Protein AF-A0A7C3T347-F1 (afdb_monomer)

Solvent-accessible surface area (backbone atoms only — not comparable to full-atom values): 32032 Å² total; per-residue (Å²): 112,73,70,62,54,56,53,51,52,52,40,51,76,70,71,49,65,60,73,62,49,52,57,50,56,61,68,55,72,81,60,64,72,76,67,63,62,77,73,60,93,80,66,53,80,63,53,51,62,62,66,70,62,90,82,81,78,86,79,60,66,77,82,56,80,87,72,83,77,76,76,64,56,59,62,55,72,75,58,58,77,76,44,95,64,80,51,68,69,51,60,55,73,70,52,43,50,50,43,51,52,60,69,54,58,77,63,60,91,38,68,93,73,26,51,61,61,52,49,31,59,75,72,66,58,76,71,66,85,82,64,48,63,63,88,81,48,101,57,74,51,84,70,67,84,64,81,63,44,68,78,24,93,59,42,32,37,33,63,45,45,51,82,66,79,52,50,39,30,48,44,26,39,78,69,71,56,54,44,45,39,43,84,37,75,61,78,90,60,48,36,77,35,32,77,94,69,49,52,58,67,79,39,67,52,81,77,78,56,59,40,34,77,51,35,54,58,49,19,31,36,68,54,92,66,85,80,86,76,87,81,84,56,76,80,72,58,83,77,79,53,55,74,38,76,65,35,94,75,58,85,44,70,93,54,78,62,56,59,50,56,50,48,50,52,47,57,29,56,68,70,40,32,53,54,52,80,89,47,67,63,60,79,40,43,26,54,68,52,43,51,27,39,38,37,18,21,50,90,54,58,46,44,35,30,33,13,57,41,56,67,38,67,27,30,54,50,85,97,45,67,21,62,75,45,55,73,50,77,88,45,40,41,35,31,41,44,55,49,44,51,51,49,52,51,48,54,54,35,39,76,70,68,76,45,87,79,72,69,45,40,39,30,36,21,43,26,36,26,43,65,49,69,9,29,65,30,39,52,53,32,47,67,72,49,38,61,32,29,40,34,32,40,33,50,37,28,30,59,65,87,61,26,31,66,31,52,44,19,45,56,43,31,46,28,74,72,20,51,71,57,100,92,34,66,19,30,87,52,65,49,57,66,59,68,60,57,51,53,72,61,68,38,50,30,34,34,34,39,38,65,56,43,57,62,61,33,20,49,52,30,27,49,33,65,70,42,84,30,21,17,41,38,42,27,58,17,42,36,23,80,64,41,44,33,64,30,90,46,26,50,59,52,41,41,42,36,35,33,35,40,73,48,56,32,32,39,29,51,73,81,46,46,43,73,74,57,78,61,94,65,73,43,65,52,67,66,58,44,74,63,21,55,32,34,56,71,50,77,41,93,90,32,56,65,58,56,52,49,54,42,52,51,34,51,53,54,43,49,55,49,29,56,61,41,74,42,82,126

pLDDT: mean 79.43, std 19.05, range [37.03, 98.88]

Foldseek 3Di:
DVLVVVLLVVCVVVVHDNVVVVVVVVVVVPDDLVVVLVPDPDDDPVNNVSSPDDAPDPPLDLPDPDDDQDDFDADDPVVVVVDPPDGGPDDDPVSVVVNVVNVCSSDDPCVPVFPVVVVCVVVVVRDDPLQDDCPPDPDHRLQDDDDWAPPDQWKIAQQSQDPPPCQLQCCVCPPVNQSQWDWDDDDSPTTIAGVVNDRSVVGPDPVLCVSCVRGNRNSMHTDDDDCPDDDDPLLQDPPPCSVQVVPPPSPDDDDPVVVVSVCVLCLLPVVWQQFAPPFQADQLWQVVLLSSLLSSLDPFAEAEEEAPARCCCRAVDPPHHRGNGHYDYDHRQAQLVVQLVVLVVVVVCVVVVNDDGDYAYEYEYEQQSPVDRNVVNVLVSLLVFRRHEYEYAYQQARVGVFGHGDLQHAFQFDGPPQHDDPPGRGDHDGRDPVQVVSVVSLGQKTWEEESLRSSLSSNSSNVSRPDGTYYYYYYYIHDCVNQVADSVCRSVLRVLCCLQLVRFTWMAGSNQIAGPDDRPHHDQVVVSSVRGPRNVVCPDPPNVVRSVVSSVVSVVVVCVSCVSNVHDD

Nearest PDB structures (foldseek):
  9bt4-assembly2_C  TM=9.730E-01  e=4.117E-34  Methanosarcina acetivorans C2A
  5exd-assembly2_L  TM=9.357E-01  e=8.828E-30  Moorella thermoacetica ATCC 39073
  6cin-assembly3_E  TM=6.575E-01  e=5.975E-20  Moorella thermoacetica ATCC 39073
  6cip-assembly3_E  TM=5.626E-01  e=2.180E-20  Moorella thermoacetica ATCC 39073
  8oh5-assembly1_C  TM=3.477E-01  e=1.387E-09  Sporomusa ovata DSM 2662

Sequence (569 aa):
GGKRAALAIDAWLGGVDLPALENELALYAALPYLDQVRDRKKLSPLAQRLAEHSPVWLKMGIAAEPKPRAKQTRLSVAKQLETFTEVERGLSAKAAQAEAARCLQCTCESNGSCELQRLGIEYGITENELVVSPKTTSVPSAVRSLEPDMRHPFIERDMNKCIACGRCVRVCAEVAGPACYDFSGRGFMIKVDTPYGEALQLADCITCGRCVTACPTGALSFNERALESFKVDESRCIMCHECVDVCPTDALTETNVFEEARKQWHALVGQGSGLAGGHRLCAGCGAPIVVRQVLMGAQVPVVTAAATGCLEVSTTIYPYTSWKNSYIHTAFENVAATLSGVETAYRALKKQGKLDEDVKFIAFGGDGGTYDIGLQSLSGAMERGHDLVYVCYDNEAYMNTGFQRSSATPLGAWTTTSPVGPEETGKLQERKNLTEIMVAHGIPYVAQASPHDPRDLVRKAAKAIATPGPAFLNIISPCPRGWRSDGANSIDLARQAVNTCYWPLFEVENGEYHLTYKPRVKEPIRNWLKRQGRFAHLFKPGNEHIIDQLQAWIDEEWEKLLKKCGETP

Radius of gyration: 33.87 Å; Cα contacts (8 Å, |Δi|>4): 889; chains: 1; bounding box: 82×58×105 Å

Secondary structure (DSSP, 8-state):
-HHHHHHHHHHHHTT--HHHHHHHHHHGGGS-HHHHHHT-S---HHHHHHHH-------S------PPPPPP-BPPHHHHTT--S-SB----HHHHHHHHHHHHTT--TTTTT-HHHHHHHHTT--S-TTS--TTS-SS---------B--SSSEEE-GGG-----HHHHIIIIIIS----EEESSGGG-EEE-GGG--TTTTT-----HHHHT-SSSSEEE-----------TTT----SHHHHT-TT-SS---THHHHHHHHHHHHHHT--SB-S---PPTT-HHHHHHHHHHTT--S-EEEEE-TTHHHHHH--TT---BSSEEE---SS-HHHHHHHHHHHHHHHHHTTS-----EEEEEEEHIIIIITTHHHHHHHHHTT-SEEEEEEE-SSBTTTTSB--SSSPTT--BTTB-B-SS-BS--SPPP-HHHHHHHTT-SEEEEE-TT-HHHHHHHHHHHHHSSS-EEEEEE---HHHHT--GGGHHHHHHHHHHTTSS--EEEETTEEEES---SSPPPHHHHHHT-GGGGGGGSTT-HHHHHHHHHHHHHHHHHHHHHTT---

Structure (mmCIF, N/CA/C/O backbone):
data_AF-A0A7C3T347-F1
#
_entry.id   AF-A0A7C3T347-F1
#
loop_
_atom_site.group_PDB
_atom_site.id
_atom_site.type_symbol
_atom_site.label_atom_id
_atom_site.label_alt_id
_atom_site.label_comp_id
_atom_site.label_asym_id
_atom_site.label_entity_id
_atom_site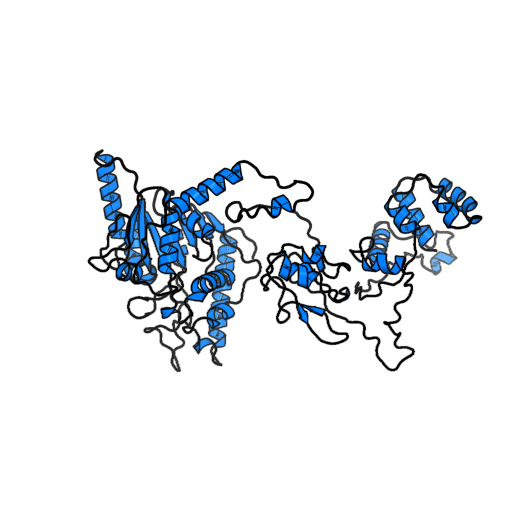.label_seq_id
_atom_site.pdbx_PDB_ins_code
_atom_site.Cartn_x
_atom_site.Cartn_y
_atom_site.Cartn_z
_atom_site.occupancy
_atom_site.B_iso_or_equiv
_atom_site.auth_seq_id
_atom_site.auth_comp_id
_atom_site.auth_asym_id
_atom_site.auth_atom_id
_atom_site.pdbx_PDB_model_num
ATOM 1 N N . GLY A 1 1 ? -31.872 -6.336 -59.561 1.00 37.03 1 GLY A N 1
ATOM 2 C CA . GLY A 1 1 ? -30.736 -5.580 -58.988 1.00 37.03 1 GLY A CA 1
ATOM 3 C C . GLY A 1 1 ? -30.837 -5.554 -57.472 1.00 37.03 1 GLY A C 1
ATOM 4 O O . GLY A 1 1 ? -31.954 -5.540 -56.970 1.00 37.03 1 GLY A O 1
ATOM 5 N N . GLY A 1 2 ? -29.707 -5.561 -56.753 1.00 42.59 2 GLY A N 1
ATOM 6 C CA . GLY A 1 2 ? -29.630 -5.803 -55.297 1.00 42.59 2 GLY A CA 1
ATOM 7 C C . GLY A 1 2 ? -30.501 -4.910 -54.397 1.00 42.59 2 GLY A C 1
ATOM 8 O O . GLY A 1 2 ? -30.953 -5.369 -53.356 1.00 42.59 2 GLY A O 1
ATOM 9 N N . LYS A 1 3 ? -30.837 -3.687 -54.829 1.00 41.91 3 LYS A N 1
ATOM 10 C CA . LYS A 1 3 ? -31.739 -2.778 -54.094 1.00 41.91 3 LYS A CA 1
ATOM 11 C C . LYS A 1 3 ? -33.178 -3.301 -53.981 1.00 41.91 3 LYS A C 1
ATOM 13 O O . LYS A 1 3 ? -33.800 -3.152 -52.938 1.00 41.91 3 LYS A O 1
ATOM 18 N N . ARG A 1 4 ? -33.680 -3.979 -55.023 1.00 44.41 4 ARG A N 1
ATOM 19 C CA . ARG A 1 4 ? -35.025 -4.591 -55.043 1.00 44.41 4 ARG A CA 1
ATOM 20 C C . ARG A 1 4 ? -35.133 -5.747 -54.039 1.00 44.41 4 ARG A C 1
ATOM 22 O O . ARG A 1 4 ? -36.176 -5.926 -53.430 1.00 44.41 4 ARG A O 1
ATOM 29 N N . ALA A 1 5 ? -34.037 -6.486 -53.847 1.00 49.44 5 ALA A N 1
ATOM 30 C CA . ALA A 1 5 ? -33.966 -7.593 -52.897 1.00 49.44 5 ALA A CA 1
ATOM 31 C C . ALA A 1 5 ? -33.904 -7.096 -51.444 1.00 49.44 5 ALA A C 1
ATOM 33 O O . ALA A 1 5 ? -34.616 -7.618 -50.598 1.00 49.44 5 ALA A O 1
ATOM 34 N N . ALA A 1 6 ? -33.116 -6.052 -51.165 1.00 48.22 6 ALA A N 1
ATOM 35 C CA . ALA A 1 6 ? -33.027 -5.459 -49.828 1.00 48.22 6 ALA A CA 1
ATOM 36 C C . ALA A 1 6 ? -34.374 -4.886 -49.345 1.00 48.22 6 ALA A C 1
ATOM 38 O O . ALA A 1 6 ? -34.754 -5.099 -48.199 1.00 48.22 6 ALA A O 1
ATOM 39 N N . LEU A 1 7 ? -35.123 -4.226 -50.238 1.00 48.25 7 LEU A N 1
ATOM 40 C CA . LEU A 1 7 ? -36.440 -3.661 -49.922 1.00 48.25 7 LEU A CA 1
ATOM 41 C C . LEU A 1 7 ? -37.509 -4.745 -49.693 1.00 48.25 7 LEU A C 1
ATOM 43 O O . LEU A 1 7 ? -38.344 -4.612 -48.804 1.00 48.25 7 LEU A O 1
ATOM 47 N N . ALA A 1 8 ? -37.467 -5.829 -50.476 1.00 52.16 8 ALA A N 1
ATOM 48 C CA . ALA A 1 8 ? -38.373 -6.966 -50.319 1.00 52.16 8 ALA A CA 1
ATOM 49 C C . ALA A 1 8 ? -38.114 -7.745 -49.015 1.00 52.16 8 ALA A C 1
ATOM 51 O O . ALA A 1 8 ? -39.058 -8.205 -48.380 1.00 52.16 8 ALA A O 1
ATOM 52 N N . ILE A 1 9 ? -36.848 -7.852 -48.592 1.00 54.25 9 ILE A N 1
ATOM 53 C CA . ILE A 1 9 ? -36.460 -8.496 -47.329 1.00 54.25 9 ILE A CA 1
ATOM 54 C C . ILE A 1 9 ? -36.956 -7.684 -46.122 1.00 54.25 9 ILE A C 1
ATOM 56 O O . ILE A 1 9 ? -37.506 -8.272 -45.196 1.00 54.25 9 ILE A O 1
ATOM 60 N N . ASP A 1 10 ? -36.826 -6.354 -46.139 1.00 50.69 10 ASP A N 1
ATOM 61 C CA . ASP A 1 10 ? -37.323 -5.483 -45.057 1.00 50.69 10 ASP A CA 1
ATOM 62 C C . ASP A 1 10 ? -38.861 -5.498 -44.962 1.00 50.69 10 ASP A C 1
ATOM 64 O O . ASP A 1 10 ? -39.419 -5.653 -43.877 1.00 50.69 10 ASP A O 1
ATOM 68 N N . ALA A 1 11 ? -39.559 -5.439 -46.103 1.00 52.22 11 ALA A N 1
ATOM 69 C CA . ALA A 1 11 ? -41.022 -5.523 -46.150 1.00 52.22 11 ALA A CA 1
ATOM 70 C C . ALA A 1 11 ? -41.556 -6.882 -45.656 1.00 52.22 11 ALA A C 1
ATOM 72 O O . ALA A 1 11 ? -42.572 -6.932 -44.961 1.00 52.22 11 ALA A O 1
ATOM 73 N N . TRP A 1 12 ? -40.847 -7.973 -45.966 1.00 51.00 12 TRP A N 1
ATOM 74 C CA . TRP A 1 12 ? -41.163 -9.307 -45.454 1.00 51.00 12 TRP A CA 1
ATOM 75 C C . TRP A 1 12 ? -40.953 -9.409 -43.937 1.00 51.00 12 TRP A C 1
ATOM 77 O O . TRP A 1 12 ? -41.823 -9.916 -43.232 1.00 51.00 12 TRP A O 1
ATOM 87 N N . LEU A 1 13 ? -39.846 -8.867 -43.416 1.00 49.66 13 LEU A N 1
ATOM 88 C CA . LEU A 1 13 ? -39.575 -8.811 -41.973 1.00 49.66 13 LEU A CA 1
ATOM 89 C C . LEU A 1 13 ? -40.583 -7.927 -41.216 1.00 49.66 13 LEU A C 1
ATOM 91 O O . LEU A 1 13 ? -40.860 -8.183 -40.046 1.00 49.66 13 LEU A O 1
ATOM 95 N N . GLY A 1 14 ? -41.163 -6.925 -41.883 1.00 51.72 14 GLY A N 1
ATOM 96 C CA . GLY A 1 14 ? -42.224 -6.060 -41.358 1.00 51.72 14 GLY A CA 1
ATOM 97 C C . GLY A 1 14 ? -43.652 -6.617 -41.472 1.00 51.72 14 GLY A C 1
ATOM 98 O O . GLY A 1 14 ? -44.589 -5.925 -41.077 1.00 51.72 14 GLY A O 1
ATOM 99 N N . GLY A 1 15 ? -43.839 -7.831 -42.007 1.00 51.12 15 GLY A N 1
ATOM 100 C CA . GLY A 1 15 ? -45.146 -8.499 -42.097 1.00 51.12 15 GLY A CA 1
ATOM 101 C C . GLY A 1 15 ? -46.069 -7.996 -43.216 1.00 51.12 15 GLY A C 1
ATOM 102 O O . GLY A 1 15 ? -47.284 -8.164 -43.122 1.00 51.12 15 GLY A O 1
ATOM 103 N N . VAL A 1 16 ? -45.523 -7.360 -44.257 1.00 57.38 16 VAL A N 1
ATOM 104 C CA . VAL A 1 16 ? -46.301 -6.825 -45.388 1.00 57.38 16 VAL A CA 1
ATOM 105 C C . VAL A 1 16 ? -46.590 -7.920 -46.429 1.00 57.38 16 VAL A C 1
ATOM 107 O O . VAL A 1 16 ? -45.739 -8.765 -46.704 1.00 57.38 16 VAL A O 1
ATOM 110 N N . ASP A 1 17 ? -47.786 -7.892 -47.027 1.00 63.53 17 ASP A N 1
ATOM 111 C CA . ASP A 1 17 ? -48.223 -8.813 -48.090 1.00 63.53 17 ASP A CA 1
ATOM 112 C C . ASP A 1 17 ? -47.391 -8.627 -49.379 1.00 63.53 17 ASP A C 1
ATOM 114 O O . ASP A 1 17 ? -47.461 -7.599 -50.059 1.00 63.53 17 ASP A O 1
ATOM 118 N N . LEU A 1 18 ? -46.566 -9.632 -49.694 1.00 55.31 18 LEU A N 1
ATOM 119 C CA . LEU A 1 18 ? -45.578 -9.602 -50.776 1.00 55.31 18 LEU A CA 1
ATOM 120 C C . LEU A 1 18 ? -46.204 -9.594 -52.190 1.00 55.31 18 LEU A C 1
ATOM 122 O O . LEU A 1 18 ? -45.782 -8.765 -52.996 1.00 55.31 18 LEU A O 1
ATOM 126 N N . PRO A 1 19 ? -47.210 -10.431 -52.517 1.00 59.78 19 PRO A N 1
ATOM 127 C CA . PRO A 1 19 ? -47.955 -10.334 -53.777 1.00 59.78 19 PRO A CA 1
ATOM 128 C C . PRO A 1 19 ? -48.593 -8.961 -54.043 1.00 59.78 19 PRO A C 1
ATOM 130 O O . PRO A 1 19 ? -48.578 -8.472 -55.176 1.00 59.78 19 PRO A O 1
ATOM 133 N N . ALA A 1 20 ? -49.138 -8.313 -53.009 1.00 57.59 20 ALA A N 1
ATOM 134 C CA . ALA A 1 20 ? -49.705 -6.969 -53.131 1.00 57.59 20 ALA A CA 1
ATOM 135 C C . ALA A 1 20 ? -48.616 -5.916 -53.412 1.00 57.59 20 ALA A C 1
ATOM 137 O O . ALA A 1 20 ? -48.792 -5.047 -54.270 1.00 57.59 20 ALA A O 1
ATOM 138 N N . LEU A 1 21 ? -47.459 -6.045 -52.753 1.00 56.19 21 LEU A N 1
ATOM 139 C CA . LEU A 1 21 ? -46.280 -5.206 -52.977 1.00 56.19 21 LEU A CA 1
ATOM 140 C C . LEU A 1 21 ? -45.715 -5.364 -54.398 1.00 56.19 21 LEU A C 1
ATOM 142 O O . LEU A 1 21 ? -45.264 -4.389 -54.995 1.00 56.19 21 LEU A O 1
ATOM 146 N N . GLU A 1 22 ? -45.745 -6.571 -54.959 1.00 55.00 22 GLU A N 1
ATOM 147 C CA . GLU A 1 22 ? -45.224 -6.852 -56.300 1.00 55.00 22 GLU A CA 1
ATOM 148 C C . GLU A 1 22 ? -46.096 -6.227 -57.404 1.00 55.00 22 GLU A C 1
ATOM 150 O O . GLU A 1 22 ? -45.566 -5.635 -58.349 1.00 55.00 22 GLU A O 1
ATOM 155 N N . ASN A 1 23 ? -47.424 -6.254 -57.233 1.00 57.31 23 ASN A N 1
ATOM 156 C CA . ASN A 1 23 ? -48.374 -5.567 -58.117 1.00 57.31 23 ASN A CA 1
ATOM 157 C C . ASN A 1 23 ? -48.267 -4.036 -58.021 1.00 57.31 23 ASN A C 1
ATOM 159 O O . ASN A 1 23 ? -48.317 -3.348 -59.042 1.00 57.31 23 ASN A O 1
ATOM 163 N N . GLU A 1 24 ? -48.050 -3.491 -56.820 1.00 53.31 24 GLU A N 1
ATOM 164 C CA . GLU A 1 24 ? -47.715 -2.074 -56.647 1.00 53.31 24 GLU A CA 1
ATOM 165 C C . GLU A 1 24 ? -46.422 -1.726 -57.395 1.00 53.31 24 GLU A C 1
ATOM 167 O O . GLU A 1 24 ? -46.393 -0.792 -58.195 1.00 53.31 24 GLU A O 1
ATOM 172 N N . LEU A 1 25 ? -45.346 -2.492 -57.185 1.00 49.69 25 LEU A N 1
ATOM 173 C CA . LEU A 1 25 ? -44.033 -2.265 -57.804 1.00 49.69 25 LEU A CA 1
ATOM 174 C C . LEU A 1 25 ? -44.056 -2.348 -59.340 1.00 49.69 25 LEU A C 1
ATOM 176 O O . LEU A 1 25 ? -43.171 -1.772 -59.982 1.00 49.69 25 LEU A O 1
ATOM 180 N N . ALA A 1 26 ? -45.037 -3.039 -59.927 1.00 53.19 26 ALA A N 1
ATOM 181 C CA . ALA A 1 26 ? -45.272 -3.074 -61.370 1.00 53.19 26 ALA A CA 1
ATOM 182 C C . ALA A 1 26 ? -45.889 -1.764 -61.899 1.00 53.19 26 ALA A C 1
ATOM 184 O O . ALA A 1 26 ? -45.451 -1.269 -62.937 1.00 53.19 26 ALA A O 1
ATOM 185 N N . LEU A 1 27 ? -46.825 -1.153 -61.159 1.00 49.56 27 LEU A N 1
ATOM 186 C CA . LEU A 1 27 ? -47.365 0.187 -61.449 1.00 49.56 27 LEU A CA 1
ATOM 187 C C . LEU A 1 27 ? -46.301 1.292 -61.268 1.00 49.56 27 LEU A C 1
ATOM 189 O O . LEU A 1 27 ? -46.280 2.263 -62.024 1.00 49.56 27 LEU A O 1
ATOM 193 N N . TYR A 1 28 ? -45.362 1.117 -60.330 1.00 46.44 28 TYR A N 1
ATOM 194 C CA . TYR A 1 28 ? -44.263 2.060 -60.052 1.00 46.44 28 TYR A CA 1
ATOM 195 C C . TYR A 1 28 ? -43.152 2.102 -61.117 1.00 46.44 28 TYR A C 1
ATOM 197 O O . TYR A 1 28 ? -42.348 3.035 -61.122 1.00 46.44 28 TYR A O 1
ATOM 205 N N . ALA A 1 29 ? -43.089 1.140 -62.044 1.00 46.12 29 ALA A N 1
ATOM 206 C CA . ALA A 1 29 ? -42.043 1.092 -63.072 1.00 46.12 29 ALA A CA 1
ATOM 207 C C . ALA A 1 29 ? -42.140 2.223 -64.123 1.00 46.12 29 ALA A C 1
ATOM 209 O O . ALA A 1 29 ? -41.202 2.406 -64.897 1.00 46.12 29 ALA A O 1
ATOM 210 N N . ALA A 1 30 ? -43.244 2.982 -64.146 1.00 47.91 30 ALA A N 1
ATOM 211 C CA . ALA A 1 30 ? -43.531 4.015 -65.143 1.00 47.91 30 ALA A CA 1
ATOM 212 C C . ALA A 1 30 ? -43.256 5.471 -64.690 1.00 47.91 30 ALA A C 1
ATOM 214 O O . ALA A 1 30 ? -43.456 6.387 -65.486 1.00 47.91 30 ALA A O 1
ATOM 215 N N . LEU A 1 31 ? -42.796 5.714 -63.452 1.00 44.41 31 LEU A N 1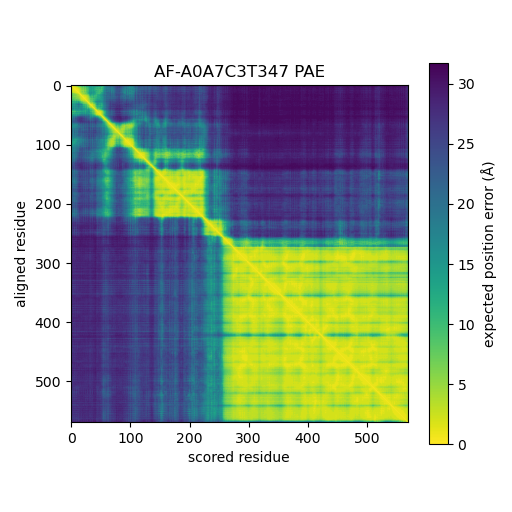
ATOM 216 C CA . LEU A 1 31 ? -42.577 7.068 -62.899 1.00 44.41 31 LEU A CA 1
ATOM 217 C C . LEU A 1 31 ? -41.093 7.372 -62.584 1.00 44.41 31 LEU A C 1
ATOM 219 O O . LEU A 1 31 ? -40.352 6.447 -62.247 1.00 44.41 31 LEU A O 1
ATOM 223 N N . PRO A 1 32 ? -40.641 8.645 -62.618 1.00 48.81 32 PRO A N 1
ATOM 224 C CA . PRO A 1 32 ? -39.316 9.056 -62.137 1.00 48.81 32 PRO A CA 1
ATOM 225 C C . PRO A 1 32 ? -39.114 8.804 -60.631 1.00 48.81 32 PRO A C 1
ATOM 227 O O . PRO A 1 32 ? -40.021 8.985 -59.825 1.00 48.81 32 PRO A O 1
ATOM 230 N N . TYR A 1 33 ? -37.894 8.421 -60.237 1.00 42.84 33 TYR A N 1
ATOM 231 C CA . TYR A 1 33 ? -37.548 7.912 -58.897 1.00 42.84 33 TYR A CA 1
ATOM 232 C C . TYR A 1 33 ? -37.945 8.816 -57.714 1.00 42.84 33 TYR A C 1
ATOM 234 O O . TYR A 1 33 ? -38.399 8.321 -56.687 1.00 42.84 33 TYR A O 1
ATOM 242 N N . LEU A 1 34 ? -37.798 10.136 -57.851 1.00 38.84 34 LEU A N 1
ATOM 243 C CA . LEU A 1 34 ? -38.061 11.094 -56.766 1.00 38.84 34 LEU A CA 1
ATOM 244 C C . LEU A 1 34 ? -39.558 11.257 -56.458 1.00 38.84 34 LEU A C 1
ATOM 246 O O . LEU A 1 34 ? -39.922 11.536 -55.315 1.00 38.84 34 LEU A O 1
ATOM 250 N N . ASP A 1 35 ? -40.425 11.005 -57.438 1.00 46.56 35 ASP A N 1
ATOM 251 C CA . ASP A 1 35 ? -41.878 11.063 -57.256 1.00 46.56 35 ASP A CA 1
ATOM 252 C C . ASP A 1 35 ? -42.423 9.784 -56.595 1.00 46.56 35 ASP A C 1
ATOM 254 O O . ASP A 1 35 ? -43.465 9.813 -55.945 1.00 46.56 35 ASP A O 1
ATOM 258 N N . GLN A 1 36 ? -41.678 8.672 -56.662 1.00 46.25 36 GLN A N 1
ATOM 259 C CA . GLN A 1 36 ? -42.030 7.393 -56.023 1.00 46.25 36 GLN A CA 1
ATOM 260 C C . GLN A 1 36 ? -41.869 7.418 -54.491 1.00 46.25 36 GLN A C 1
ATOM 262 O O . GLN A 1 36 ? -42.540 6.669 -53.781 1.00 46.25 36 GLN A O 1
ATOM 267 N N . VAL A 1 37 ? -40.973 8.267 -53.973 1.00 44.81 37 VAL A N 1
ATOM 268 C CA . VAL A 1 37 ? -40.624 8.348 -52.541 1.00 44.81 37 VAL A CA 1
ATOM 269 C C . VAL A 1 37 ? -41.584 9.259 -51.771 1.00 44.81 37 VAL A C 1
ATOM 271 O O . VAL A 1 37 ? -41.864 9.016 -50.598 1.00 44.81 37 VAL A O 1
ATOM 274 N N . ARG A 1 38 ? -42.143 10.279 -52.433 1.00 46.28 38 ARG A N 1
ATOM 275 C CA . ARG A 1 38 ? -43.023 11.280 -51.808 1.00 46.28 38 ARG A CA 1
ATOM 276 C C . ARG A 1 38 ? -44.380 10.738 -51.351 1.00 46.28 38 ARG A C 1
ATOM 278 O O . ARG A 1 38 ? -44.954 11.312 -50.430 1.00 46.28 38 ARG A O 1
ATOM 285 N N . ASP A 1 39 ? -44.873 9.653 -51.950 1.00 43.84 39 ASP A N 1
ATOM 286 C CA . ASP A 1 39 ? -46.254 9.187 -51.741 1.00 43.84 39 ASP A CA 1
ATOM 287 C C . ASP A 1 39 ? -46.385 7.937 -50.838 1.00 43.84 39 ASP A C 1
ATOM 289 O O . ASP A 1 39 ? -47.488 7.521 -50.477 1.00 43.84 39 ASP A O 1
ATOM 293 N N . ARG A 1 40 ? -45.274 7.330 -50.385 1.00 48.31 40 ARG A N 1
ATOM 294 C CA . ARG A 1 40 ? -45.325 6.157 -49.486 1.00 48.31 40 ARG A CA 1
ATOM 295 C C . ARG A 1 40 ? -45.405 6.566 -48.014 1.00 48.31 40 ARG A C 1
ATOM 297 O O . ARG A 1 40 ? -44.397 6.776 -47.348 1.00 48.31 40 ARG A O 1
ATOM 304 N N . LYS A 1 41 ? -46.620 6.571 -47.457 1.00 48.84 41 LYS A N 1
ATOM 305 C CA . LYS A 1 41 ? -46.891 6.914 -46.043 1.00 48.84 41 LYS A CA 1
ATOM 306 C C . LYS A 1 41 ? -46.452 5.883 -44.983 1.00 48.84 41 LYS A C 1
ATOM 308 O O . LYS A 1 41 ? -46.726 6.104 -43.807 1.00 48.84 41 LYS A O 1
ATOM 313 N N . LYS A 1 42 ? -45.787 4.774 -45.334 1.00 52.84 42 LYS A N 1
ATOM 314 C CA . LYS A 1 42 ? -45.351 3.748 -44.358 1.00 52.84 42 LYS A CA 1
ATOM 315 C C . LYS A 1 42 ? -44.051 3.049 -44.774 1.00 52.84 42 LYS A C 1
ATOM 317 O O . LYS A 1 42 ? -44.077 1.917 -45.243 1.00 52.84 42 LYS A O 1
ATOM 322 N N . LEU A 1 43 ? -42.914 3.716 -44.596 1.00 51.56 43 LEU A N 1
ATOM 323 C CA . LEU A 1 43 ? -41.592 3.076 -44.613 1.00 51.56 43 LEU A CA 1
ATOM 324 C C . LEU A 1 43 ? -40.993 3.121 -43.203 1.00 51.56 43 LEU A C 1
ATOM 326 O O . LEU A 1 43 ? -41.238 4.070 -42.459 1.00 51.56 43 LEU A O 1
ATOM 330 N N . SER A 1 44 ? -40.212 2.102 -42.839 1.00 48.94 44 SER A N 1
ATOM 331 C CA . SER A 1 44 ? -39.428 2.121 -41.602 1.00 48.94 44 SER A CA 1
ATOM 332 C C . SER A 1 44 ? -38.317 3.188 -41.691 1.00 48.94 44 SER A C 1
ATOM 334 O O . SER A 1 44 ? -37.856 3.504 -42.795 1.00 48.94 44 SER A O 1
ATOM 336 N N . PRO A 1 45 ? -37.817 3.729 -40.563 1.00 49.31 45 PRO A N 1
ATOM 337 C CA . PRO A 1 45 ? -36.727 4.710 -40.581 1.00 49.31 45 PRO A CA 1
ATOM 338 C C . PRO A 1 45 ? -35.434 4.186 -41.228 1.00 49.31 45 PRO A C 1
ATOM 340 O O . PRO A 1 45 ? -34.621 4.961 -41.722 1.00 49.31 45 PRO A O 1
ATOM 343 N N . LEU A 1 46 ? -35.197 2.869 -41.210 1.00 45.34 46 LEU A N 1
ATOM 344 C CA . LEU A 1 46 ? -34.062 2.236 -41.891 1.00 45.34 46 LEU A CA 1
ATOM 345 C C . LEU A 1 46 ? -34.295 2.152 -43.408 1.00 45.34 46 LEU A C 1
ATOM 347 O O . LEU A 1 46 ? -33.384 2.440 -44.181 1.00 45.34 46 LEU A O 1
ATOM 351 N N . ALA A 1 47 ? -35.518 1.827 -43.833 1.00 46.53 47 ALA A N 1
ATOM 352 C CA . ALA A 1 47 ? -35.887 1.753 -45.243 1.00 46.53 47 ALA A CA 1
ATOM 353 C C . ALA A 1 47 ? -35.890 3.126 -45.928 1.00 46.53 47 ALA A C 1
ATOM 355 O O . ALA A 1 47 ? -35.438 3.219 -47.065 1.00 46.53 47 ALA A O 1
ATOM 356 N N . GLN A 1 48 ? -36.315 4.194 -45.240 1.00 49.94 48 GLN A N 1
ATOM 357 C CA . GLN A 1 48 ? -36.165 5.569 -45.742 1.00 49.94 48 GLN A CA 1
ATOM 358 C C . GLN A 1 48 ? -34.684 5.908 -45.991 1.00 49.94 48 GLN A C 1
ATOM 360 O O . GLN A 1 48 ? -34.331 6.363 -47.075 1.00 49.94 48 GLN A O 1
ATOM 365 N N . ARG A 1 49 ? -33.797 5.553 -45.049 1.00 46.31 49 ARG A N 1
ATOM 366 C CA . ARG A 1 49 ? -32.343 5.783 -45.152 1.00 46.31 49 ARG A CA 1
ATOM 367 C C . ARG A 1 49 ? -31.655 4.957 -46.248 1.00 46.31 49 ARG A C 1
ATOM 369 O O . ARG A 1 49 ? -30.732 5.445 -46.891 1.00 46.31 49 ARG A O 1
ATOM 376 N N . LEU A 1 50 ? -32.088 3.714 -46.476 1.00 41.97 50 LEU A N 1
ATOM 377 C CA . LEU A 1 50 ? -31.556 2.845 -47.539 1.00 41.97 50 LEU A CA 1
ATOM 378 C C . LEU A 1 50 ? -32.108 3.194 -48.931 1.00 41.97 50 LEU A C 1
ATOM 380 O O . LEU A 1 50 ? -31.424 2.975 -49.934 1.00 41.97 50 LEU A O 1
ATOM 384 N N . ALA A 1 51 ? -33.337 3.714 -49.000 1.00 42.88 51 ALA A N 1
ATOM 385 C CA . ALA A 1 51 ? -33.967 4.157 -50.238 1.00 42.88 51 ALA A CA 1
ATOM 386 C C . ALA A 1 51 ? -33.393 5.491 -50.735 1.00 42.88 51 ALA A C 1
ATOM 388 O O . ALA A 1 51 ? -33.396 5.733 -51.935 1.00 42.88 51 ALA A O 1
ATOM 389 N N . GLU A 1 52 ? -32.859 6.358 -49.878 1.00 40.28 52 GLU A N 1
ATOM 390 C CA . GLU A 1 52 ? -32.447 7.686 -50.338 1.00 40.28 52 GLU A CA 1
ATOM 391 C C . GLU A 1 52 ? -31.197 7.695 -51.235 1.00 40.28 52 GLU A C 1
ATOM 393 O O . GLU A 1 52 ? -31.208 8.435 -52.214 1.00 40.28 52 GLU A O 1
ATOM 398 N N . HIS A 1 53 ? -30.157 6.864 -51.056 1.00 45.66 53 HIS A N 1
ATOM 399 C CA . HIS A 1 53 ? -28.931 7.041 -51.861 1.00 45.66 53 HIS A CA 1
ATOM 400 C C . HIS A 1 53 ? -28.104 5.774 -52.137 1.00 45.66 53 HIS A C 1
ATOM 402 O O . HIS A 1 53 ? -27.975 4.870 -51.319 1.00 45.66 53 HIS A O 1
ATOM 408 N N . SER A 1 54 ? -27.455 5.747 -53.310 1.00 44.81 54 SER A N 1
ATOM 409 C CA . SER A 1 54 ? -26.183 5.032 -53.492 1.00 44.81 54 SER A CA 1
ATOM 410 C C . SER A 1 54 ? -25.039 6.011 -53.242 1.00 44.81 54 SER A C 1
ATOM 412 O O . SER A 1 54 ? -24.917 6.962 -54.008 1.00 44.81 54 SER A O 1
ATOM 414 N N . PRO A 1 55 ? -24.155 5.733 -52.276 1.00 38.31 55 PRO A N 1
ATOM 415 C CA . PRO A 1 55 ? -22.780 6.196 -52.388 1.00 38.31 55 PRO A CA 1
ATOM 416 C C . PRO A 1 55 ? -21.788 5.044 -52.181 1.00 38.31 55 PRO A C 1
ATOM 418 O O . PRO A 1 55 ? -21.752 4.388 -51.143 1.00 38.31 55 PRO A O 1
ATOM 421 N N . VAL A 1 56 ? -20.948 4.824 -53.190 1.00 43.59 56 VAL A N 1
ATOM 422 C CA . VAL A 1 56 ? -19.659 4.140 -53.048 1.00 43.59 56 VAL A CA 1
ATOM 423 C C . VAL A 1 56 ? -18.609 5.235 -52.924 1.00 43.59 56 VAL A C 1
ATOM 425 O O . VAL A 1 56 ? -18.438 5.965 -53.890 1.00 43.59 56 VAL A O 1
ATOM 428 N N . TRP A 1 57 ? -17.908 5.327 -51.787 1.00 43.12 57 TRP A N 1
ATOM 429 C CA . TRP A 1 57 ? -16.523 5.846 -51.720 1.00 43.12 57 TRP A CA 1
ATOM 430 C C . TRP A 1 57 ? -15.780 5.613 -50.386 1.00 43.12 57 TRP A C 1
ATOM 432 O O . TRP A 1 57 ? -14.637 6.038 -50.244 1.00 43.12 57 TRP A O 1
ATOM 442 N N . LEU A 1 58 ? -16.298 4.818 -49.441 1.00 41.47 58 LEU A N 1
ATOM 443 C CA . LEU A 1 58 ? -15.481 4.302 -48.329 1.00 41.47 58 LEU A CA 1
ATOM 444 C C . LEU A 1 58 ? -14.712 3.038 -48.755 1.00 41.47 58 LEU A C 1
ATOM 446 O O . LEU A 1 58 ? -14.984 1.931 -48.306 1.00 41.47 58 LEU A O 1
ATOM 450 N N . LYS A 1 59 ? -13.715 3.207 -49.630 1.00 42.56 59 LYS A N 1
ATOM 451 C CA . LYS A 1 59 ? -12.559 2.289 -49.700 1.00 42.56 59 LYS A CA 1
ATOM 452 C C . LYS A 1 59 ? -11.397 2.810 -48.845 1.00 42.56 59 LYS A C 1
ATOM 454 O O . LYS A 1 59 ? -10.235 2.593 -49.170 1.00 42.56 59 LYS A O 1
ATOM 459 N N . MET A 1 60 ? -11.692 3.503 -47.746 1.00 43.50 60 MET A N 1
ATOM 460 C CA . MET A 1 60 ? -10.695 3.717 -46.701 1.00 43.50 60 MET A CA 1
ATOM 461 C C . MET A 1 60 ? -10.602 2.436 -45.876 1.00 43.50 60 MET A C 1
ATOM 463 O O . MET A 1 60 ? -11.378 2.243 -44.950 1.00 43.50 60 MET A O 1
ATOM 467 N N . GLY A 1 61 ? -9.707 1.536 -46.286 1.00 48.88 61 GLY A N 1
ATOM 468 C CA . GLY A 1 61 ? -9.121 0.520 -45.409 1.00 48.88 61 GLY A CA 1
ATOM 469 C C . GLY A 1 61 ? -10.074 -0.377 -44.613 1.00 48.88 61 GLY A C 1
ATOM 470 O O . GLY A 1 61 ? -9.693 -0.796 -43.529 1.00 48.88 61 GLY A O 1
ATOM 471 N N . ILE A 1 62 ? -11.279 -0.702 -45.104 1.00 44.25 62 ILE A N 1
ATOM 472 C CA . ILE A 1 62 ? -12.103 -1.738 -44.460 1.00 44.25 62 ILE A CA 1
ATOM 473 C C . ILE A 1 62 ? -11.470 -3.095 -44.780 1.00 44.25 62 ILE A C 1
ATOM 475 O O . ILE A 1 62 ? -11.781 -3.725 -45.794 1.00 44.25 62 ILE A O 1
ATOM 479 N N . ALA A 1 63 ? -10.548 -3.529 -43.928 1.00 45.62 63 ALA A N 1
ATOM 480 C CA . ALA A 1 63 ? -10.005 -4.877 -43.930 1.00 45.62 63 ALA A CA 1
ATOM 481 C C . ALA A 1 63 ? -11.002 -5.826 -43.247 1.00 45.62 63 ALA A C 1
ATOM 483 O O . ALA A 1 63 ? -10.760 -6.336 -42.161 1.00 45.62 63 ALA A O 1
ATOM 484 N N . ALA A 1 64 ? -12.158 -6.060 -43.871 1.00 47.03 64 ALA A N 1
ATOM 485 C CA . ALA A 1 64 ? -12.932 -7.247 -43.530 1.00 47.03 64 ALA A CA 1
ATOM 486 C C . ALA A 1 64 ? -12.235 -8.446 -44.185 1.00 47.03 64 ALA A C 1
ATOM 488 O O . ALA A 1 64 ? -12.040 -8.448 -45.405 1.00 47.03 64 ALA A O 1
ATOM 489 N N . GLU A 1 65 ? -11.846 -9.454 -43.399 1.00 49.94 65 GLU A N 1
ATOM 490 C CA . GLU A 1 65 ? -11.264 -10.676 -43.958 1.00 49.94 65 GLU A CA 1
ATOM 491 C C . GLU A 1 65 ? -12.217 -11.278 -45.008 1.00 49.94 65 GLU A C 1
ATOM 493 O O . GLU A 1 65 ? -13.400 -11.501 -44.717 1.00 49.94 65 GLU A O 1
ATOM 498 N N . PRO A 1 66 ? -11.748 -11.546 -46.240 1.00 52.88 66 PRO A N 1
ATOM 499 C CA . PRO A 1 66 ? -12.598 -12.074 -47.294 1.00 52.88 66 PRO A CA 1
ATOM 500 C C . PRO A 1 66 ? -13.062 -13.493 -46.945 1.00 52.88 66 PRO A C 1
ATOM 502 O O . PRO A 1 66 ? -12.354 -14.474 -47.162 1.00 52.88 66 PRO A O 1
ATOM 505 N N . LYS A 1 67 ? -14.290 -13.618 -46.433 1.00 58.28 67 LYS A N 1
ATOM 506 C CA . LYS A 1 67 ? -14.922 -14.922 -46.200 1.00 58.28 67 LYS A CA 1
ATOM 507 C C . LYS A 1 67 ? -15.526 -15.483 -47.499 1.00 58.28 67 LYS A C 1
ATOM 509 O O . LYS A 1 67 ? -16.135 -14.730 -48.268 1.00 58.28 67 LYS A O 1
ATOM 514 N N . PRO A 1 68 ? -15.397 -16.797 -47.767 1.00 61.12 68 PRO A N 1
ATOM 515 C CA . PRO A 1 68 ? -15.983 -17.425 -48.948 1.00 61.12 68 PRO A CA 1
ATOM 516 C C . PRO A 1 68 ? -17.517 -17.379 -48.900 1.00 61.12 68 PRO A C 1
ATOM 518 O O . PRO A 1 68 ? -18.125 -17.586 -47.852 1.00 61.12 68 PRO A O 1
ATOM 521 N N . ARG A 1 69 ? -18.144 -17.109 -50.053 1.00 64.19 69 ARG A N 1
ATOM 522 C CA . ARG A 1 69 ? -19.611 -17.062 -50.188 1.00 64.19 69 ARG A CA 1
ATOM 523 C C . ARG A 1 69 ? -20.231 -18.432 -49.936 1.00 64.19 69 ARG A C 1
ATOM 525 O O . ARG A 1 69 ? -19.706 -19.442 -50.417 1.00 64.19 69 ARG A O 1
ATOM 532 N N . ALA A 1 70 ? -21.381 -18.460 -49.268 1.00 67.69 70 ALA A N 1
ATOM 533 C CA . ALA A 1 70 ? -22.164 -19.682 -49.139 1.00 67.69 70 ALA A CA 1
ATOM 534 C C . ALA A 1 70 ? -22.612 -20.172 -50.529 1.00 67.69 70 ALA A C 1
ATOM 536 O O . ALA A 1 70 ? -23.198 -19.422 -51.313 1.00 67.69 70 ALA A O 1
ATOM 537 N N . LYS A 1 71 ? -22.326 -21.438 -50.854 1.00 64.94 71 LYS A N 1
ATOM 538 C CA . LYS A 1 71 ? -22.760 -22.053 -52.115 1.00 64.94 71 LYS A CA 1
ATOM 539 C C . LYS A 1 71 ? -24.149 -22.653 -51.939 1.00 64.94 71 LYS A C 1
ATOM 541 O O . LYS A 1 71 ? -24.370 -23.451 -51.032 1.00 64.94 71 LYS A O 1
ATOM 546 N N . GLN A 1 72 ? -25.065 -22.292 -52.832 1.00 72.56 72 GLN A N 1
ATOM 547 C CA . GLN A 1 72 ? -26.384 -22.914 -52.895 1.00 72.56 72 GLN A CA 1
ATOM 548 C C . GLN A 1 72 ? -26.259 -24.402 -53.221 1.00 72.56 72 GLN A C 1
ATOM 550 O O . GLN A 1 72 ? -25.435 -24.810 -54.046 1.00 72.56 72 GLN A O 1
ATOM 555 N N . THR A 1 73 ? -27.092 -25.216 -52.579 1.00 67.88 73 THR A N 1
ATOM 556 C CA . THR A 1 73 ? -27.159 -26.644 -52.877 1.00 67.88 73 THR A CA 1
ATOM 557 C C . THR A 1 73 ? -27.892 -26.832 -54.202 1.00 67.88 73 THR A C 1
ATOM 559 O O . THR A 1 73 ? -29.094 -26.584 -54.297 1.00 67.88 73 THR A O 1
ATOM 562 N N . ARG A 1 74 ? -27.159 -27.264 -55.234 1.00 68.62 74 ARG A N 1
ATOM 563 C CA . ARG A 1 74 ? -27.722 -27.622 -56.541 1.00 68.62 74 ARG A CA 1
ATOM 564 C C . ARG A 1 74 ? -27.827 -29.135 -56.687 1.00 68.62 74 ARG A C 1
ATOM 566 O O . ARG A 1 74 ? -26.945 -29.866 -56.231 1.00 68.62 74 ARG A O 1
ATOM 573 N N . LEU A 1 75 ? -28.886 -29.602 -57.347 1.00 71.44 75 LEU A N 1
ATOM 574 C CA . LEU A 1 75 ? -28.974 -30.994 -57.802 1.00 71.44 75 LEU A CA 1
ATOM 575 C C . LEU A 1 75 ? -27.802 -31.305 -58.744 1.00 71.44 75 LEU A C 1
ATOM 577 O O . LEU A 1 75 ? -27.327 -30.424 -59.456 1.00 71.44 75 LEU A O 1
ATOM 581 N N . SER A 1 76 ? -27.310 -32.543 -58.757 1.00 70.12 76 SER A N 1
ATOM 582 C CA . SER A 1 76 ? -26.247 -32.933 -59.689 1.00 70.12 76 SER A CA 1
ATOM 583 C C . SER A 1 76 ? -26.765 -32.933 -61.128 1.00 70.12 76 SER A C 1
ATOM 585 O O . SER A 1 76 ? -27.919 -33.279 -61.370 1.00 70.12 76 SER A O 1
ATOM 587 N N . VAL A 1 77 ? -25.901 -32.589 -62.088 1.00 71.62 77 VAL A N 1
ATOM 588 C CA . VAL A 1 77 ? -26.258 -32.460 -63.516 1.00 71.62 77 VAL A CA 1
ATOM 589 C C . VAL A 1 77 ? -26.960 -33.716 -64.054 1.00 71.62 77 VAL A C 1
ATOM 591 O O . VAL A 1 77 ? -27.936 -33.601 -64.782 1.00 71.62 77 VAL A O 1
ATOM 594 N N . ALA A 1 78 ? -26.544 -34.911 -63.620 1.00 73.06 78 ALA A N 1
ATOM 595 C CA . ALA A 1 78 ? -27.188 -36.171 -64.002 1.00 73.06 78 ALA A CA 1
ATOM 596 C C . ALA A 1 78 ? -28.671 -36.248 -63.581 1.00 73.06 78 ALA A C 1
ATOM 598 O O . ALA A 1 78 ? -29.517 -36.637 -64.375 1.00 73.06 78 ALA A O 1
ATOM 599 N N . LYS A 1 79 ? -29.014 -35.800 -62.364 1.00 66.50 79 LYS A N 1
ATOM 600 C CA . LYS A 1 79 ? -30.403 -35.795 -61.865 1.00 66.50 79 LYS A CA 1
ATOM 601 C C . LYS A 1 79 ? -31.251 -34.646 -62.416 1.00 66.50 79 LYS A C 1
ATOM 603 O O . LYS A 1 79 ? -32.477 -34.728 -62.374 1.00 66.50 79 LYS A O 1
ATOM 608 N N . GLN A 1 80 ? -30.615 -33.584 -62.914 1.00 67.12 80 GLN A N 1
ATOM 609 C CA . GLN A 1 80 ? -31.305 -32.463 -63.562 1.00 67.12 80 GLN A CA 1
ATOM 610 C C . GLN A 1 80 ? -31.896 -32.861 -64.923 1.00 67.12 80 GLN A C 1
ATOM 612 O O . GLN A 1 80 ? -32.885 -32.275 -65.343 1.00 67.12 80 GLN A O 1
ATOM 617 N N . LEU A 1 81 ? -31.311 -33.857 -65.599 1.00 70.00 81 LEU A N 1
ATOM 618 C CA . LEU A 1 81 ? -31.775 -34.339 -66.906 1.00 70.00 81 LEU A CA 1
ATOM 619 C C . LEU A 1 81 ? -32.925 -35.354 -66.806 1.00 70.00 81 LEU A C 1
ATOM 621 O O . LEU A 1 81 ? -33.644 -35.559 -67.777 1.00 70.00 81 LEU A O 1
ATOM 625 N N . GLU A 1 82 ? -33.102 -35.980 -65.641 1.00 74.25 82 GLU A N 1
ATOM 626 C CA . GLU A 1 82 ? -34.056 -37.079 -65.432 1.00 74.25 82 GLU A CA 1
ATOM 627 C C . GLU A 1 82 ? -35.289 -36.675 -64.609 1.00 74.25 82 GLU A C 1
ATOM 629 O O . GLU A 1 82 ? -36.224 -37.461 -64.467 1.00 74.25 82 GLU A O 1
ATOM 634 N N . THR A 1 83 ? -35.312 -35.467 -64.034 1.00 69.56 83 THR A N 1
ATOM 635 C CA . THR A 1 83 ? -36.406 -35.030 -63.157 1.00 69.56 83 THR A CA 1
ATOM 636 C C . THR A 1 83 ? -36.773 -33.568 -63.385 1.00 69.56 83 THR A C 1
ATOM 638 O O . THR A 1 83 ? -35.911 -32.738 -63.643 1.00 69.56 83 THR A O 1
ATOM 641 N N . PHE A 1 84 ? -38.050 -33.228 -63.194 1.00 71.12 84 PHE A N 1
ATOM 642 C CA . PHE A 1 84 ? -38.534 -31.839 -63.158 1.00 71.12 84 PHE A CA 1
ATOM 643 C C . PHE A 1 84 ? -38.465 -31.229 -61.745 1.00 71.12 84 PHE A C 1
ATOM 645 O O . PHE A 1 84 ? -39.194 -30.294 -61.421 1.00 71.12 84 PHE A O 1
ATOM 652 N N . THR A 1 85 ? -37.623 -31.787 -60.871 1.00 68.38 85 THR A N 1
ATOM 653 C CA . THR A 1 85 ? -37.472 -31.301 -59.493 1.00 68.38 85 THR A CA 1
ATOM 654 C C . THR A 1 85 ? -36.664 -30.008 -59.484 1.00 68.38 85 THR A C 1
ATOM 656 O O . THR A 1 85 ? -35.702 -29.873 -60.239 1.00 68.38 85 THR A O 1
ATOM 659 N N . GLU A 1 86 ? -37.009 -29.079 -58.592 1.00 66.69 86 GLU A N 1
ATOM 660 C CA . GLU A 1 86 ? -36.323 -27.795 -58.449 1.00 66.69 86 GLU A CA 1
ATOM 661 C C . GLU A 1 86 ? -34.798 -27.960 -58.293 1.00 66.69 86 GLU A C 1
ATOM 663 O O . GLU A 1 86 ? -34.299 -28.624 -57.374 1.00 66.69 86 GLU A O 1
ATOM 668 N N . VAL A 1 87 ? -34.064 -27.367 -59.240 1.00 65.88 87 VAL A N 1
ATOM 669 C CA . VAL A 1 87 ? -32.612 -27.533 -59.417 1.00 65.88 87 VAL A CA 1
ATOM 670 C C . VAL A 1 87 ? -31.811 -26.750 -58.380 1.00 65.88 87 VAL A C 1
ATOM 672 O O . VAL A 1 87 ? -30.760 -27.216 -57.928 1.00 65.88 87 VAL A O 1
ATOM 675 N N . GLU A 1 88 ? -32.315 -25.584 -57.981 1.00 66.88 88 GLU A N 1
ATOM 676 C CA . GLU A 1 88 ? -31.709 -24.698 -56.991 1.00 66.88 88 GLU A CA 1
ATOM 677 C C . GLU A 1 88 ? -32.576 -24.678 -55.735 1.00 66.88 88 GLU A C 1
ATOM 679 O O . GLU A 1 88 ? -33.583 -23.989 -55.681 1.00 66.88 88 GLU A O 1
ATOM 684 N N . ARG A 1 89 ? -32.186 -25.410 -54.689 1.00 66.75 89 ARG A N 1
ATOM 685 C CA . ARG A 1 89 ? -33.003 -25.535 -53.464 1.00 66.75 89 ARG A CA 1
ATOM 686 C C . ARG A 1 89 ? -32.884 -24.339 -52.505 1.00 66.75 89 ARG A C 1
ATOM 688 O O . ARG A 1 89 ? -33.148 -24.474 -51.313 1.00 66.75 89 ARG A O 1
ATOM 695 N N . GLY A 1 90 ? -32.434 -23.186 -53.002 1.00 65.81 90 GLY A N 1
ATOM 696 C CA . GLY A 1 90 ? -32.115 -22.014 -52.186 1.00 65.81 90 GLY A CA 1
ATOM 697 C C . GLY A 1 90 ? -31.002 -22.256 -51.153 1.00 65.81 90 GLY A C 1
ATOM 698 O O . GLY A 1 90 ? -30.318 -23.282 -51.147 1.00 65.81 90 GLY A O 1
ATOM 699 N N . LEU A 1 91 ? -30.779 -21.270 -50.282 1.00 70.19 91 LEU A N 1
ATOM 700 C CA . LEU A 1 91 ? -29.977 -21.443 -49.067 1.00 70.19 91 LEU A CA 1
ATOM 701 C C . LEU A 1 91 ? -30.907 -21.877 -47.928 1.00 70.19 91 LEU A C 1
ATOM 703 O O . LEU A 1 91 ? -32.025 -21.380 -47.823 1.00 70.19 91 LEU A O 1
ATOM 707 N N . SER A 1 92 ? -30.436 -22.750 -47.033 1.00 74.19 92 SER A N 1
ATOM 708 C CA . SER A 1 92 ? -31.135 -22.966 -45.759 1.00 74.19 92 SER A CA 1
ATOM 709 C C . SER A 1 92 ? -31.207 -21.654 -44.971 1.00 74.19 92 SER A C 1
ATOM 711 O O . SER A 1 92 ? -30.327 -20.807 -45.122 1.00 74.19 92 SER A O 1
ATOM 713 N N . ALA A 1 93 ? -32.195 -21.489 -44.087 1.00 61.91 93 ALA A N 1
ATOM 714 C CA . ALA A 1 93 ? -32.343 -20.264 -43.291 1.00 61.91 93 ALA A CA 1
ATOM 715 C C . ALA A 1 93 ? -31.041 -19.869 -42.562 1.00 61.91 93 ALA A C 1
ATOM 717 O O . ALA A 1 93 ? -30.620 -18.716 -42.616 1.00 61.91 93 ALA A O 1
ATOM 718 N N . LYS A 1 94 ? -30.332 -20.850 -41.985 1.00 66.19 94 LYS A N 1
ATOM 719 C CA . LYS A 1 94 ? -29.033 -20.643 -41.324 1.00 66.19 94 LYS A CA 1
ATOM 720 C C . LYS A 1 94 ? -27.934 -20.196 -42.300 1.00 66.19 94 LYS A C 1
ATOM 722 O O . LYS A 1 94 ? -27.136 -19.325 -41.970 1.00 66.19 94 LYS A O 1
ATOM 727 N N . ALA A 1 95 ? -27.887 -20.768 -43.504 1.00 66.88 95 ALA A N 1
ATOM 728 C CA . ALA A 1 95 ? -26.912 -20.386 -44.529 1.00 66.88 95 ALA A CA 1
ATOM 729 C C . ALA A 1 95 ? -27.232 -19.021 -45.166 1.00 66.88 95 ALA A C 1
ATOM 731 O O . ALA A 1 95 ? -26.316 -18.265 -45.480 1.00 66.88 95 ALA A O 1
ATOM 732 N N . ALA A 1 96 ? -28.515 -18.683 -45.309 1.00 62.94 96 ALA A N 1
ATOM 733 C CA . ALA A 1 96 ? -28.974 -17.377 -45.766 1.00 62.94 96 ALA A CA 1
ATOM 734 C C . ALA A 1 96 ? -28.626 -16.279 -44.751 1.00 62.94 96 ALA A C 1
ATOM 736 O O . ALA A 1 96 ? -28.092 -15.244 -45.138 1.00 62.94 96 ALA A O 1
ATOM 737 N N . GLN A 1 97 ? -28.839 -16.531 -43.455 1.00 57.75 97 GLN A N 1
ATOM 738 C CA . GLN A 1 97 ? -28.423 -15.629 -42.375 1.00 57.75 97 GLN A CA 1
ATOM 739 C C . GLN A 1 97 ? -26.902 -15.447 -42.331 1.00 57.75 97 GLN A C 1
ATOM 741 O O . GLN A 1 97 ? -26.426 -14.324 -42.198 1.00 57.75 97 GLN A O 1
ATOM 746 N N . ALA A 1 98 ? -26.128 -16.524 -42.503 1.00 60.00 98 ALA A N 1
ATOM 747 C CA . ALA A 1 98 ? -24.669 -16.443 -42.551 1.00 60.00 98 ALA A CA 1
ATOM 748 C C . ALA A 1 98 ? -24.158 -15.640 -43.764 1.00 60.00 98 ALA A C 1
ATOM 750 O O . ALA A 1 98 ? -23.236 -14.837 -43.624 1.00 60.00 98 ALA A O 1
ATOM 751 N N . GLU A 1 99 ? -24.764 -15.808 -44.943 1.00 63.94 99 GLU A N 1
ATOM 752 C CA . GLU A 1 99 ? -24.415 -15.037 -46.145 1.00 63.94 99 GLU A CA 1
ATOM 753 C C . GLU A 1 99 ? -24.855 -13.567 -46.037 1.00 63.94 99 GLU A C 1
ATOM 755 O O . GLU A 1 99 ? -24.133 -12.673 -46.485 1.00 63.94 99 GLU A O 1
ATOM 760 N N . ALA A 1 100 ? -25.996 -13.298 -45.396 1.00 55.12 100 ALA A N 1
ATOM 761 C CA . ALA A 1 100 ? -26.443 -11.944 -45.080 1.00 55.12 100 ALA A CA 1
ATOM 762 C C . ALA A 1 100 ? -25.475 -11.257 -44.104 1.00 55.12 100 ALA A C 1
ATOM 764 O O . ALA A 1 100 ? -25.017 -10.151 -44.382 1.00 55.12 100 ALA A O 1
ATOM 765 N N . ALA A 1 101 ? -25.074 -11.942 -43.028 1.00 54.38 101 ALA A N 1
ATOM 766 C CA . ALA A 1 101 ? -24.079 -11.447 -42.078 1.00 54.38 101 ALA A CA 1
ATOM 767 C C . ALA A 1 101 ? -22.723 -11.183 -42.755 1.00 54.38 101 ALA A C 1
ATOM 769 O O . ALA A 1 101 ? -22.134 -10.129 -42.539 1.00 54.38 101 ALA A O 1
ATOM 770 N N . ARG A 1 102 ? -22.260 -12.077 -43.645 1.00 61.53 102 ARG A N 1
ATOM 771 C CA . ARG A 1 102 ? -21.049 -11.886 -44.468 1.00 61.53 102 ARG A CA 1
ATOM 772 C C . ARG A 1 102 ? -21.127 -10.621 -45.330 1.00 61.53 102 ARG A C 1
ATOM 774 O O . ARG A 1 102 ? -20.159 -9.873 -45.420 1.00 61.53 102 ARG A O 1
ATOM 781 N N . CYS A 1 103 ? -22.269 -10.376 -45.975 1.00 55.53 103 CYS A N 1
ATOM 782 C CA . CYS A 1 103 ? -22.496 -9.174 -46.784 1.00 55.53 103 CYS A CA 1
ATOM 783 C C . CYS A 1 103 ? -22.523 -7.882 -45.950 1.00 55.53 103 CYS A C 1
ATOM 785 O O . CYS A 1 103 ? -22.201 -6.823 -46.484 1.00 55.53 103 CYS A O 1
ATOM 787 N N . LEU A 1 104 ? -22.866 -7.971 -44.663 1.00 52.66 104 LEU A N 1
ATOM 788 C CA . LEU A 1 104 ? -22.889 -6.844 -43.729 1.00 52.66 104 LEU A CA 1
ATOM 789 C C . LEU A 1 104 ? -21.526 -6.562 -43.071 1.00 52.66 104 LEU A C 1
ATOM 791 O O . LEU A 1 104 ? -21.372 -5.521 -42.453 1.00 52.66 104 LEU A O 1
ATOM 795 N N . GLN A 1 105 ? -20.500 -7.404 -43.253 1.00 52.47 105 GLN A N 1
ATOM 796 C CA . GLN A 1 105 ? -19.172 -7.197 -42.639 1.00 52.47 105 GLN A CA 1
ATOM 797 C C . GLN A 1 105 ? -18.431 -5.937 -43.126 1.00 52.47 105 GLN A C 1
ATOM 799 O O . GLN A 1 105 ? -17.438 -5.542 -42.527 1.00 52.47 105 GLN A O 1
ATOM 804 N N . CYS A 1 106 ? -18.878 -5.306 -44.216 1.00 51.38 106 CYS A N 1
ATOM 805 C CA . CYS A 1 106 ? -18.279 -4.078 -44.745 1.00 51.38 106 CYS A CA 1
ATOM 806 C C . CYS A 1 106 ? -18.944 -2.790 -44.226 1.00 51.38 106 CYS A C 1
ATOM 808 O O . CYS A 1 106 ? -18.729 -1.724 -44.809 1.00 51.38 106 CYS A O 1
ATOM 810 N N . THR A 1 107 ? -19.780 -2.847 -43.187 1.00 51.97 107 THR A N 1
ATOM 811 C CA . THR A 1 107 ? -20.399 -1.635 -42.640 1.00 51.97 107 THR A CA 1
ATOM 812 C C . THR A 1 107 ? -19.422 -0.874 -41.749 1.00 51.97 107 THR A C 1
ATOM 814 O O . THR A 1 107 ? -18.991 -1.372 -40.718 1.00 51.97 107 THR A O 1
ATOM 817 N N . CYS A 1 108 ? -19.095 0.359 -42.140 1.00 54.41 108 CYS A N 1
ATOM 818 C CA . CYS A 1 108 ? -18.461 1.329 -41.250 1.00 54.41 108 CYS A CA 1
ATOM 819 C C . CYS A 1 108 ? -19.400 1.617 -40.064 1.00 54.41 108 CYS A C 1
ATOM 821 O O . CYS A 1 108 ? -20.568 1.927 -40.284 1.00 54.41 108 CYS A O 1
ATOM 823 N N . GLU A 1 109 ? -18.904 1.544 -38.828 1.00 56.19 109 GLU A N 1
ATOM 824 C CA . GLU A 1 109 ? -19.695 1.805 -37.610 1.00 56.19 109 GLU A CA 1
ATOM 825 C C . GLU A 1 109 ? -20.255 3.232 -37.560 1.00 56.19 109 GLU A C 1
ATOM 827 O O . GLU A 1 109 ? -21.336 3.472 -37.034 1.00 56.19 109 GLU A O 1
ATOM 832 N N . SER A 1 110 ? -19.555 4.190 -38.173 1.00 52.47 110 SER A N 1
ATOM 833 C CA . SER A 1 110 ? -20.016 5.578 -38.307 1.00 52.47 110 SER A CA 1
ATOM 834 C C . SER A 1 110 ? -20.881 5.817 -39.551 1.00 52.47 110 SER A C 1
ATOM 836 O O . SER A 1 110 ? -21.154 6.966 -39.902 1.00 52.47 110 SER A O 1
ATOM 838 N N . ASN A 1 111 ? -21.290 4.769 -40.273 1.00 54.06 111 ASN A N 1
ATOM 839 C CA . ASN A 1 111 ? -22.124 4.918 -41.464 1.00 54.06 111 ASN A CA 1
ATOM 840 C C . ASN A 1 111 ? -23.484 5.530 -41.087 1.00 54.06 111 ASN A C 1
ATOM 842 O O . ASN A 1 111 ? -24.242 4.953 -40.310 1.00 54.06 111 ASN A O 1
ATOM 846 N N . GLY A 1 112 ? -23.791 6.703 -41.645 1.00 52.72 112 GLY A N 1
ATOM 847 C CA . GLY A 1 112 ? -24.997 7.475 -41.325 1.00 52.72 112 GLY A CA 1
ATOM 848 C C . GLY A 1 112 ? -24.826 8.546 -40.238 1.00 52.72 112 GLY A C 1
ATOM 849 O O . GLY A 1 112 ? -25.680 9.423 -40.148 1.00 52.72 112 GLY A O 1
ATOM 850 N N . SER A 1 113 ? -23.736 8.534 -39.460 1.00 56.59 113 SER A N 1
ATOM 851 C CA . SER A 1 113 ? -23.386 9.585 -38.479 1.00 56.59 113 SER A CA 1
ATOM 852 C C . SER A 1 113 ? -22.061 10.303 -38.783 1.00 56.59 113 SER A C 1
ATOM 854 O O . SER A 1 113 ? -21.721 11.285 -38.127 1.00 56.59 113 SER A O 1
ATOM 856 N N . CYS A 1 114 ? -21.316 9.848 -39.795 1.00 59.84 114 CYS A N 1
ATOM 857 C CA . CYS A 1 114 ? -20.028 10.400 -40.205 1.00 59.84 114 CYS A CA 1
ATOM 858 C C . CYS A 1 114 ? -20.168 11.811 -40.804 1.00 59.84 114 CYS A C 1
ATOM 860 O O . CYS A 1 114 ? -20.778 12.015 -41.857 1.00 59.84 114 CYS A O 1
ATOM 862 N N . GLU A 1 115 ? -19.534 12.797 -40.168 1.00 65.62 115 GLU A N 1
ATOM 863 C CA . GLU A 1 115 ? -19.569 14.195 -40.613 1.00 65.62 115 GLU A CA 1
ATOM 864 C C . GLU A 1 115 ? -18.869 14.375 -41.967 1.00 65.62 115 GLU A C 1
ATOM 866 O O . GLU A 1 115 ? -19.348 15.121 -42.816 1.00 65.62 115 GLU A O 1
ATOM 871 N N . LEU A 1 116 ? -17.778 13.639 -42.212 1.00 66.94 116 LEU A N 1
ATOM 872 C CA . LEU A 1 116 ? -17.080 13.661 -43.501 1.00 66.94 116 LEU A CA 1
ATOM 873 C C . LEU A 1 116 ? -17.960 13.111 -44.632 1.00 66.94 116 LEU A C 1
ATOM 875 O O . LEU A 1 116 ? -17.951 13.647 -45.737 1.00 66.94 116 LEU A O 1
ATOM 879 N N . GLN A 1 117 ? -18.741 12.066 -44.349 1.00 60.84 117 GLN A N 1
ATOM 880 C CA . GLN A 1 117 ? -19.711 11.509 -45.292 1.00 60.84 117 GLN A CA 1
ATOM 881 C C . GLN A 1 117 ? -20.807 12.536 -45.601 1.00 60.84 117 GLN A C 1
ATOM 883 O O . GLN A 1 117 ? -21.118 12.755 -46.770 1.00 60.84 117 GLN A O 1
ATOM 888 N N . ARG A 1 118 ? -21.341 13.210 -44.570 1.00 63.44 118 ARG A N 1
ATOM 889 C CA . ARG A 1 118 ? -22.334 14.286 -44.714 1.00 63.44 118 ARG A CA 1
ATOM 890 C C . ARG A 1 118 ? -21.810 15.423 -45.593 1.00 63.44 118 ARG A C 1
ATOM 892 O O . ARG A 1 118 ? -22.477 15.804 -46.548 1.00 63.44 118 ARG A O 1
ATOM 899 N N . LEU A 1 119 ? -20.614 15.926 -45.292 1.00 64.31 119 LEU A N 1
ATOM 900 C CA . LEU A 1 119 ? -19.991 17.031 -46.024 1.00 64.31 119 LEU A CA 1
ATOM 901 C C . LEU A 1 119 ? -19.641 16.634 -47.464 1.00 64.31 119 LEU A C 1
ATOM 903 O O . LEU A 1 119 ? -19.869 17.411 -48.383 1.00 64.31 119 LEU A O 1
ATOM 907 N N . GLY A 1 120 ? -19.140 15.417 -47.694 1.00 63.16 120 GLY A N 1
ATOM 908 C CA . GLY A 1 120 ? -18.854 14.941 -49.049 1.00 63.16 120 GLY A CA 1
ATOM 909 C C . GLY A 1 120 ? -20.104 14.879 -49.931 1.00 63.16 120 GLY A C 1
ATOM 910 O O . GLY A 1 120 ? -20.042 15.239 -51.103 1.00 63.16 120 GLY A O 1
ATOM 911 N N . ILE A 1 121 ? -21.252 14.499 -49.359 1.00 59.44 121 ILE A N 1
ATOM 912 C CA . ILE A 1 121 ? -22.548 14.533 -50.054 1.00 59.44 121 ILE A CA 1
ATOM 913 C C . ILE A 1 121 ? -22.996 15.979 -50.303 1.00 59.44 121 ILE A C 1
ATOM 915 O O . ILE A 1 121 ? -23.358 16.312 -51.428 1.00 59.44 121 ILE A O 1
ATOM 919 N N . GLU A 1 122 ? -22.947 16.833 -49.275 1.00 62.78 122 GLU A N 1
ATOM 920 C CA . GLU A 1 122 ? -23.356 18.244 -49.347 1.00 62.78 122 GLU A CA 1
ATOM 921 C C . GLU A 1 122 ? -22.601 19.013 -50.441 1.00 62.78 122 GLU A C 1
ATOM 923 O O . GLU A 1 122 ? -23.205 19.770 -51.197 1.00 62.78 122 GLU A O 1
ATOM 928 N N . TYR A 1 123 ? -21.296 18.769 -50.571 1.00 65.44 123 TYR A N 1
ATOM 929 C CA . TYR A 1 123 ? -20.438 19.437 -51.551 1.00 65.44 123 TYR A CA 1
ATOM 930 C C . TYR A 1 123 ? -20.297 18.686 -52.883 1.00 65.44 123 TYR A C 1
ATOM 932 O O . TYR A 1 123 ? -19.492 19.087 -53.721 1.00 65.44 123 TYR A O 1
ATOM 940 N N . GLY A 1 124 ? -21.061 17.609 -53.105 1.00 54.91 124 GLY A N 1
ATOM 941 C CA . GLY A 1 124 ? -21.044 16.866 -54.371 1.00 54.91 124 GLY A CA 1
ATOM 942 C C . GLY A 1 124 ? -19.706 16.186 -54.684 1.00 54.91 124 GLY A C 1
ATOM 943 O O . GLY A 1 124 ? -19.381 15.976 -55.850 1.00 54.91 124 GLY A O 1
ATOM 944 N N . ILE A 1 125 ? -18.922 15.841 -53.659 1.00 57.03 125 ILE A N 1
ATOM 945 C CA . ILE A 1 125 ? -17.638 15.150 -53.803 1.00 57.03 125 ILE A CA 1
ATOM 946 C C . ILE A 1 125 ? -17.925 13.666 -54.054 1.00 57.03 125 ILE A C 1
ATOM 948 O O . ILE A 1 125 ? -18.196 12.895 -53.131 1.00 57.03 125 ILE A O 1
ATOM 952 N N . THR A 1 126 ? -17.910 13.268 -55.326 1.00 47.72 126 THR A N 1
ATOM 953 C CA . THR A 1 126 ? -18.270 11.911 -55.771 1.00 47.72 126 THR A CA 1
ATOM 954 C C . THR A 1 126 ? -17.071 11.001 -56.029 1.00 47.72 126 THR A C 1
ATOM 956 O O . THR A 1 126 ? -17.252 9.791 -56.162 1.00 47.72 126 THR A O 1
ATOM 959 N N . GLU A 1 127 ? -15.855 11.552 -56.088 1.00 50.09 127 GLU A N 1
ATOM 960 C CA . GLU A 1 127 ? -14.620 10.819 -56.376 1.00 50.09 127 GLU A CA 1
ATOM 961 C C . GLU A 1 127 ? -13.487 11.241 -55.428 1.00 50.09 127 GLU A C 1
ATOM 963 O O . GLU A 1 127 ? -13.398 12.393 -55.008 1.00 50.09 127 GLU A O 1
ATOM 968 N N . ASN A 1 128 ? -12.611 10.295 -55.070 1.00 55.25 128 ASN A N 1
ATOM 969 C CA . ASN A 1 128 ? -11.396 10.585 -54.311 1.00 55.25 128 ASN A CA 1
ATOM 970 C C . ASN A 1 128 ? -10.226 10.746 -55.288 1.00 55.25 128 ASN A C 1
ATOM 972 O O . ASN A 1 128 ? -9.503 9.786 -55.559 1.00 55.25 128 ASN A O 1
ATOM 976 N N . GLU A 1 129 ? -10.049 11.960 -55.808 1.00 51.44 129 GLU A N 1
ATOM 977 C CA . GLU A 1 129 ? -8.994 12.307 -56.776 1.00 51.44 129 GLU A CA 1
ATOM 978 C C . GLU A 1 129 ? -7.567 12.071 -56.238 1.00 51.44 129 GLU A C 1
ATOM 980 O O . GLU A 1 129 ? -6.613 11.980 -57.010 1.00 51.44 129 GLU A O 1
ATOM 985 N N . LEU A 1 130 ? -7.409 11.920 -54.916 1.00 51.56 130 LEU A N 1
ATOM 986 C CA . LEU A 1 130 ? -6.128 11.643 -54.260 1.00 51.56 130 LEU A CA 1
ATOM 987 C C . LEU A 1 130 ? -5.766 10.148 -54.258 1.00 51.56 130 LEU A C 1
ATOM 989 O O . LEU A 1 130 ? -4.600 9.796 -54.065 1.00 51.56 130 LEU A O 1
ATOM 993 N N . VAL A 1 131 ? -6.731 9.251 -54.489 1.00 51.91 131 VAL A N 1
ATOM 994 C CA . VAL A 1 131 ? -6.491 7.805 -54.622 1.00 51.91 131 VAL A CA 1
ATOM 995 C C . VAL A 1 131 ? -6.305 7.483 -56.100 1.00 51.91 131 VAL A C 1
ATOM 997 O O . VAL A 1 131 ? -7.200 6.990 -56.786 1.00 51.91 131 VAL A O 1
ATOM 1000 N N . VAL A 1 132 ? -5.109 7.773 -56.608 1.00 48.91 132 VAL A N 1
ATOM 1001 C CA . VAL A 1 132 ? -4.744 7.452 -57.991 1.00 48.91 132 VAL A CA 1
ATOM 1002 C C . VAL A 1 132 ? -4.665 5.933 -58.138 1.00 48.91 132 VAL A C 1
ATOM 1004 O O . VAL A 1 132 ? -3.911 5.273 -57.426 1.00 48.91 132 VAL A O 1
ATOM 1007 N N . SER A 1 133 ? -5.458 5.351 -59.041 1.00 45.00 133 SER A N 1
ATOM 1008 C CA . SER A 1 133 ? -5.365 3.920 -59.344 1.00 45.00 133 SER A CA 1
ATOM 1009 C C . SER A 1 133 ? -3.955 3.602 -59.866 1.00 45.00 133 SER A C 1
ATOM 1011 O O . SER A 1 133 ? -3.497 4.288 -60.780 1.00 45.00 133 SER A O 1
ATOM 1013 N N . PRO A 1 134 ? -3.277 2.539 -59.392 1.00 48.81 134 PRO A N 1
ATOM 1014 C CA . PRO A 1 134 ? -1.910 2.203 -59.814 1.00 48.81 134 PRO A CA 1
ATOM 1015 C C . PRO A 1 134 ? -1.780 1.834 -61.306 1.00 48.81 134 PRO A C 1
ATOM 1017 O O . PRO A 1 134 ? -0.705 1.468 -61.765 1.00 48.81 134 PRO A O 1
ATOM 1020 N N . LYS A 1 135 ? -2.872 1.890 -62.080 1.00 44.84 135 LYS A N 1
ATOM 1021 C CA . LYS A 1 135 ? -2.896 1.563 -63.508 1.00 44.84 135 LYS A CA 1
ATOM 1022 C C . LYS A 1 135 ? -2.434 2.704 -64.424 1.00 44.84 135 LYS A C 1
ATOM 1024 O O . LYS A 1 135 ? -2.166 2.424 -65.587 1.00 44.84 135 LYS A O 1
ATOM 1029 N N . THR A 1 136 ? -2.357 3.951 -63.952 1.00 44.03 136 THR A N 1
ATOM 1030 C CA . THR A 1 136 ? -2.089 5.123 -64.816 1.00 44.03 136 THR A CA 1
ATOM 1031 C C . THR A 1 136 ? -0.855 5.945 -64.440 1.00 44.03 136 THR A C 1
ATOM 1033 O O . THR A 1 136 ? -0.447 6.794 -65.228 1.00 44.03 136 THR A O 1
ATOM 1036 N N . THR A 1 137 ? -0.206 5.684 -63.304 1.00 46.06 137 THR A N 1
ATOM 1037 C CA . THR A 1 137 ? 1.031 6.370 -62.895 1.00 46.06 137 THR A CA 1
ATOM 1038 C C . THR A 1 137 ? 2.016 5.400 -62.241 1.00 46.06 137 THR A C 1
ATOM 1040 O O . THR A 1 137 ? 1.629 4.434 -61.591 1.00 46.06 137 THR A O 1
ATOM 1043 N N . SER A 1 138 ? 3.316 5.666 -62.392 1.00 47.53 138 SER A N 1
ATOM 1044 C CA . SER A 1 138 ? 4.429 4.913 -61.784 1.00 47.53 138 SER A CA 1
ATOM 1045 C C . SER A 1 138 ? 4.592 5.148 -60.272 1.00 47.53 138 SER A C 1
ATOM 1047 O O . SER A 1 138 ? 5.595 4.745 -59.685 1.00 47.53 138 SER A O 1
ATOM 1049 N N . VAL A 1 139 ? 3.615 5.799 -59.633 1.00 47.19 139 VAL A N 1
ATOM 1050 C CA . VAL A 1 139 ? 3.605 6.099 -58.200 1.00 47.19 139 VAL A CA 1
ATOM 1051 C C . VAL A 1 139 ? 2.564 5.188 -57.540 1.00 47.19 139 VAL A C 1
ATOM 1053 O O . VAL A 1 139 ? 1.396 5.248 -57.927 1.00 47.19 139 VAL A O 1
ATOM 1056 N N . PRO A 1 140 ? 2.941 4.333 -56.570 1.00 49.25 140 PRO A N 1
ATOM 1057 C CA . PRO A 1 140 ? 1.985 3.502 -55.844 1.00 49.25 140 PRO A CA 1
ATOM 1058 C C . PRO A 1 140 ? 0.903 4.383 -55.217 1.00 49.25 140 PRO A C 1
ATOM 1060 O O . PRO A 1 140 ? 1.224 5.411 -54.622 1.00 49.25 140 PRO A O 1
ATOM 1063 N N . SER A 1 141 ? -0.367 3.984 -55.322 1.00 51.38 141 SER A N 1
ATOM 1064 C CA . SER A 1 141 ? -1.462 4.654 -54.617 1.00 51.38 141 SER A CA 1
ATOM 1065 C C . SER A 1 141 ? -1.119 4.716 -53.123 1.00 51.38 141 SER A C 1
ATOM 1067 O O . SER A 1 141 ? -1.105 3.678 -52.458 1.00 51.38 141 SER A O 1
ATOM 1069 N N . ALA A 1 142 ? -0.792 5.895 -52.595 1.00 54.72 142 ALA A N 1
ATOM 1070 C CA . ALA A 1 142 ? -0.315 6.057 -51.223 1.00 54.72 142 ALA A CA 1
ATOM 1071 C C . ALA A 1 142 ? -1.489 6.037 -50.230 1.00 54.72 142 ALA A C 1
ATOM 1073 O O . ALA A 1 142 ? -1.780 7.021 -49.555 1.00 54.72 142 ALA A O 1
ATOM 1074 N N . VAL A 1 143 ? -2.205 4.914 -50.170 1.00 58.56 143 VAL A N 1
ATOM 1075 C CA . VAL A 1 143 ? -3.210 4.663 -49.135 1.00 58.56 143 VAL A CA 1
ATOM 1076 C C . VAL A 1 143 ? -2.480 4.132 -47.908 1.00 58.56 143 VAL A C 1
ATOM 1078 O O . VAL A 1 143 ? -1.762 3.135 -47.982 1.00 58.56 143 VAL A O 1
ATOM 1081 N N . ARG A 1 144 ? -2.651 4.810 -46.771 1.00 64.75 144 ARG A N 1
ATOM 1082 C CA . ARG A 1 144 ? -2.108 4.360 -45.489 1.00 64.75 144 ARG A CA 1
ATOM 1083 C C . ARG A 1 144 ? -2.762 3.033 -45.090 1.00 64.75 144 ARG A C 1
ATOM 1085 O O . ARG A 1 144 ? -3.985 2.946 -45.074 1.00 64.75 144 ARG A O 1
ATOM 1092 N N . SER A 1 145 ? -1.936 2.042 -44.757 1.00 69.62 145 SER A N 1
ATOM 1093 C CA . SER A 1 145 ? -2.354 0.744 -44.222 1.00 69.62 145 SER A CA 1
ATOM 1094 C C . SER A 1 145 ? -1.646 0.513 -42.891 1.00 69.62 145 SER A C 1
ATOM 1096 O O . SER A 1 145 ? -0.430 0.331 -42.855 1.00 69.62 145 SER A O 1
ATOM 1098 N N . LEU A 1 146 ? -2.397 0.580 -41.801 1.00 73.94 146 LEU A N 1
ATOM 1099 C CA . LEU A 1 146 ? -1.949 0.376 -40.427 1.00 73.94 146 LEU A CA 1
ATOM 1100 C C . LEU A 1 146 ? -2.782 -0.728 -39.780 1.00 73.94 146 LEU A C 1
ATOM 1102 O O . LEU A 1 146 ? -3.961 -0.863 -40.086 1.00 73.94 146 LEU A O 1
ATOM 1106 N N . GLU A 1 147 ? -2.195 -1.470 -38.851 1.00 77.25 147 GLU A N 1
ATOM 1107 C CA . GLU A 1 147 ? -2.973 -2.362 -37.991 1.00 77.25 147 GLU A CA 1
ATOM 1108 C C . GLU A 1 147 ? -3.814 -1.528 -37.006 1.00 77.25 147 GLU A C 1
ATOM 1110 O O . GLU A 1 147 ? -3.271 -0.595 -36.395 1.00 77.25 147 GLU A O 1
ATOM 1115 N N . PRO A 1 148 ? -5.119 -1.818 -36.846 1.00 79.81 148 PRO A N 1
ATOM 1116 C CA . PRO A 1 148 ? -5.929 -1.233 -35.783 1.00 79.81 148 PRO A CA 1
ATOM 1117 C C . PRO A 1 148 ? -5.345 -1.552 -34.399 1.00 79.81 148 PRO A C 1
ATOM 1119 O O . PRO A 1 148 ? -4.927 -2.676 -34.122 1.00 79.81 148 PRO A O 1
ATOM 1122 N N . ASP A 1 149 ? -5.314 -0.560 -33.509 1.00 82.69 149 ASP A N 1
ATOM 1123 C CA . ASP A 1 149 ? -4.835 -0.729 -32.136 1.00 82.69 149 ASP A CA 1
ATOM 1124 C C . ASP A 1 149 ? -6.013 -0.940 -31.176 1.00 82.69 149 ASP A C 1
ATOM 1126 O O . ASP A 1 149 ? -6.761 -0.013 -30.858 1.00 82.69 149 ASP A O 1
ATOM 1130 N N . MET A 1 150 ? -6.127 -2.181 -30.698 1.00 81.06 150 MET A N 1
ATOM 1131 C CA . MET A 1 150 ? -7.180 -2.665 -29.795 1.00 81.06 150 MET A CA 1
ATOM 1132 C C . MET A 1 150 ? -6.714 -2.798 -28.338 1.00 81.06 150 MET A C 1
ATOM 1134 O O . MET A 1 150 ? -7.423 -3.351 -27.499 1.00 81.06 150 MET A O 1
ATOM 1138 N N . ARG A 1 151 ? -5.498 -2.339 -28.006 1.00 80.50 151 ARG A N 1
ATOM 1139 C CA . ARG A 1 151 ? -4.879 -2.595 -26.691 1.00 80.50 151 ARG A CA 1
ATOM 1140 C C . ARG A 1 151 ? -5.552 -1.836 -25.545 1.00 80.50 151 ARG A C 1
ATOM 1142 O O . ARG A 1 151 ? -5.344 -2.190 -24.389 1.00 80.50 151 ARG A O 1
ATOM 1149 N N . HIS A 1 152 ? -6.320 -0.782 -25.830 1.00 80.19 152 HIS A N 1
ATOM 1150 C CA . HIS A 1 152 ? -7.027 -0.023 -24.801 1.00 80.19 152 HIS A CA 1
ATOM 1151 C C . HIS A 1 152 ? -8.386 -0.667 -24.479 1.00 80.19 152 HIS A C 1
ATOM 1153 O O . HIS A 1 152 ? -9.169 -0.912 -25.395 1.00 80.19 152 HIS A O 1
ATOM 1159 N N . PRO A 1 153 ? -8.742 -0.878 -23.195 1.00 67.75 153 PRO A N 1
ATOM 1160 C CA . PRO A 1 153 ? -9.935 -1.648 -22.835 1.00 67.75 153 PRO A CA 1
ATOM 1161 C C . PRO A 1 153 ? -11.261 -1.060 -23.345 1.00 67.75 153 PRO A C 1
ATOM 1163 O O . PRO A 1 153 ? -12.206 -1.813 -23.571 1.00 67.75 153 PRO A O 1
ATOM 1166 N N . PHE A 1 154 ? -11.327 0.260 -23.549 1.00 73.75 154 PHE A N 1
ATOM 1167 C CA . PHE A 1 154 ? -12.560 0.985 -23.890 1.00 73.75 154 PHE A CA 1
ATOM 1168 C C . PHE A 1 154 ? -12.551 1.675 -25.258 1.00 73.75 154 PHE A C 1
ATOM 1170 O O . PHE A 1 154 ? -13.601 2.128 -25.690 1.00 73.75 154 PHE A O 1
ATOM 1177 N N . ILE A 1 155 ? -11.394 1.819 -25.909 1.00 83.06 155 ILE A N 1
ATOM 1178 C CA . ILE A 1 155 ? -11.250 2.684 -27.090 1.00 83.06 155 ILE A CA 1
ATOM 1179 C C . ILE A 1 155 ? -10.476 1.908 -28.146 1.00 83.06 155 ILE A C 1
ATOM 1181 O O . ILE A 1 155 ? -9.307 1.593 -27.935 1.00 83.06 155 ILE A O 1
ATOM 1185 N N . GLU A 1 156 ? -11.122 1.634 -29.268 1.00 84.94 156 GLU A N 1
ATOM 1186 C CA . GLU A 1 156 ? -10.492 1.119 -30.476 1.00 84.94 156 GLU A CA 1
ATOM 1187 C C . GLU A 1 156 ? -9.905 2.276 -31.285 1.00 84.94 156 GLU A C 1
ATOM 1189 O O . GLU A 1 156 ? -10.499 3.354 -31.402 1.00 84.94 156 GLU A O 1
ATOM 1194 N N . ARG A 1 157 ? -8.709 2.058 -31.836 1.00 87.50 157 ARG A N 1
ATOM 1195 C CA . ARG A 1 157 ? -7.986 3.042 -32.641 1.00 87.50 157 ARG A CA 1
ATOM 1196 C C . ARG A 1 157 ? -7.673 2.470 -34.017 1.00 87.50 157 ARG A C 1
ATOM 1198 O O . ARG A 1 157 ? -6.601 1.909 -34.239 1.00 87.50 157 ARG A O 1
ATOM 1205 N N . ASP A 1 158 ? -8.557 2.704 -34.975 1.00 86.06 158 ASP A N 1
ATOM 1206 C CA . ASP A 1 158 ? -8.300 2.407 -36.382 1.00 86.06 158 ASP A CA 1
ATOM 1207 C C . ASP A 1 158 ? -7.821 3.667 -37.104 1.00 86.06 158 ASP A C 1
ATOM 1209 O O . ASP A 1 158 ? -8.586 4.477 -37.643 1.00 86.06 158 ASP A O 1
ATOM 1213 N N . MET A 1 159 ? -6.500 3.838 -37.124 1.00 85.62 159 MET A N 1
ATOM 1214 C CA . MET A 1 159 ? -5.907 4.993 -37.777 1.00 85.62 159 MET A CA 1
ATOM 1215 C C . MET A 1 159 ? -6.046 4.943 -39.299 1.00 85.62 159 MET A C 1
ATOM 1217 O O . MET A 1 159 ? -5.827 5.975 -39.916 1.00 85.62 159 MET A O 1
ATOM 1221 N N . ASN A 1 160 ? -6.493 3.866 -39.950 1.00 77.12 160 ASN A N 1
ATOM 1222 C CA . ASN A 1 160 ? -6.798 3.934 -41.388 1.00 77.12 160 ASN A CA 1
ATOM 1223 C C . ASN A 1 160 ? -7.972 4.870 -41.689 1.00 77.12 160 ASN A C 1
ATOM 1225 O O . ASN A 1 160 ? -7.991 5.498 -42.745 1.00 77.12 160 ASN A O 1
ATOM 1229 N N . LYS A 1 161 ? -8.895 5.042 -40.736 1.00 77.56 161 LYS A N 1
ATOM 1230 C CA . LYS A 1 161 ? -10.050 5.952 -40.829 1.00 77.56 161 LYS A CA 1
ATOM 1231 C C . LYS A 1 161 ? -9.711 7.404 -40.453 1.00 77.56 161 LYS A C 1
ATOM 1233 O O . LYS A 1 161 ? -10.537 8.301 -40.614 1.00 77.56 161 LYS A O 1
ATOM 1238 N N . CYS A 1 162 ? -8.520 7.667 -39.908 1.00 82.38 162 CYS A N 1
ATOM 1239 C CA . CYS A 1 162 ? -8.155 8.978 -39.364 1.00 82.38 162 CYS A CA 1
ATOM 1240 C C . CYS A 1 162 ? -7.790 9.987 -40.464 1.00 82.38 162 CYS A C 1
ATOM 1242 O O . CYS A 1 162 ? -6.825 9.793 -41.197 1.00 82.38 162 CYS A O 1
ATOM 1244 N N . ILE A 1 163 ? -8.483 11.125 -40.507 1.00 82.44 163 ILE A N 1
ATOM 1245 C CA . ILE A 1 163 ? -8.182 12.238 -41.431 1.00 82.44 163 ILE A CA 1
ATOM 1246 C C . ILE A 1 163 ? -7.226 13.292 -40.851 1.00 82.44 163 ILE A C 1
ATOM 1248 O O . ILE A 1 163 ? -7.132 14.393 -41.379 1.00 82.44 163 ILE A O 1
ATOM 1252 N N . ALA A 1 164 ? -6.556 12.992 -39.733 1.00 84.62 164 ALA A N 1
ATOM 1253 C CA . ALA A 1 164 ? -5.600 13.890 -39.075 1.00 84.62 164 ALA A CA 1
ATOM 1254 C C . ALA A 1 164 ? -6.161 15.296 -38.740 1.00 84.62 164 ALA A C 1
ATOM 1256 O O . ALA A 1 164 ? -5.433 16.281 -38.733 1.00 84.62 164 ALA A O 1
ATOM 1257 N N . CYS A 1 165 ? -7.454 15.399 -38.407 1.00 87.38 165 CYS A N 1
ATOM 1258 C CA . CYS A 1 165 ? -8.099 16.684 -38.094 1.00 87.38 165 CYS A CA 1
ATOM 1259 C C . CYS A 1 165 ? -7.685 17.306 -36.744 1.00 87.38 165 CYS A C 1
ATOM 1261 O O . CYS A 1 165 ? -8.043 18.446 -36.464 1.00 87.38 165 CYS A O 1
ATOM 1263 N N . GLY A 1 166 ? -7.007 16.554 -35.868 1.00 89.56 166 GLY A N 1
ATOM 1264 C CA . GLY A 1 166 ? -6.523 17.042 -34.569 1.00 89.56 166 GLY A CA 1
ATOM 1265 C C . GLY A 1 166 ? -7.587 17.266 -33.487 1.00 89.56 166 GLY A C 1
ATOM 1266 O O . GLY A 1 166 ? -7.233 17.632 -32.369 1.00 89.56 166 GLY A O 1
ATOM 1267 N N . ARG A 1 167 ? -8.878 17.016 -33.753 1.00 90.06 167 ARG A N 1
ATOM 1268 C CA . ARG A 1 167 ? -9.954 17.199 -32.754 1.00 90.06 167 ARG A CA 1
ATOM 1269 C C . ARG A 1 167 ? -9.727 16.360 -31.491 1.00 90.06 167 ARG A C 1
ATOM 1271 O O . ARG A 1 167 ? -9.887 16.859 -30.383 1.00 90.06 167 ARG A O 1
ATOM 1278 N N . CYS A 1 168 ? -9.299 15.108 -31.661 1.00 91.81 168 CYS A N 1
ATOM 1279 C CA . CYS A 1 168 ? -8.974 14.192 -30.567 1.00 91.81 168 CYS A CA 1
ATOM 1280 C C . CYS A 1 168 ? -7.734 14.620 -29.760 1.00 91.81 168 CYS A C 1
ATOM 1282 O O . CYS A 1 168 ? -7.733 14.462 -28.543 1.00 91.81 168 CYS A O 1
ATOM 1284 N N . VAL A 1 169 ? -6.727 15.212 -30.414 1.00 93.69 169 VAL A N 1
ATOM 1285 C CA . VAL A 1 169 ? -5.537 15.795 -29.765 1.00 93.69 169 VAL A CA 1
ATOM 1286 C C . VAL A 1 169 ? -5.951 16.970 -28.879 1.00 93.69 169 VAL A C 1
ATOM 1288 O O . VAL A 1 169 ? -5.697 16.966 -27.676 1.00 93.69 169 VAL A O 1
ATOM 1291 N N . ARG A 1 170 ? -6.695 17.928 -29.445 1.00 92.06 170 ARG A N 1
ATOM 1292 C CA . ARG A 1 170 ? -7.142 19.126 -28.722 1.00 92.06 170 ARG A CA 1
ATOM 1293 C C . ARG A 1 170 ? -8.087 18.810 -27.573 1.00 92.06 170 ARG A C 1
ATOM 1295 O O . ARG A 1 170 ? -7.864 19.291 -26.473 1.00 92.06 170 ARG A O 1
ATOM 1302 N N . VAL A 1 171 ? -9.105 17.971 -27.777 1.00 88.25 171 VAL A N 1
ATOM 1303 C CA . VAL A 1 171 ? -10.035 17.627 -26.686 1.00 88.25 171 VAL A CA 1
ATOM 1304 C C . VAL A 1 171 ? -9.328 16.866 -25.558 1.00 88.25 171 VAL A C 1
ATOM 1306 O O . VAL A 1 171 ? -9.697 17.007 -24.396 1.00 88.25 171 VAL A O 1
ATOM 1309 N N . CYS A 1 172 ? -8.289 16.087 -25.868 1.00 85.88 172 CYS A N 1
ATOM 1310 C CA . CYS A 1 172 ? -7.526 15.365 -24.856 1.00 85.88 172 CYS A CA 1
ATOM 1311 C C . CYS A 1 172 ? -6.600 16.289 -24.048 1.00 85.88 172 CYS A C 1
ATOM 1313 O O . CYS A 1 172 ? -6.487 16.112 -22.838 1.00 85.88 172 CYS A O 1
ATOM 1315 N N . ALA A 1 173 ? -5.983 17.286 -24.686 1.00 89.12 173 ALA A N 1
ATOM 1316 C CA . ALA A 1 173 ? -5.085 18.232 -24.024 1.00 89.12 173 ALA A CA 1
ATOM 1317 C C . ALA A 1 173 ? -5.821 19.398 -23.338 1.00 89.12 173 ALA A C 1
ATOM 1319 O O . ALA A 1 173 ? -5.550 19.702 -22.183 1.00 89.12 173 ALA A O 1
ATOM 1320 N N . GLU A 1 174 ? -6.764 20.040 -24.033 1.00 88.31 174 GLU A N 1
ATOM 1321 C CA . GLU A 1 174 ? -7.403 21.291 -23.596 1.00 88.31 174 GLU A CA 1
ATOM 1322 C C . GLU A 1 174 ? -8.638 21.060 -22.711 1.00 88.31 174 GLU A C 1
ATOM 1324 O O . GLU A 1 174 ? -8.948 21.899 -21.871 1.00 88.31 174 GLU A O 1
ATOM 1329 N N . VAL A 1 175 ? -9.363 19.949 -22.903 1.00 76.81 175 VAL A N 1
ATOM 1330 C CA . VAL A 1 175 ? -10.632 19.689 -22.193 1.00 76.81 175 VAL A CA 1
ATOM 1331 C C . VAL A 1 175 ? -10.475 18.596 -21.148 1.00 76.81 175 VAL A C 1
ATOM 1333 O O . VAL A 1 175 ? -10.859 18.787 -20.000 1.00 76.81 175 VAL A O 1
ATOM 1336 N N . ALA A 1 176 ? -9.939 17.437 -21.535 1.00 72.50 176 ALA A N 1
ATOM 1337 C CA . ALA A 1 176 ? -9.761 16.331 -20.601 1.00 72.50 176 ALA A CA 1
ATOM 1338 C C . ALA A 1 176 ? -8.560 16.556 -19.668 1.00 72.50 176 ALA A C 1
ATOM 1340 O O . ALA A 1 176 ? -8.651 16.209 -18.496 1.00 72.50 176 ALA A O 1
ATOM 1341 N N . GLY A 1 177 ? -7.450 17.108 -20.181 1.00 76.19 177 GLY A N 1
ATOM 1342 C CA . GLY A 1 177 ? -6.217 17.389 -19.429 1.00 76.19 177 GLY A CA 1
ATOM 1343 C C . GLY A 1 177 ? -5.027 16.435 -19.668 1.00 76.19 177 GLY A C 1
ATOM 1344 O O . GLY A 1 177 ? -3.901 16.922 -19.689 1.00 76.19 177 GLY A O 1
ATOM 1345 N N . PRO A 1 178 ? -5.208 15.115 -19.891 1.00 77.56 178 PRO A N 1
ATOM 1346 C CA . PRO A 1 178 ? -4.097 14.168 -20.030 1.00 77.56 178 PRO A CA 1
ATOM 1347 C C . PRO A 1 178 ? -3.172 14.310 -21.238 1.00 77.56 178 PRO A C 1
ATOM 1349 O O . PRO A 1 178 ? -2.094 13.730 -21.226 1.00 77.56 178 PRO A O 1
ATOM 1352 N N . ALA A 1 179 ? -3.605 14.982 -22.310 1.00 89.00 179 ALA A N 1
ATOM 1353 C CA . ALA A 1 179 ? -2.807 15.155 -23.530 1.00 89.00 179 ALA A CA 1
ATOM 1354 C C . ALA A 1 179 ? -2.194 13.846 -24.100 1.00 89.00 179 ALA A C 1
ATOM 1356 O O . ALA A 1 179 ? -1.051 13.813 -24.544 1.00 89.00 179 ALA A O 1
ATOM 1357 N N . CYS A 1 180 ? -2.961 12.750 -24.123 1.00 88.12 180 CYS A N 1
ATOM 1358 C CA . CYS A 1 180 ? -2.471 11.420 -24.517 1.00 88.12 180 CYS A CA 1
ATOM 1359 C C . CYS A 1 180 ? -2.196 11.234 -26.014 1.00 88.12 180 CYS A C 1
ATOM 1361 O O . CYS A 1 180 ? -1.670 10.193 -26.404 1.00 88.12 180 CYS A O 1
ATOM 1363 N N . TYR A 1 181 ? -2.608 12.179 -26.857 1.00 90.56 181 TYR A N 1
ATOM 1364 C CA . TYR A 1 181 ? -2.481 12.088 -28.307 1.00 90.56 181 TYR A CA 1
ATOM 1365 C C . TYR A 1 181 ? -1.658 13.244 -28.843 1.00 90.56 181 TYR A C 1
ATOM 1367 O O . TYR A 1 181 ? -1.863 14.382 -28.430 1.00 90.56 181 TYR A O 1
ATOM 1375 N N . ASP A 1 182 ? -0.841 12.962 -29.848 1.00 91.25 182 ASP A N 1
ATOM 1376 C CA . ASP A 1 182 ? -0.205 13.975 -30.681 1.00 91.25 182 ASP A CA 1
ATOM 1377 C C . ASP A 1 182 ? -0.066 13.469 -32.127 1.00 91.25 182 ASP A C 1
ATOM 1379 O O . ASP A 1 182 ? -0.376 12.317 -32.454 1.00 91.25 182 ASP A O 1
ATOM 1383 N N . PHE A 1 183 ? 0.367 14.336 -33.031 1.00 90.88 183 PHE A N 1
ATOM 1384 C CA . PHE A 1 183 ? 0.687 13.967 -34.398 1.00 90.88 183 PHE A CA 1
ATOM 1385 C C . PHE A 1 183 ? 2.037 13.251 -34.466 1.00 90.88 183 PHE A C 1
ATOM 1387 O O . PHE A 1 183 ? 3.063 13.744 -34.006 1.00 90.88 183 PHE A O 1
ATOM 1394 N N . SER A 1 184 ? 2.044 12.093 -35.117 1.00 87.12 184 SER A N 1
ATOM 1395 C CA . SER A 1 184 ? 3.229 11.279 -35.364 1.00 87.12 184 SER A CA 1
ATOM 1396 C C . SER A 1 184 ? 3.396 11.017 -36.860 1.00 87.12 184 SER A C 1
ATOM 1398 O O . SER A 1 184 ? 2.421 10.785 -37.579 1.00 87.12 184 SER A O 1
ATOM 1400 N N . GLY A 1 185 ? 4.639 11.041 -37.343 1.00 80.06 185 GLY A N 1
ATOM 1401 C CA . GLY A 1 185 ? 4.981 10.868 -38.760 1.00 80.06 185 GLY A CA 1
ATOM 1402 C C . GLY A 1 185 ? 5.099 12.180 -39.548 1.00 80.06 185 GLY A C 1
ATOM 1403 O O . GLY A 1 185 ? 5.041 13.275 -38.995 1.00 80.06 185 GLY A O 1
ATOM 1404 N N . ARG A 1 186 ? 5.326 12.072 -40.865 1.00 73.94 186 ARG A N 1
ATOM 1405 C CA . ARG A 1 186 ? 5.452 13.204 -41.806 1.00 73.94 186 ARG A CA 1
ATOM 1406 C C . ARG A 1 186 ? 4.778 12.879 -43.144 1.00 73.94 186 ARG A C 1
ATOM 1408 O O . ARG A 1 186 ? 4.696 11.713 -43.529 1.00 73.94 186 ARG A O 1
ATOM 1415 N N . GLY A 1 187 ? 4.328 13.909 -43.865 1.00 73.44 187 GLY A N 1
ATOM 1416 C CA . GLY A 1 187 ? 3.687 13.764 -45.179 1.00 73.44 187 GLY A CA 1
ATOM 1417 C C . GLY A 1 187 ? 2.425 12.893 -45.130 1.00 73.44 187 GLY A C 1
ATOM 1418 O O . GLY A 1 187 ?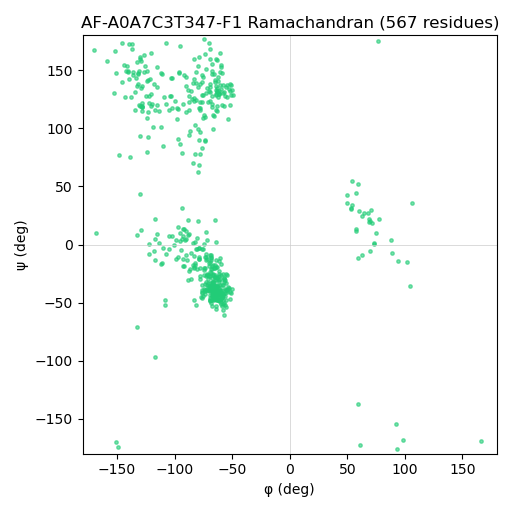 1.650 12.981 -44.181 1.00 73.44 187 GLY A O 1
ATOM 1419 N N . PHE A 1 188 ? 2.250 12.006 -46.115 1.00 67.19 188 PHE A N 1
ATOM 1420 C CA . PHE A 1 188 ? 1.110 11.075 -46.196 1.00 67.19 188 PHE A CA 1
ATOM 1421 C C . PHE A 1 188 ? 1.012 10.081 -45.021 1.00 67.19 188 PHE A C 1
ATOM 1423 O O . PHE A 1 188 ? -0.031 9.460 -44.829 1.00 67.19 188 PHE A O 1
ATOM 1430 N N . MET A 1 189 ? 2.070 9.941 -44.213 1.00 69.94 189 MET A N 1
ATOM 1431 C CA . MET A 1 189 ? 2.106 9.033 -43.060 1.00 69.94 189 MET A CA 1
ATOM 1432 C C . MET A 1 189 ? 1.750 9.709 -41.728 1.00 69.94 189 MET A C 1
ATOM 1434 O O . MET A 1 189 ? 1.800 9.039 -40.697 1.00 69.94 189 MET A O 1
ATOM 1438 N N . ILE A 1 190 ? 1.379 10.999 -41.720 1.00 81.38 190 ILE A N 1
ATOM 1439 C CA . ILE A 1 190 ? 0.920 11.684 -40.499 1.00 81.38 190 ILE A CA 1
ATOM 1440 C C . ILE A 1 190 ? -0.300 10.965 -39.932 1.00 81.38 190 ILE A C 1
ATOM 1442 O O . ILE A 1 190 ? -1.339 10.884 -40.586 1.00 81.38 190 ILE A O 1
ATOM 1446 N N . LYS A 1 191 ? -0.196 10.483 -38.696 1.00 84.69 191 LYS A N 1
ATOM 1447 C CA . LYS A 1 191 ? -1.282 9.868 -37.929 1.00 84.69 191 LYS A CA 1
ATOM 1448 C C . LYS A 1 191 ? -1.361 10.489 -36.542 1.00 84.69 191 LYS A C 1
ATOM 1450 O O . LYS A 1 191 ? -0.393 11.063 -36.059 1.00 84.69 191 LYS A O 1
ATOM 1455 N N . VAL A 1 192 ? -2.512 10.341 -35.899 1.00 90.62 192 VAL A N 1
ATOM 1456 C CA . VAL A 1 192 ? -2.623 10.622 -34.467 1.00 90.62 192 VAL A CA 1
ATOM 1457 C C . VAL A 1 192 ? -2.101 9.403 -33.718 1.00 90.62 192 VAL A C 1
ATOM 1459 O O . VAL A 1 192 ? -2.565 8.284 -33.956 1.00 90.62 192 VAL A O 1
ATOM 1462 N N . ASP A 1 193 ? -1.125 9.605 -32.843 1.00 90.44 193 ASP A N 1
ATOM 1463 C CA . ASP A 1 193 ? -0.551 8.541 -32.030 1.00 90.44 193 ASP A CA 1
ATOM 1464 C C . ASP A 1 193 ? -0.332 8.962 -30.576 1.00 90.44 193 ASP A C 1
ATOM 1466 O O . ASP A 1 193 ? -0.459 10.133 -30.227 1.00 90.44 193 ASP A O 1
ATOM 1470 N N . THR A 1 194 ? -0.043 7.989 -29.724 1.00 89.50 194 THR A N 1
ATOM 1471 C CA . THR A 1 194 ? 0.414 8.194 -28.346 1.00 89.50 194 THR A CA 1
ATOM 1472 C C . THR A 1 194 ? 1.927 8.445 -28.323 1.00 89.50 194 THR A C 1
ATOM 1474 O O . THR A 1 194 ? 2.630 8.060 -29.271 1.00 89.50 194 THR A O 1
ATOM 1477 N N . PRO A 1 195 ? 2.475 9.055 -27.254 1.00 83.31 195 PRO A N 1
ATOM 1478 C CA . PRO A 1 195 ? 3.919 9.156 -27.067 1.00 83.31 195 PRO A CA 1
ATOM 1479 C C . PRO A 1 195 ? 4.596 7.790 -27.250 1.00 83.31 195 PRO A C 1
ATOM 1481 O O . PRO A 1 195 ? 4.161 6.788 -26.689 1.00 83.31 195 PRO A O 1
ATOM 1484 N N . TYR A 1 196 ? 5.628 7.743 -28.095 1.00 82.12 196 TYR A N 1
ATOM 1485 C CA . TYR A 1 196 ? 6.388 6.526 -28.426 1.00 82.12 196 TYR A CA 1
ATOM 1486 C C . TYR A 1 196 ? 5.571 5.344 -29.001 1.00 82.12 196 TYR A C 1
ATOM 1488 O O . TYR A 1 196 ? 6.100 4.240 -29.111 1.00 82.12 196 TYR A O 1
ATOM 1496 N N . GLY A 1 197 ? 4.313 5.550 -29.417 1.00 80.19 197 GLY A N 1
ATOM 1497 C CA . GLY A 1 197 ? 3.446 4.484 -29.947 1.00 80.19 197 GLY A CA 1
ATOM 1498 C C . GLY A 1 197 ? 2.961 3.485 -28.886 1.00 80.19 197 GLY A C 1
ATOM 1499 O O . GLY A 1 197 ? 2.541 2.364 -29.214 1.00 80.19 197 GLY A O 1
ATOM 1500 N N . GLU A 1 198 ? 3.033 3.866 -27.608 1.00 82.88 198 GLU A N 1
ATOM 1501 C CA . GLU A 1 198 ? 2.582 3.038 -26.493 1.00 82.88 198 GLU A CA 1
ATOM 1502 C C . GLU A 1 198 ? 1.075 2.759 -26.556 1.00 82.88 198 GLU A C 1
ATOM 1504 O O . GLU A 1 198 ? 0.300 3.465 -27.203 1.00 82.88 198 GLU A O 1
ATOM 1509 N N . ALA A 1 199 ? 0.625 1.703 -25.880 1.00 82.88 199 ALA A N 1
ATOM 1510 C CA . ALA A 1 199 ? -0.807 1.476 -25.746 1.00 82.88 199 ALA A CA 1
ATOM 1511 C C . ALA A 1 199 ? -1.447 2.673 -25.024 1.00 82.88 199 ALA A C 1
ATOM 1513 O O . ALA A 1 199 ? -0.925 3.139 -24.017 1.00 82.88 199 ALA A O 1
ATOM 1514 N N . LEU A 1 200 ? -2.611 3.134 -25.489 1.00 82.25 200 LEU A N 1
ATOM 1515 C CA . LEU A 1 200 ? -3.292 4.305 -24.915 1.00 82.25 200 LEU A CA 1
ATOM 1516 C C . LEU A 1 200 ? -3.559 4.179 -23.403 1.00 82.25 200 LEU A C 1
ATOM 1518 O O . LEU A 1 200 ? -3.654 5.185 -22.718 1.00 82.25 200 LEU A O 1
ATOM 1522 N N . GLN A 1 201 ? -3.655 2.957 -22.874 1.00 75.50 201 GLN A N 1
ATOM 1523 C CA . GLN A 1 201 ? -3.860 2.699 -21.442 1.00 75.50 201 GLN A CA 1
ATOM 1524 C C . GLN A 1 201 ? -2.615 2.944 -20.577 1.00 75.50 201 GLN A C 1
ATOM 1526 O O . GLN A 1 201 ? -2.740 3.037 -19.363 1.00 75.50 201 GLN A O 1
ATOM 1531 N N . LEU A 1 202 ? -1.430 2.947 -21.197 1.00 73.69 202 LEU A N 1
ATOM 1532 C CA . LEU A 1 202 ? -0.146 3.222 -20.548 1.00 73.69 202 LEU A CA 1
ATOM 1533 C C . LEU A 1 202 ? 0.213 4.710 -20.626 1.00 73.69 202 LEU A C 1
ATOM 1535 O O . LEU A 1 202 ? 1.020 5.182 -19.835 1.00 73.69 202 LEU A O 1
ATOM 1539 N N . ALA A 1 203 ? -0.422 5.449 -21.542 1.00 77.56 203 ALA A N 1
ATOM 1540 C CA . ALA A 1 203 ? -0.464 6.902 -21.470 1.00 77.56 203 ALA A CA 1
ATOM 1541 C C . ALA A 1 203 ? -1.331 7.347 -20.277 1.00 77.56 203 ALA A C 1
ATOM 1543 O O . ALA A 1 203 ? -2.112 6.557 -19.744 1.00 77.56 203 ALA A O 1
ATOM 1544 N N . ASP A 1 204 ? -1.281 8.633 -19.921 1.00 78.38 204 ASP A N 1
ATOM 1545 C CA . ASP A 1 204 ? -2.067 9.247 -18.831 1.00 78.38 204 ASP A CA 1
ATOM 1546 C C . ASP A 1 204 ? -3.604 9.255 -19.071 1.00 78.38 204 ASP A C 1
ATOM 1548 O O . ASP A 1 204 ? -4.351 10.050 -18.499 1.00 78.38 204 ASP A O 1
ATOM 1552 N N . CYS A 1 205 ? -4.115 8.382 -19.945 1.00 78.94 205 CYS A N 1
ATOM 1553 C CA . CYS A 1 205 ? -5.502 8.323 -20.377 1.00 78.94 205 CYS A CA 1
ATOM 1554 C C . CYS A 1 205 ? -6.436 7.991 -19.213 1.00 78.94 205 CYS A C 1
ATOM 1556 O O . CYS A 1 205 ? -6.495 6.867 -18.717 1.00 78.94 205 CYS A O 1
ATOM 1558 N N . ILE A 1 206 ? -7.291 8.950 -18.869 1.00 77.19 206 ILE A N 1
ATOM 1559 C CA . ILE A 1 206 ? -8.337 8.786 -17.851 1.00 77.19 206 ILE A CA 1
ATOM 1560 C C . ILE A 1 206 ? -9.592 8.065 -18.369 1.00 77.19 206 ILE A C 1
ATOM 1562 O O . ILE A 1 206 ? -10.584 7.963 -17.659 1.00 77.19 206 ILE A O 1
ATOM 1566 N N . THR A 1 207 ? -9.583 7.562 -19.611 1.00 78.06 207 THR A N 1
ATOM 1567 C CA . THR A 1 207 ? -10.702 6.798 -20.204 1.00 78.06 207 THR A CA 1
ATOM 1568 C C . THR A 1 207 ? -12.028 7.583 -20.296 1.00 78.06 207 THR A C 1
ATOM 1570 O O . THR A 1 207 ? -13.108 7.007 -20.322 1.00 78.06 207 THR A O 1
ATOM 1573 N N . CYS A 1 208 ? -11.983 8.912 -20.421 1.00 76.38 208 CYS A N 1
ATOM 1574 C CA . CYS A 1 208 ? -13.196 9.744 -20.473 1.00 76.38 208 CYS A CA 1
ATOM 1575 C C . CYS A 1 208 ? -13.993 9.652 -21.791 1.00 76.38 208 CYS A C 1
ATOM 1577 O O . CYS A 1 208 ? -15.054 10.255 -21.910 1.00 76.38 208 CYS A O 1
ATOM 1579 N N . GLY A 1 209 ? -13.468 8.986 -22.829 1.00 80.50 209 GLY A N 1
ATOM 1580 C CA . GLY A 1 209 ? -14.168 8.783 -24.107 1.00 80.50 209 GLY A CA 1
ATOM 1581 C C . GLY A 1 209 ? -14.365 10.034 -24.979 1.00 80.50 209 GLY A C 1
ATOM 1582 O O . GLY A 1 209 ? -14.774 9.912 -26.128 1.00 80.50 209 GLY A O 1
ATOM 1583 N N . ARG A 1 210 ? -14.003 11.237 -24.512 1.00 80.38 210 ARG A N 1
ATOM 1584 C CA . ARG A 1 210 ? -14.220 12.503 -25.248 1.00 80.38 210 ARG A CA 1
ATOM 1585 C C . ARG A 1 210 ? -13.574 12.530 -26.637 1.00 80.38 210 ARG A C 1
ATOM 1587 O O . ARG A 1 210 ? -14.101 13.144 -27.558 1.00 80.38 210 ARG A O 1
ATOM 1594 N N . CYS A 1 211 ? -12.441 11.848 -26.799 1.00 85.81 211 CYS A N 1
ATOM 1595 C CA . CYS A 1 211 ? -11.767 11.713 -28.090 1.00 85.81 211 CYS A CA 1
ATOM 1596 C C . CYS A 1 211 ? -12.562 10.873 -29.106 1.00 85.81 211 CYS A C 1
ATOM 1598 O O . CYS A 1 211 ? -12.499 11.181 -30.294 1.00 85.81 211 CYS A O 1
ATOM 1600 N N . VAL A 1 212 ? -13.329 9.876 -28.644 1.00 86.00 212 VAL A N 1
ATOM 1601 C CA . VAL A 1 212 ? -14.243 9.068 -29.467 1.00 86.00 212 VAL A CA 1
ATOM 1602 C C . VAL A 1 212 ? -15.402 9.940 -29.939 1.00 86.00 212 VAL A C 1
ATOM 1604 O O . VAL A 1 212 ? -15.629 10.052 -31.139 1.00 86.00 212 VAL A O 1
ATOM 1607 N N . THR A 1 213 ? -16.053 10.666 -29.025 1.00 80.44 213 THR A N 1
ATOM 1608 C CA . THR A 1 213 ? -17.158 11.584 -29.358 1.00 80.44 213 THR A CA 1
ATOM 1609 C C . THR A 1 213 ? -16.732 12.701 -30.312 1.00 80.44 213 THR A C 1
ATOM 1611 O O . THR A 1 213 ? -17.502 13.123 -31.169 1.00 80.44 213 THR A O 1
ATOM 1614 N N . ALA A 1 214 ? -15.495 13.188 -30.189 1.00 85.94 214 ALA A N 1
ATOM 1615 C CA . ALA A 1 214 ? -14.960 14.229 -31.062 1.00 85.94 214 ALA A CA 1
ATOM 1616 C C . ALA A 1 214 ? -14.507 13.714 -32.443 1.00 85.94 214 ALA A C 1
ATOM 1618 O O . ALA A 1 214 ? -14.182 14.530 -33.313 1.00 85.94 214 ALA A O 1
ATOM 1619 N N . CYS A 1 215 ? -14.424 12.394 -32.650 1.00 85.06 215 CYS A N 1
ATOM 1620 C CA . CYS A 1 215 ? -13.908 11.803 -33.879 1.00 85.06 215 CYS A CA 1
ATOM 1621 C C . CYS A 1 215 ? -14.955 11.865 -35.009 1.00 85.06 215 CYS A C 1
ATOM 1623 O O . CYS A 1 215 ? -15.979 11.192 -34.927 1.00 85.06 215 CYS A O 1
ATOM 1625 N N . PRO A 1 216 ? -14.704 12.600 -36.110 1.00 77.56 216 PRO A N 1
ATOM 1626 C CA . PRO A 1 216 ? -15.700 12.765 -37.171 1.00 77.56 216 PRO A CA 1
ATOM 1627 C C . PRO A 1 216 ? -15.811 11.560 -38.120 1.00 77.56 216 PRO A C 1
ATOM 1629 O O . PRO A 1 216 ? -16.732 11.515 -38.933 1.00 77.56 216 PRO A O 1
ATOM 1632 N N . THR A 1 217 ? -14.857 10.622 -38.065 1.00 73.25 217 THR A N 1
ATOM 1633 C CA . THR A 1 217 ? -14.723 9.512 -39.027 1.00 73.25 217 THR A CA 1
ATOM 1634 C C . THR A 1 217 ? -14.765 8.119 -38.402 1.00 73.25 217 THR A C 1
ATOM 1636 O O . THR A 1 217 ? -14.614 7.139 -39.128 1.00 73.25 217 THR A O 1
ATOM 1639 N N . GLY A 1 218 ? -14.924 8.008 -37.079 1.00 75.94 218 GLY A N 1
ATOM 1640 C CA . GLY A 1 218 ? -14.887 6.712 -36.390 1.00 75.94 218 GLY A CA 1
ATOM 1641 C C . GLY A 1 218 ? -13.507 6.053 -36.367 1.00 75.94 218 GLY A C 1
ATOM 1642 O O . GLY A 1 218 ? -13.402 4.841 -36.231 1.00 75.94 218 GLY A O 1
ATOM 1643 N N . ALA A 1 219 ? -12.432 6.832 -36.530 1.00 85.12 219 ALA A N 1
ATOM 1644 C CA . ALA A 1 219 ? -11.062 6.352 -36.314 1.00 85.12 219 ALA A CA 1
ATOM 1645 C C . ALA A 1 219 ? -10.762 6.041 -34.845 1.00 85.12 219 ALA A C 1
ATOM 1647 O O . ALA A 1 219 ? -9.809 5.331 -34.536 1.00 85.12 219 ALA A O 1
ATOM 1648 N N . LEU A 1 220 ? -11.560 6.624 -33.955 1.00 87.62 220 LEU A N 1
ATOM 1649 C CA . LEU A 1 220 ? -11.645 6.280 -32.551 1.00 87.62 220 LEU A CA 1
ATOM 1650 C C . LEU A 1 220 ? -13.089 5.842 -32.312 1.00 87.62 220 LEU A C 1
ATOM 1652 O O . LEU A 1 220 ? -13.997 6.636 -32.563 1.00 87.62 220 LEU A O 1
ATOM 1656 N N . SER A 1 221 ? -13.293 4.612 -31.856 1.00 81.12 221 SER A N 1
ATOM 1657 C CA . SER A 1 221 ? -14.605 4.047 -31.517 1.00 81.12 221 SER A CA 1
ATOM 1658 C C . SER A 1 221 ? -14.560 3.419 -30.123 1.00 81.12 221 SER A C 1
ATOM 1660 O O . SER A 1 221 ? -13.487 3.184 -29.563 1.00 81.12 221 SER A O 1
ATOM 1662 N N . PHE A 1 222 ? -15.725 3.211 -29.508 1.00 79.19 222 PHE A N 1
ATOM 1663 C CA . PHE A 1 222 ? -15.801 2.414 -28.286 1.00 79.19 222 PHE A CA 1
ATOM 1664 C C . PHE A 1 222 ? -15.733 0.933 -28.657 1.00 79.19 222 PHE A C 1
ATOM 1666 O O . PHE A 1 222 ? -16.400 0.519 -29.598 1.00 79.19 222 PHE A O 1
ATOM 1673 N N . ASN A 1 223 ? -14.984 0.132 -27.896 1.00 69.69 223 ASN A N 1
ATOM 1674 C CA . ASN A 1 223 ? -15.058 -1.324 -28.043 1.00 69.69 223 ASN A CA 1
ATOM 1675 C C . ASN A 1 223 ? -16.484 -1.800 -27.724 1.00 69.69 223 ASN A C 1
ATOM 1677 O O . ASN A 1 223 ? -16.996 -1.495 -26.640 1.00 69.69 223 ASN A O 1
ATOM 1681 N N . GLU A 1 224 ? -17.094 -2.598 -28.603 1.00 54.81 224 GLU A N 1
ATOM 1682 C CA . GLU A 1 224 ? -18.332 -3.303 -28.270 1.00 54.81 224 GLU A CA 1
ATOM 1683 C C . GLU A 1 224 ? -18.059 -4.304 -27.140 1.00 54.81 224 GLU A C 1
ATOM 1685 O O . GLU A 1 224 ? -17.296 -5.262 -27.276 1.00 54.81 224 GLU A O 1
ATOM 1690 N N . ARG A 1 225 ? -18.690 -4.074 -25.989 1.00 50.12 225 ARG A N 1
ATOM 1691 C CA . ARG A 1 225 ? -18.783 -5.053 -24.909 1.00 50.12 225 ARG A CA 1
ATOM 1692 C C . ARG A 1 225 ? -20.251 -5.323 -24.648 1.00 50.12 225 ARG A C 1
ATOM 1694 O O . ARG A 1 225 ? -21.019 -4.391 -24.420 1.00 50.12 225 ARG A O 1
ATOM 1701 N N . ALA A 1 226 ? -20.623 -6.597 -24.614 1.00 47.47 226 ALA A N 1
ATOM 1702 C CA . ALA A 1 226 ? -21.835 -6.993 -23.922 1.00 47.47 226 ALA A CA 1
ATOM 1703 C C . ALA A 1 226 ? -21.596 -6.743 -22.427 1.00 47.47 226 ALA A C 1
ATOM 1705 O O . ALA A 1 226 ? -20.731 -7.365 -21.810 1.00 47.47 226 ALA A O 1
ATOM 1706 N N . LEU A 1 227 ? -22.295 -5.763 -21.862 1.00 46.72 227 LEU A N 1
ATOM 1707 C CA . LEU A 1 227 ? -22.234 -5.481 -20.435 1.00 46.72 227 LEU A CA 1
ATOM 1708 C C . LEU A 1 227 ? -23.005 -6.595 -19.705 1.00 46.72 227 LEU A C 1
ATOM 1710 O O . LEU A 1 227 ? -24.217 -6.504 -19.548 1.00 46.72 227 LEU A O 1
ATOM 1714 N N . GLU A 1 228 ? -22.325 -7.679 -19.323 1.00 50.56 228 GLU A N 1
ATOM 1715 C CA . GLU A 1 228 ? -22.961 -8.799 -18.604 1.00 50.56 228 GLU A CA 1
ATOM 1716 C C . GLU A 1 228 ? -23.316 -8.421 -17.154 1.00 50.56 228 GLU A C 1
ATOM 1718 O O . GLU A 1 228 ? -24.341 -8.849 -16.629 1.00 50.56 228 GLU A O 1
ATOM 1723 N N . SER A 1 229 ? -22.490 -7.587 -16.509 1.00 46.38 229 SER A N 1
ATOM 1724 C CA . SER A 1 229 ? -22.749 -6.992 -15.191 1.00 46.38 229 SER A CA 1
ATOM 1725 C C . SER A 1 229 ? -21.905 -5.725 -14.979 1.00 46.38 229 SER A C 1
ATOM 1727 O O . SER A 1 229 ? -20.869 -5.543 -15.624 1.00 46.38 229 SER A O 1
ATOM 1729 N N . PHE A 1 230 ? -22.332 -4.834 -14.078 1.00 62.03 230 PHE A N 1
ATOM 1730 C CA . PHE A 1 230 ? -21.535 -3.695 -13.609 1.00 62.03 230 PHE A CA 1
ATOM 1731 C C . PHE A 1 230 ? -21.567 -3.624 -12.082 1.00 62.03 230 PHE A C 1
ATOM 1733 O O . PHE A 1 230 ? -22.571 -3.957 -11.455 1.00 62.03 230 PHE A O 1
ATOM 1740 N N . LYS A 1 231 ? -20.463 -3.178 -11.480 1.00 58.94 231 LYS A N 1
ATOM 1741 C CA . LYS A 1 231 ? -20.362 -2.915 -10.042 1.00 58.94 231 LYS A CA 1
ATOM 1742 C C . LYS A 1 231 ? -19.607 -1.611 -9.839 1.00 58.94 231 LYS A C 1
ATOM 1744 O O . LYS A 1 231 ? -18.500 -1.450 -10.351 1.00 58.94 231 LYS A O 1
ATOM 1749 N N . VAL A 1 232 ? -20.199 -0.692 -9.087 1.00 64.56 232 VAL A N 1
ATOM 1750 C CA . VAL A 1 232 ? -19.490 0.474 -8.560 1.00 64.56 232 VAL A CA 1
ATOM 1751 C C . VAL A 1 232 ? -18.884 0.051 -7.231 1.00 64.56 232 VAL A C 1
ATOM 1753 O O . VAL A 1 232 ? -19.599 -0.310 -6.303 1.00 64.56 232 VAL A O 1
ATOM 1756 N N . ASP A 1 233 ? -17.557 0.042 -7.151 1.00 55.22 233 ASP A N 1
ATOM 1757 C CA . ASP A 1 233 ? -16.876 -0.129 -5.873 1.00 55.22 233 ASP A CA 1
ATOM 1758 C C . ASP A 1 233 ? -16.891 1.216 -5.137 1.00 55.22 233 ASP A C 1
ATOM 1760 O O . ASP A 1 233 ? -16.100 2.121 -5.425 1.00 55.22 233 ASP A O 1
ATOM 1764 N N . GLU A 1 234 ? -17.828 1.352 -4.201 1.00 57.28 234 GLU A N 1
ATOM 1765 C CA . GLU A 1 234 ? -18.010 2.550 -3.374 1.00 57.28 234 GLU A CA 1
ATOM 1766 C C . GLU A 1 234 ? -16.750 2.901 -2.573 1.00 57.28 234 GLU A C 1
ATOM 1768 O O . GLU A 1 234 ? -16.495 4.073 -2.276 1.00 57.28 234 GLU A O 1
ATOM 1773 N N . SER A 1 235 ? -15.892 1.916 -2.290 1.00 44.62 235 SER A N 1
ATOM 1774 C CA . SER A 1 235 ? -14.609 2.183 -1.655 1.00 44.62 235 SER A CA 1
ATOM 1775 C C . SER A 1 235 ? -13.657 2.927 -2.614 1.00 44.62 235 SER A C 1
ATOM 1777 O O . SER A 1 235 ? -12.960 3.868 -2.231 1.00 44.62 235 SER A O 1
ATOM 1779 N N . ARG A 1 236 ? -13.663 2.639 -3.910 1.00 48.22 236 ARG A N 1
ATOM 1780 C CA . ARG A 1 236 ? -12.691 3.245 -4.844 1.00 48.22 236 ARG A CA 1
ATOM 1781 C C . ARG A 1 236 ? -13.189 4.518 -5.518 1.00 48.22 236 ARG A C 1
ATOM 1783 O O . ARG A 1 236 ? -12.381 5.299 -6.015 1.00 48.22 236 ARG A O 1
ATOM 1790 N N . CYS A 1 237 ? -14.498 4.752 -5.527 1.00 60.28 237 CYS A N 1
ATOM 1791 C CA . CYS A 1 237 ? -15.108 5.910 -6.175 1.00 60.28 237 CYS A CA 1
ATOM 1792 C C . CYS A 1 237 ? -14.537 7.233 -5.640 1.00 60.28 237 CYS A C 1
ATOM 1794 O O . CYS A 1 237 ? -14.695 7.560 -4.460 1.00 60.28 237 CYS A O 1
ATOM 1796 N N . ILE A 1 238 ? -13.910 8.038 -6.513 1.00 52.41 238 ILE A N 1
ATOM 1797 C CA . ILE A 1 238 ? -13.392 9.358 -6.122 1.00 52.41 238 ILE A CA 1
ATOM 1798 C C . ILE A 1 238 ? -14.443 10.446 -5.980 1.00 52.41 238 ILE A C 1
ATOM 1800 O O . ILE A 1 238 ? -14.108 11.532 -5.511 1.00 52.41 238 ILE A O 1
ATOM 1804 N N . MET A 1 239 ? -15.693 10.114 -6.299 1.00 59.59 239 MET A N 1
ATOM 1805 C CA . MET A 1 239 ? -16.824 11.029 -6.258 1.00 59.59 239 MET A CA 1
ATOM 1806 C C . MET A 1 239 ? -16.588 12.250 -7.152 1.00 59.59 239 MET A C 1
ATOM 1808 O O . MET A 1 239 ? -16.823 13.383 -6.754 1.00 59.59 239 MET A O 1
ATOM 1812 N N . CYS A 1 240 ? -16.078 12.016 -8.363 1.00 64.25 240 CYS A N 1
ATOM 1813 C CA . CYS A 1 240 ? -15.890 13.063 -9.367 1.00 64.25 240 CYS A CA 1
ATOM 1814 C C . CYS A 1 240 ? -17.187 13.444 -10.097 1.00 64.25 240 CYS A C 1
ATOM 1816 O O . CYS A 1 240 ? -17.135 14.319 -10.948 1.00 64.25 240 CYS A O 1
ATOM 1818 N N . HIS A 1 241 ? -18.308 12.770 -9.803 1.00 62.06 241 HIS A N 1
ATOM 1819 C CA . HIS A 1 241 ? -19.629 12.913 -10.446 1.00 62.06 241 HIS A CA 1
ATOM 1820 C C . HIS A 1 241 ? -19.684 12.569 -11.936 1.00 62.06 241 HIS A C 1
ATOM 1822 O O . HIS A 1 241 ? -20.761 12.367 -12.482 1.00 62.06 241 HIS A O 1
ATOM 1828 N N . GLU A 1 242 ? -18.539 12.351 -12.575 1.00 60.94 242 GLU A N 1
ATOM 1829 C CA . GLU A 1 242 ? -18.477 12.186 -14.020 1.00 60.94 242 GLU A CA 1
ATOM 1830 C C . GLU A 1 242 ? -19.283 10.983 -14.525 1.00 60.94 242 GLU A C 1
ATOM 1832 O O . GLU A 1 242 ? -19.866 11.086 -15.589 1.00 60.94 242 GLU A O 1
ATOM 1837 N N . CYS A 1 243 ? -19.399 9.885 -13.763 1.00 71.75 243 CYS A N 1
ATOM 1838 C CA . CYS A 1 243 ? -20.230 8.728 -14.133 1.00 71.75 243 CYS A CA 1
ATOM 1839 C C . CYS A 1 243 ? -21.748 8.974 -14.044 1.00 71.75 243 CYS A C 1
ATOM 1841 O O . CYS A 1 243 ? -22.499 8.292 -14.741 1.00 71.75 243 CYS A O 1
ATOM 1843 N N . VAL A 1 244 ? -22.184 9.921 -13.210 1.00 70.00 244 VAL A N 1
ATOM 1844 C CA . VAL A 1 244 ? -23.580 10.373 -13.112 1.00 70.00 244 VAL A CA 1
ATOM 1845 C C . VAL A 1 244 ? -23.846 11.385 -14.225 1.00 70.00 244 VAL A C 1
ATOM 1847 O O . VAL A 1 244 ? -24.725 11.165 -15.050 1.00 70.00 244 VAL A O 1
ATOM 1850 N N . ASP A 1 245 ? -23.004 12.415 -14.334 1.00 58.00 245 ASP A N 1
ATOM 1851 C CA . ASP A 1 245 ? -23.163 13.520 -15.290 1.00 58.00 245 ASP A CA 1
ATOM 1852 C C . ASP A 1 245 ? -23.068 13.078 -16.760 1.00 58.00 245 ASP A C 1
ATOM 1854 O O . ASP A 1 245 ? -23.668 13.683 -17.648 1.00 58.00 245 ASP A O 1
ATOM 1858 N N . VAL A 1 246 ? -22.289 12.028 -17.042 1.00 53.69 246 VAL A N 1
ATOM 1859 C CA . VAL A 1 246 ? -22.133 11.471 -18.394 1.00 53.69 246 VAL A CA 1
ATOM 1860 C C . VAL A 1 246 ? -23.263 10.517 -18.776 1.00 53.69 246 VAL A C 1
ATOM 1862 O O . VAL A 1 246 ? -23.401 10.205 -19.958 1.00 53.69 246 VAL A O 1
ATO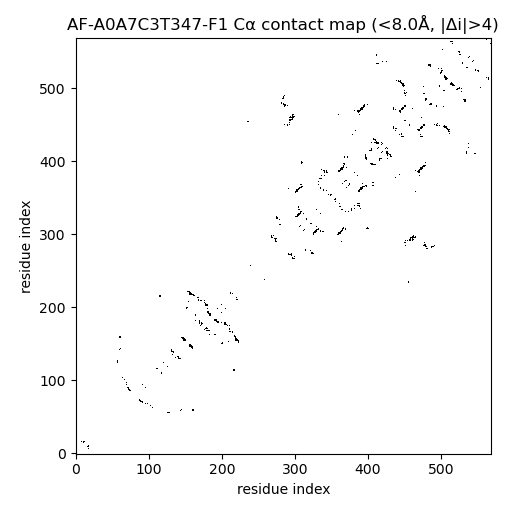M 1865 N N . CYS A 1 247 ? -24.044 10.007 -17.817 1.00 49.97 247 CYS A N 1
ATOM 1866 C CA . CYS A 1 247 ? -25.054 8.997 -18.103 1.00 49.97 247 CYS A CA 1
ATOM 1867 C C . CYS A 1 247 ? -26.247 9.645 -18.823 1.00 49.97 247 CYS A C 1
ATOM 1869 O O . CYS A 1 247 ? -27.031 10.347 -18.195 1.00 49.97 247 CYS A O 1
ATOM 1871 N N . PRO A 1 248 ? -26.469 9.379 -20.122 1.00 40.34 248 PRO A N 1
ATOM 1872 C CA . PRO A 1 248 ? -27.458 10.120 -20.911 1.00 40.34 248 PRO A CA 1
ATOM 1873 C C . PRO A 1 248 ? -28.912 9.733 -20.595 1.00 40.34 248 PRO A C 1
ATOM 1875 O O . PRO A 1 248 ? -29.835 10.206 -21.253 1.00 40.34 248 PRO A O 1
ATOM 1878 N N . THR A 1 249 ? -29.109 8.803 -19.661 1.00 44.09 249 THR A N 1
ATOM 1879 C CA . THR A 1 249 ? -30.405 8.184 -19.346 1.00 44.09 249 THR A CA 1
ATOM 1880 C C . THR A 1 249 ? -30.681 8.140 -17.849 1.00 44.09 249 THR A C 1
ATOM 1882 O O . THR A 1 249 ? -31.626 7.471 -17.441 1.00 44.09 249 THR A O 1
ATOM 1885 N N . ASP A 1 250 ? -29.841 8.788 -17.036 1.00 50.44 250 ASP A N 1
ATOM 1886 C CA . ASP A 1 250 ? -29.958 8.777 -15.575 1.00 50.44 250 ASP A CA 1
ATOM 1887 C C . ASP A 1 250 ? -30.017 7.353 -14.984 1.00 50.44 250 ASP A C 1
ATOM 1889 O O . ASP A 1 250 ? -30.630 7.102 -13.950 1.00 50.44 250 ASP A O 1
ATOM 1893 N N . ALA A 1 251 ? -29.373 6.378 -15.636 1.00 48.12 251 ALA A N 1
ATOM 1894 C CA . ALA A 1 251 ? -29.272 5.012 -15.113 1.00 48.12 251 ALA A CA 1
ATOM 1895 C C . ALA A 1 251 ? -28.396 4.941 -13.846 1.00 48.12 251 ALA A C 1
ATOM 1897 O O . ALA A 1 251 ? -28.468 3.978 -13.084 1.00 48.12 251 ALA A O 1
ATOM 1898 N N . LEU A 1 252 ? -27.571 5.968 -13.630 1.00 61.62 252 LEU A N 1
ATOM 1899 C CA . LEU A 1 252 ? -26.828 6.228 -12.407 1.00 61.62 252 LEU A CA 1
ATOM 1900 C C . LEU A 1 252 ? -27.267 7.596 -11.892 1.00 61.62 252 LEU A C 1
ATOM 1902 O O . LEU A 1 252 ? -27.089 8.593 -12.584 1.00 61.62 252 LEU A O 1
ATOM 1906 N N . THR A 1 253 ? -27.824 7.640 -10.688 1.00 60.00 253 THR A N 1
ATOM 1907 C CA . THR A 1 253 ? -28.274 8.873 -10.036 1.00 60.00 253 THR A CA 1
ATOM 1908 C C . THR A 1 253 ? -27.642 9.013 -8.662 1.00 60.00 253 THR A C 1
ATOM 1910 O O . THR A 1 253 ? -27.261 8.029 -8.020 1.00 60.00 253 THR A O 1
ATOM 1913 N N . GLU A 1 254 ? -27.510 10.256 -8.205 1.00 60.03 254 GLU A N 1
ATOM 1914 C CA . GLU A 1 254 ? -27.089 10.532 -6.837 1.00 60.03 254 GLU A CA 1
ATOM 1915 C C . GLU A 1 254 ? -28.117 9.977 -5.845 1.00 60.03 254 GLU A C 1
ATOM 1917 O O . GLU A 1 254 ? -29.320 10.206 -5.964 1.00 60.03 254 GLU A O 1
ATOM 1922 N N . THR A 1 255 ? -27.631 9.249 -4.842 1.00 57.50 255 THR A N 1
ATOM 1923 C CA . THR A 1 255 ? -28.430 8.805 -3.694 1.00 57.50 255 THR A CA 1
ATOM 1924 C C . THR A 1 255 ? -27.828 9.355 -2.403 1.00 57.50 255 THR A C 1
ATOM 1926 O O . THR A 1 255 ? -26.664 9.758 -2.365 1.00 57.50 255 THR A O 1
ATOM 1929 N N . ASN A 1 256 ? -28.589 9.320 -1.307 1.00 54.28 256 ASN A N 1
ATOM 1930 C CA . ASN A 1 256 ? -28.178 9.841 0.005 1.00 54.28 256 ASN A CA 1
ATOM 1931 C C . ASN A 1 256 ? -26.920 9.154 0.594 1.00 54.28 256 ASN A C 1
ATOM 1933 O O . ASN A 1 256 ? -26.333 9.656 1.550 1.00 54.28 256 ASN A O 1
ATOM 1937 N N . VAL A 1 257 ? -26.478 8.029 0.017 1.00 49.38 257 VAL A N 1
ATOM 1938 C CA . VAL A 1 257 ? -25.240 7.316 0.390 1.00 49.38 257 VAL A CA 1
ATOM 1939 C C . VAL A 1 257 ? -23.989 8.144 0.050 1.00 49.38 257 VAL A C 1
ATOM 1941 O O . VAL A 1 257 ? -22.970 8.035 0.730 1.00 49.38 257 VAL A O 1
ATOM 1944 N N . PHE A 1 258 ? -24.074 9.036 -0.946 1.00 50.19 258 PHE A N 1
ATOM 1945 C CA . PHE A 1 258 ? -23.009 9.969 -1.336 1.00 50.19 258 PHE A CA 1
ATOM 1946 C C . PHE A 1 258 ? -22.611 10.919 -0.204 1.00 50.19 258 PHE A C 1
ATOM 1948 O O . PHE A 1 258 ? -21.426 11.063 0.109 1.00 50.19 258 PHE A O 1
ATOM 1955 N N . GLU A 1 259 ? -23.599 11.554 0.432 1.00 52.53 259 GLU A N 1
ATOM 1956 C CA . GLU A 1 259 ? -23.329 12.420 1.571 1.00 52.53 259 GLU A CA 1
ATOM 1957 C C . GLU A 1 259 ? -22.711 11.622 2.710 1.00 52.53 259 GLU A C 1
ATOM 1959 O O . GLU A 1 259 ? -21.776 12.105 3.334 1.00 52.53 259 GLU A O 1
ATOM 1964 N N . GLU A 1 260 ? -23.184 10.401 2.951 1.00 52.62 260 GLU A N 1
ATOM 1965 C CA . GLU A 1 260 ? -22.725 9.575 4.062 1.00 52.62 260 GLU A CA 1
ATOM 1966 C C . GLU A 1 260 ? -21.282 9.089 3.866 1.00 52.62 260 GLU A C 1
ATOM 1968 O O . GLU A 1 260 ? -20.449 9.301 4.740 1.00 52.62 260 GLU A O 1
ATOM 1973 N N . ALA A 1 261 ? -20.921 8.550 2.698 1.00 52.06 261 ALA A N 1
ATOM 1974 C CA . ALA A 1 261 ? -19.551 8.112 2.408 1.00 52.06 261 ALA A CA 1
ATOM 1975 C C . ALA A 1 261 ? -18.556 9.287 2.376 1.00 52.06 261 ALA A C 1
ATOM 1977 O O . ALA A 1 261 ? -17.415 9.169 2.837 1.00 52.06 261 ALA A O 1
ATOM 1978 N N . ARG A 1 262 ? -18.978 10.449 1.858 1.00 56.75 262 ARG A N 1
ATOM 1979 C CA . ARG A 1 262 ? -18.177 11.681 1.880 1.00 56.75 262 ARG A CA 1
ATOM 1980 C C . ARG A 1 262 ? -18.038 12.224 3.300 1.00 56.75 262 ARG A C 1
ATOM 1982 O O . ARG A 1 262 ? -16.933 12.613 3.675 1.00 56.75 262 ARG A O 1
ATOM 1989 N N . LYS A 1 263 ? -19.116 12.239 4.089 1.00 63.16 263 LYS A N 1
ATOM 1990 C CA . LYS A 1 263 ? -19.094 12.598 5.516 1.00 63.16 263 LYS A CA 1
ATOM 1991 C C . LYS A 1 263 ? -18.175 11.656 6.279 1.00 63.16 263 LYS A C 1
ATOM 1993 O O . LYS A 1 263 ? -17.352 12.150 7.030 1.00 63.16 263 LYS A O 1
ATOM 1998 N N . GLN A 1 264 ? -18.224 10.350 6.026 1.00 64.19 264 GLN A N 1
ATOM 1999 C CA . GLN A 1 264 ? -17.338 9.355 6.637 1.00 64.19 264 GLN A CA 1
ATOM 2000 C C . GLN A 1 264 ? -15.871 9.589 6.262 1.00 64.19 264 GLN A C 1
ATOM 2002 O O . GLN A 1 264 ? -15.020 9.644 7.143 1.00 64.19 264 GLN A O 1
ATOM 2007 N N . TRP A 1 265 ? -15.553 9.802 4.980 1.00 66.25 265 TRP A N 1
ATOM 2008 C CA . TRP A 1 265 ? -14.183 10.122 4.562 1.00 66.25 265 TRP A CA 1
ATOM 2009 C C . TRP A 1 265 ? -13.672 11.424 5.191 1.00 66.25 265 TRP A C 1
ATOM 2011 O O . TRP A 1 265 ? -12.573 11.453 5.742 1.00 66.25 265 TRP A O 1
ATOM 2021 N N . HIS A 1 266 ? -14.466 12.497 5.153 1.00 69.81 266 HIS A N 1
ATOM 2022 C CA . HIS A 1 266 ? -14.095 13.764 5.793 1.00 69.81 266 HIS A CA 1
ATOM 2023 C C . HIS A 1 266 ? -14.034 13.648 7.315 1.00 69.81 266 HIS A C 1
ATOM 2025 O O . HIS A 1 266 ? -13.196 14.305 7.921 1.00 69.81 266 HIS A O 1
ATOM 2031 N N . ALA A 1 267 ? -14.859 12.805 7.934 1.00 71.81 267 ALA A N 1
ATOM 2032 C CA . ALA A 1 267 ? -14.804 12.525 9.363 1.00 71.81 267 ALA A CA 1
ATOM 2033 C C . ALA A 1 267 ? -13.517 11.784 9.743 1.00 71.81 267 ALA A C 1
ATOM 2035 O O . ALA A 1 267 ? -12.932 12.107 10.771 1.00 71.81 267 ALA A O 1
ATOM 2036 N N . LEU A 1 268 ? -13.042 10.850 8.913 1.00 67.31 268 LEU A N 1
ATOM 2037 C CA . LEU A 1 268 ? -11.759 10.167 9.114 1.00 67.31 268 LEU A CA 1
ATOM 2038 C C . LEU A 1 268 ? -10.581 11.140 8.937 1.00 67.31 268 LEU A C 1
ATOM 2040 O O . LEU A 1 268 ? -9.751 11.313 9.825 1.00 67.31 268 LEU A O 1
ATOM 2044 N N . VAL A 1 269 ? -10.527 11.857 7.811 1.00 67.75 269 VAL A N 1
ATOM 2045 C CA . VAL A 1 269 ? -9.403 12.763 7.506 1.00 67.75 269 VAL A CA 1
ATOM 2046 C C . VAL A 1 269 ? -9.400 14.010 8.403 1.00 67.75 269 VAL A C 1
ATOM 2048 O O . VAL A 1 269 ? -8.333 14.523 8.753 1.00 67.75 269 VAL A O 1
ATOM 2051 N N . GLY A 1 270 ? -10.578 14.498 8.799 1.00 65.19 270 GLY A N 1
ATOM 2052 C CA . GLY A 1 270 ? -10.767 15.708 9.603 1.00 65.19 270 GLY A CA 1
ATOM 2053 C C . GLY A 1 270 ? -10.244 15.600 11.036 1.00 65.19 270 GLY A C 1
ATOM 2054 O O . GLY A 1 270 ? -9.913 16.623 11.632 1.00 65.19 270 GLY A O 1
ATOM 2055 N N . GLN A 1 271 ? -10.083 14.384 11.565 1.00 66.06 271 GLN A N 1
ATOM 2056 C CA . GLN A 1 271 ? -9.469 14.147 12.880 1.00 66.06 271 GLN A CA 1
ATOM 2057 C C . GLN A 1 271 ? -7.959 14.431 12.889 1.00 66.06 271 GLN A C 1
ATOM 2059 O O . GLN A 1 271 ? -7.350 14.637 13.941 1.00 66.06 271 GLN A O 1
ATOM 2064 N N . GLY A 1 272 ? -7.346 14.519 11.705 1.00 68.88 272 GLY A N 1
ATOM 2065 C CA . GLY A 1 272 ? -5.915 14.712 11.553 1.00 68.88 272 GLY A CA 1
ATOM 2066 C C . GLY A 1 272 ? -5.122 13.431 11.807 1.00 68.88 272 GLY A C 1
ATOM 2067 O O . GLY A 1 272 ? -5.637 12.376 12.145 1.00 68.88 272 GLY A O 1
ATOM 2068 N N . SER A 1 273 ? -3.812 13.505 11.593 1.00 73.75 273 SER A N 1
ATOM 2069 C CA . SER A 1 273 ? -2.994 12.306 11.411 1.00 73.75 273 SER A CA 1
ATOM 2070 C C . SER A 1 273 ? -2.298 11.781 12.668 1.00 73.75 273 SER A C 1
ATOM 2072 O O . SER A 1 273 ? -1.343 11.031 12.513 1.00 73.75 273 SER A O 1
ATOM 2074 N N . GLY A 1 274 ? -2.607 12.277 13.874 1.00 83.94 274 GLY A N 1
ATOM 2075 C CA . GLY A 1 274 ? -1.933 11.915 15.147 1.00 83.94 274 GLY A CA 1
ATOM 2076 C C . GLY A 1 274 ? -0.412 12.184 15.250 1.00 83.94 274 GLY A C 1
ATOM 2077 O O . GLY A 1 274 ? 0.161 12.160 16.337 1.00 83.94 274 GLY A O 1
ATOM 2078 N N . LEU A 1 275 ? 0.244 12.503 14.132 1.00 90.88 275 LEU A N 1
ATOM 2079 C CA . LEU A 1 275 ? 1.665 12.796 13.979 1.00 90.88 275 LEU A CA 1
ATOM 2080 C C . LEU A 1 275 ? 1.837 14.259 13.538 1.00 90.88 275 LEU A C 1
ATOM 2082 O O . LEU A 1 275 ? 1.333 14.678 12.495 1.00 90.88 275 LEU A O 1
ATOM 2086 N N . ALA A 1 276 ? 2.527 15.073 14.324 1.00 89.25 276 ALA A N 1
ATOM 2087 C CA . ALA A 1 276 ? 2.875 16.451 14.005 1.00 89.25 276 ALA A CA 1
ATOM 2088 C C . ALA A 1 276 ? 3.904 16.540 12.864 1.00 89.25 276 ALA A C 1
ATOM 2090 O O . ALA A 1 276 ? 4.578 15.572 12.511 1.00 89.25 276 ALA A O 1
ATOM 2091 N N . GLY A 1 277 ? 3.981 17.708 12.223 1.00 87.75 277 GLY A N 1
ATOM 2092 C CA . GLY A 1 277 ? 5.122 18.047 11.368 1.00 87.75 277 GLY A CA 1
ATOM 2093 C C . GLY A 1 277 ? 6.387 18.287 12.203 1.00 87.75 277 GLY A C 1
ATOM 2094 O O . GLY A 1 277 ? 6.325 18.313 13.427 1.00 87.75 277 GLY A O 1
ATOM 2095 N N . GLY A 1 278 ? 7.534 18.476 11.545 1.00 85.38 278 GLY A N 1
ATOM 2096 C CA . GLY A 1 278 ? 8.806 18.771 12.226 1.00 85.38 278 GLY A CA 1
ATOM 2097 C C . GLY A 1 278 ? 9.627 17.548 12.663 1.00 85.38 278 GLY A C 1
ATOM 2098 O O . GLY A 1 278 ? 10.692 17.718 13.252 1.00 85.38 278 GLY A O 1
ATOM 2099 N N . HIS A 1 279 ? 9.186 16.328 12.338 1.00 92.69 279 HIS A N 1
ATOM 2100 C CA . HIS A 1 279 ? 10.007 15.119 12.476 1.00 92.69 279 HIS A CA 1
ATOM 2101 C C . HIS A 1 279 ? 11.241 15.161 11.556 1.00 92.69 279 HIS A C 1
ATOM 2103 O O . HIS A 1 279 ? 11.235 15.826 10.518 1.00 92.69 279 HIS A O 1
ATOM 2109 N N . ARG A 1 280 ? 12.274 14.369 11.861 1.00 92.94 280 ARG A N 1
ATOM 2110 C CA . ARG A 1 280 ? 13.550 14.356 11.113 1.00 92.94 280 ARG A CA 1
ATOM 2111 C C . ARG A 1 280 ? 13.682 13.253 10.055 1.00 92.94 280 ARG A C 1
ATOM 2113 O O . ARG A 1 280 ? 14.783 12.985 9.584 1.00 92.94 280 ARG A O 1
ATOM 2120 N N . LEU A 1 281 ? 12.574 12.616 9.670 1.00 94.56 281 LEU A N 1
ATOM 2121 C CA . LEU A 1 281 ? 12.562 11.643 8.570 1.00 94.56 281 LEU A CA 1
ATOM 2122 C C . LEU A 1 281 ? 13.000 12.311 7.257 1.00 94.56 281 LEU A C 1
ATOM 2124 O O . LEU A 1 281 ? 12.751 13.497 7.040 1.00 94.56 281 LEU A O 1
ATOM 2128 N N . CYS A 1 282 ? 13.654 11.545 6.382 1.00 95.12 282 CYS A N 1
ATOM 2129 C CA . CYS A 1 282 ? 14.204 12.061 5.129 1.00 95.12 282 CYS A CA 1
ATOM 2130 C C . CYS A 1 282 ? 13.125 12.676 4.219 1.00 95.12 282 CYS A C 1
ATOM 2132 O O . CYS A 1 282 ? 11.971 12.241 4.218 1.00 95.12 282 CYS A O 1
ATOM 2134 N N . ALA A 1 283 ? 13.521 13.630 3.372 1.00 93.38 283 ALA A N 1
ATOM 2135 C CA . ALA A 1 283 ? 12.658 14.133 2.308 1.00 93.38 283 ALA A CA 1
ATOM 2136 C C . ALA A 1 283 ? 12.220 12.982 1.383 1.00 93.38 283 ALA A C 1
ATOM 2138 O O . ALA A 1 283 ? 13.045 12.173 0.954 1.00 93.38 283 ALA A O 1
ATOM 2139 N N . GLY A 1 284 ? 10.914 12.889 1.119 1.00 90.81 284 GLY A N 1
ATOM 2140 C CA . GLY A 1 284 ? 10.318 11.791 0.353 1.00 90.81 284 GLY A CA 1
ATOM 2141 C C . GLY A 1 284 ? 10.197 10.461 1.108 1.00 90.81 284 GLY A C 1
ATOM 2142 O O . GLY A 1 284 ? 9.894 9.450 0.495 1.00 90.81 284 GLY A O 1
ATOM 2143 N N . CYS A 1 285 ? 10.438 10.402 2.420 1.00 94.94 285 CYS A N 1
ATOM 2144 C CA . CYS A 1 285 ? 10.269 9.154 3.169 1.00 94.94 285 CYS A CA 1
ATOM 2145 C C . CYS A 1 285 ? 8.809 8.659 3.124 1.00 94.94 285 CYS A C 1
ATOM 2147 O O . CYS A 1 285 ? 7.888 9.428 3.402 1.00 94.94 285 CYS A O 1
ATOM 2149 N N . GLY A 1 286 ? 8.602 7.369 2.830 1.00 95.56 286 GLY A N 1
ATOM 2150 C CA . GLY A 1 286 ? 7.280 6.734 2.860 1.00 95.56 286 GLY A CA 1
ATOM 2151 C C . GLY A 1 286 ? 6.734 6.492 4.273 1.00 95.56 286 GLY A C 1
ATOM 2152 O O . GLY A 1 286 ? 5.533 6.618 4.491 1.00 95.56 286 GLY A O 1
ATOM 2153 N N . ALA A 1 287 ? 7.602 6.232 5.257 1.00 96.88 287 ALA A N 1
ATOM 2154 C CA . ALA A 1 287 ? 7.199 5.893 6.625 1.00 96.88 287 ALA A CA 1
ATOM 2155 C C . ALA A 1 287 ? 6.278 6.935 7.302 1.00 96.88 287 ALA A C 1
ATOM 2157 O O . ALA A 1 287 ? 5.242 6.537 7.836 1.00 96.88 287 ALA A O 1
ATOM 2158 N N . PRO A 1 288 ? 6.559 8.258 7.271 1.00 95.06 288 PRO A N 1
ATOM 2159 C CA . PRO A 1 288 ? 5.647 9.232 7.866 1.00 95.06 288 PRO A CA 1
ATOM 2160 C C . PRO A 1 288 ? 4.318 9.325 7.113 1.00 95.06 288 PRO A C 1
ATOM 2162 O O . PRO A 1 288 ? 3.307 9.631 7.734 1.00 95.06 288 PRO A O 1
ATOM 2165 N N . ILE A 1 289 ? 4.290 9.060 5.802 1.00 94.94 289 ILE A N 1
ATOM 2166 C CA . ILE A 1 289 ? 3.049 9.056 5.012 1.00 94.94 289 ILE A CA 1
ATOM 2167 C C . ILE A 1 289 ? 2.164 7.892 5.463 1.00 94.94 289 ILE A C 1
ATOM 2169 O O . ILE A 1 289 ? 1.001 8.109 5.797 1.00 94.94 289 ILE A O 1
ATOM 2173 N N . VAL A 1 290 ? 2.753 6.698 5.579 1.00 97.31 290 VAL A N 1
ATOM 2174 C CA . VAL A 1 290 ? 2.086 5.491 6.081 1.00 97.31 290 VAL A CA 1
ATOM 2175 C C . VAL A 1 290 ? 1.511 5.718 7.479 1.00 97.31 290 VAL A C 1
ATOM 2177 O O . VAL A 1 290 ? 0.320 5.510 7.691 1.00 97.31 290 VAL A O 1
ATOM 2180 N N . VAL A 1 291 ? 2.322 6.202 8.424 1.00 95.94 291 VAL A N 1
ATOM 2181 C CA . VAL A 1 291 ? 1.874 6.450 9.807 1.00 95.94 291 VAL A CA 1
ATOM 2182 C C . VAL A 1 291 ? 0.730 7.458 9.843 1.00 95.94 291 VAL A C 1
ATOM 2184 O O . VAL A 1 291 ? -0.259 7.239 10.538 1.00 95.94 291 VAL A O 1
ATOM 2187 N N . ARG A 1 292 ? 0.818 8.541 9.060 1.00 93.75 292 ARG A N 1
ATOM 2188 C CA . ARG A 1 292 ? -0.255 9.538 8.980 1.00 93.75 292 ARG A CA 1
ATOM 2189 C C . ARG A 1 292 ? -1.555 8.943 8.453 1.00 93.75 292 ARG A C 1
ATOM 2191 O O . ARG A 1 292 ? -2.596 9.188 9.048 1.00 93.75 292 ARG A O 1
ATOM 2198 N N . GLN A 1 293 ? -1.489 8.187 7.359 1.00 92.44 293 GLN A N 1
ATOM 2199 C CA . GLN A 1 293 ? -2.657 7.560 6.738 1.00 92.44 293 GLN A CA 1
ATOM 2200 C C . GLN A 1 293 ? -3.289 6.511 7.662 1.00 92.44 293 GLN A C 1
ATOM 2202 O O . GLN A 1 293 ? -4.507 6.456 7.773 1.00 92.44 293 GLN A O 1
ATOM 2207 N N . VAL A 1 294 ? -2.489 5.738 8.399 1.00 95.00 294 VAL A N 1
ATOM 2208 C CA . VAL A 1 294 ? -3.019 4.803 9.404 1.00 95.00 294 VAL A CA 1
ATOM 2209 C C . VAL A 1 294 ? -3.747 5.543 10.523 1.00 95.00 294 VAL A C 1
ATOM 2211 O O . VAL A 1 294 ? -4.864 5.182 10.878 1.00 95.00 294 VAL A O 1
ATOM 2214 N N . LEU A 1 295 ? -3.134 6.592 11.074 1.00 92.62 295 LEU A N 1
ATOM 2215 C CA . LEU A 1 295 ? -3.707 7.336 12.197 1.00 92.62 295 LEU A CA 1
ATOM 2216 C C . LEU A 1 295 ? -4.949 8.151 11.812 1.00 92.62 295 LEU A C 1
ATOM 2218 O O . LEU A 1 295 ? -5.783 8.383 12.675 1.00 92.62 295 LEU A O 1
ATOM 2222 N N . MET A 1 296 ? -5.118 8.521 10.537 1.00 88.62 296 MET A N 1
ATOM 2223 C CA . MET A 1 296 ? -6.385 9.070 10.021 1.00 88.62 296 MET A CA 1
ATOM 2224 C C . MET A 1 296 ? -7.545 8.061 10.090 1.00 88.62 296 MET A C 1
ATOM 2226 O O . MET A 1 296 ? -8.703 8.454 10.015 1.00 88.62 296 MET A O 1
ATOM 2230 N N . GLY A 1 297 ? -7.258 6.761 10.204 1.00 87.00 297 GLY A N 1
ATOM 2231 C CA . GLY A 1 297 ? -8.278 5.730 10.401 1.00 87.00 297 GLY A CA 1
ATOM 2232 C C . GLY A 1 297 ? -8.782 5.627 11.845 1.00 87.00 297 GLY A C 1
ATOM 2233 O O . GLY A 1 297 ? -9.782 4.954 12.094 1.00 87.00 297 GLY A O 1
ATOM 2234 N N . ALA A 1 298 ? -8.101 6.257 12.806 1.00 88.50 298 ALA A N 1
ATOM 2235 C CA . ALA A 1 298 ? -8.492 6.204 14.207 1.00 88.50 298 ALA A CA 1
ATOM 2236 C C . ALA A 1 298 ? -9.702 7.103 14.461 1.00 88.50 298 ALA A C 1
ATOM 2238 O O . ALA A 1 298 ? -9.676 8.271 14.103 1.00 88.50 298 ALA A O 1
ATOM 2239 N N . GLN A 1 299 ? -10.739 6.552 15.095 1.00 82.81 299 GLN A N 1
ATOM 2240 C CA . GLN A 1 299 ? -11.942 7.287 15.524 1.00 82.81 299 GLN A CA 1
ATOM 2241 C C . GLN A 1 299 ? -12.033 7.431 17.050 1.00 82.81 299 GLN A C 1
ATOM 2243 O O . GLN A 1 299 ? -12.958 8.044 17.574 1.00 82.81 299 GLN A O 1
ATOM 2248 N N . VAL A 1 300 ? -11.076 6.835 17.758 1.00 87.44 300 VAL A N 1
ATOM 2249 C CA . VAL A 1 300 ? -10.942 6.842 19.213 1.00 87.44 300 VAL A CA 1
ATOM 2250 C C . VAL A 1 300 ? -9.517 7.268 19.569 1.00 87.44 300 VAL A C 1
ATOM 2252 O O . VAL A 1 300 ? -8.619 7.126 18.730 1.00 87.44 300 VAL A O 1
ATOM 2255 N N . PRO A 1 301 ? -9.270 7.770 20.789 1.00 91.62 301 PRO A N 1
ATOM 2256 C CA . PRO A 1 301 ? -7.919 7.993 21.281 1.00 91.62 301 PRO A CA 1
ATOM 2257 C C . PRO A 1 301 ? -7.050 6.746 21.106 1.00 91.62 301 PRO A C 1
ATOM 2259 O O . PRO A 1 301 ? -7.476 5.618 21.371 1.00 91.62 301 PRO A O 1
ATOM 2262 N N . VAL A 1 302 ? -5.813 6.948 20.654 1.00 93.69 302 VAL A N 1
ATOM 2263 C CA . VAL A 1 302 ? -4.880 5.845 20.415 1.00 93.69 302 VAL A CA 1
ATOM 2264 C C . VAL A 1 302 ? -3.654 5.946 21.303 1.00 93.69 302 VAL A C 1
ATOM 2266 O O . VAL A 1 302 ? -3.064 7.015 21.460 1.00 93.69 302 VAL A O 1
ATOM 2269 N N . VAL A 1 303 ? -3.231 4.805 21.835 1.00 96.25 303 VAL A N 1
ATOM 2270 C CA . VAL A 1 303 ? -1.916 4.641 22.449 1.00 96.25 303 VAL A CA 1
ATOM 2271 C C . VAL A 1 303 ? -1.001 4.006 21.415 1.00 96.25 303 VAL A C 1
ATOM 2273 O O . VAL A 1 303 ? -1.234 2.897 20.934 1.00 96.25 303 VAL A O 1
ATOM 2276 N N . THR A 1 304 ? 0.038 4.740 21.050 1.00 96.19 304 THR A N 1
ATOM 2277 C CA . THR A 1 304 ? 0.974 4.367 19.994 1.00 96.19 304 THR A CA 1
ATOM 2278 C C . THR A 1 304 ? 2.275 3.855 20.582 1.00 96.19 304 THR A C 1
ATOM 2280 O O . THR A 1 304 ? 2.756 4.363 21.593 1.00 96.19 304 THR A O 1
ATOM 2283 N N . ALA A 1 305 ? 2.866 2.859 19.937 1.00 97.19 305 ALA A N 1
ATOM 2284 C CA . ALA A 1 305 ? 4.228 2.446 20.220 1.00 97.19 305 ALA A CA 1
ATOM 2285 C C . ALA A 1 305 ? 4.982 2.204 18.921 1.00 97.19 305 ALA A C 1
ATOM 2287 O O . ALA A 1 305 ? 4.382 1.775 17.938 1.00 97.19 305 ALA A O 1
ATOM 2288 N N . ALA A 1 306 ? 6.288 2.445 18.911 1.00 96.81 306 ALA A N 1
ATOM 2289 C CA . ALA A 1 306 ? 7.134 2.085 17.781 1.00 96.81 306 ALA A CA 1
ATOM 2290 C C . ALA A 1 306 ? 8.278 1.174 18.229 1.00 96.81 306 ALA A C 1
ATOM 2292 O O . ALA A 1 306 ? 8.854 1.374 19.296 1.00 96.81 306 ALA A O 1
ATOM 2293 N N . ALA A 1 307 ? 8.620 0.182 17.410 1.00 97.56 307 ALA A N 1
ATOM 2294 C CA . ALA A 1 307 ? 9.895 -0.512 17.523 1.00 97.56 307 ALA A CA 1
ATOM 2295 C C . ALA A 1 307 ? 11.037 0.461 17.198 1.00 97.56 307 ALA A C 1
ATOM 2297 O O . ALA A 1 307 ? 10.888 1.333 16.333 1.00 97.56 307 ALA A O 1
ATOM 2298 N N . THR A 1 308 ? 12.191 0.290 17.849 1.00 97.44 308 THR A N 1
ATOM 2299 C CA . THR A 1 308 ? 13.404 1.058 17.522 1.00 97.44 308 THR A CA 1
ATOM 2300 C C . THR A 1 308 ? 13.700 0.984 16.022 1.00 97.44 308 THR A C 1
ATOM 2302 O O . THR A 1 308 ? 13.750 -0.089 15.427 1.00 97.44 308 THR A O 1
ATOM 2305 N N . GLY A 1 309 ? 13.906 2.131 15.384 1.00 95.94 309 GLY A N 1
ATOM 2306 C CA . GLY A 1 309 ? 14.105 2.210 13.940 1.00 95.94 309 GLY A CA 1
ATOM 2307 C C . GLY A 1 309 ? 13.972 3.640 13.439 1.00 95.94 309 GLY A C 1
ATOM 2308 O O . GLY A 1 309 ? 13.904 4.573 14.232 1.00 95.94 309 GLY A O 1
ATOM 2309 N N . CYS A 1 310 ? 13.910 3.828 12.114 1.00 96.25 310 CYS A N 1
ATOM 2310 C CA . CYS A 1 310 ? 13.841 5.175 11.533 1.00 96.25 310 CYS A CA 1
ATOM 2311 C C . CYS A 1 310 ? 12.681 5.998 12.095 1.00 96.25 310 CYS A C 1
ATOM 2313 O O . CYS A 1 310 ? 12.858 7.193 12.321 1.00 96.25 310 CYS A O 1
ATOM 2315 N N . LEU A 1 311 ? 11.513 5.372 12.289 1.00 95.75 311 LEU A N 1
ATOM 2316 C CA . LEU A 1 311 ? 10.326 6.059 12.777 1.00 95.75 311 LEU A CA 1
ATOM 2317 C C . LEU A 1 311 ? 10.550 6.592 14.192 1.00 95.75 311 LEU A C 1
ATOM 2319 O O . LEU A 1 311 ? 10.434 7.795 14.391 1.00 95.75 311 LEU A O 1
ATOM 2323 N N . GLU A 1 312 ? 10.920 5.729 15.136 1.00 95.56 312 GLU A N 1
ATOM 2324 C CA . GLU A 1 312 ? 11.201 6.107 16.525 1.00 95.56 312 GLU A CA 1
ATOM 2325 C C . GLU A 1 312 ? 12.305 7.175 16.595 1.00 95.56 312 GLU A C 1
ATOM 2327 O O . GLU A 1 312 ? 12.023 8.325 16.938 1.00 95.56 312 GLU A O 1
ATOM 2332 N N . VAL A 1 313 ? 13.511 6.868 16.102 1.00 94.50 313 VAL A N 1
ATOM 2333 C CA . VAL A 1 313 ? 14.681 7.763 16.180 1.00 94.50 313 VAL A CA 1
ATOM 2334 C C . VAL A 1 313 ? 14.408 9.141 15.577 1.00 94.50 313 VAL A C 1
ATOM 2336 O O . VAL A 1 313 ? 14.944 10.142 16.042 1.00 94.50 313 VAL A O 1
ATOM 2339 N N . SER A 1 314 ? 13.581 9.230 14.533 1.00 95.38 314 SER A N 1
ATOM 2340 C CA . SER A 1 314 ? 13.323 10.498 13.840 1.00 95.38 314 SER A CA 1
ATOM 2341 C C . SER A 1 314 ? 12.110 11.267 14.366 1.00 95.38 314 SER A C 1
ATOM 2343 O O . SER A 1 314 ? 11.926 12.426 13.978 1.00 95.38 314 SER A O 1
ATOM 2345 N N . THR A 1 315 ? 11.268 10.649 15.198 1.00 95.56 315 THR A N 1
ATOM 2346 C CA . THR A 1 315 ? 10.034 11.261 15.720 1.00 95.56 315 THR A CA 1
ATOM 2347 C C . THR A 1 315 ? 10.086 11.552 17.216 1.00 95.56 315 THR A C 1
ATOM 2349 O O . THR A 1 315 ? 9.293 12.380 17.663 1.00 95.56 315 THR A O 1
ATOM 2352 N N . THR A 1 316 ? 11.020 10.962 17.973 1.00 93.56 316 THR A N 1
ATOM 2353 C CA . THR A 1 316 ? 11.113 11.102 19.442 1.00 93.56 316 THR A CA 1
ATOM 2354 C C . THR A 1 316 ? 12.503 11.483 19.957 1.00 93.56 316 THR A C 1
ATOM 2356 O O . THR A 1 316 ? 12.990 10.951 20.950 1.00 93.56 316 THR A O 1
ATOM 2359 N N . ILE A 1 317 ? 13.161 12.438 19.297 1.00 86.81 317 ILE A N 1
ATOM 2360 C CA . ILE A 1 317 ? 14.470 12.948 19.734 1.00 86.81 317 ILE A CA 1
ATOM 2361 C C . ILE A 1 317 ? 14.292 13.860 20.944 1.00 86.81 317 ILE A C 1
ATOM 2363 O O . ILE A 1 317 ? 13.848 14.997 20.785 1.00 86.81 317 ILE A O 1
ATOM 2367 N N . TYR A 1 318 ? 14.719 13.408 22.125 1.00 86.56 318 TYR A N 1
ATOM 2368 C CA . TYR A 1 318 ? 14.649 14.193 23.360 1.00 86.56 318 TYR A CA 1
ATOM 2369 C C . TYR A 1 318 ? 15.233 15.614 23.188 1.00 86.56 318 TYR A C 1
ATOM 2371 O O . TYR A 1 318 ? 16.332 15.760 22.642 1.00 86.56 318 TYR A O 1
ATOM 2379 N N . PRO A 1 319 ? 14.541 16.672 23.658 1.00 90.56 319 PRO A N 1
ATOM 2380 C CA . PRO A 1 319 ? 13.274 16.675 24.407 1.00 90.56 319 PRO A CA 1
ATOM 2381 C C . PRO A 1 319 ? 12.002 16.757 23.533 1.00 90.56 319 PRO A C 1
ATOM 2383 O O . PRO A 1 319 ? 10.920 17.026 24.045 1.00 90.56 319 PRO A O 1
ATOM 2386 N N . TYR A 1 320 ? 12.110 16.578 22.217 1.00 90.12 320 TYR A N 1
ATOM 2387 C CA . TYR A 1 320 ? 11.021 16.771 21.261 1.00 90.12 320 TYR A CA 1
ATOM 2388 C C . TYR A 1 320 ? 10.297 15.464 20.915 1.00 90.12 320 TYR A C 1
ATOM 2390 O O . TYR A 1 320 ? 10.896 14.395 20.813 1.00 90.12 320 TYR A O 1
ATOM 2398 N N . THR A 1 321 ? 8.997 15.575 20.643 1.00 92.69 321 THR A N 1
ATOM 2399 C CA . THR A 1 321 ? 8.186 14.494 20.078 1.00 92.69 321 THR A CA 1
ATOM 2400 C C . THR A 1 321 ? 7.333 15.013 18.929 1.00 92.69 321 THR A C 1
ATOM 2402 O O . THR A 1 321 ? 6.842 16.141 18.955 1.00 92.69 321 THR A O 1
ATOM 2405 N N . SER A 1 322 ? 7.170 14.183 17.903 1.00 94.50 322 SER A N 1
ATOM 2406 C CA . SER A 1 322 ? 6.222 14.410 16.812 1.00 94.50 322 SER A CA 1
ATOM 2407 C C . SER A 1 322 ? 4.888 13.705 17.057 1.00 94.50 322 SER A C 1
ATOM 2409 O O . SER A 1 322 ? 3.973 13.865 16.258 1.00 94.50 322 SER A O 1
ATOM 2411 N N . TRP A 1 323 ? 4.743 12.922 18.124 1.00 94.44 323 TRP A N 1
ATOM 2412 C CA . TRP A 1 323 ? 3.493 12.233 18.441 1.00 94.44 323 TRP A CA 1
ATOM 2413 C C . TRP A 1 323 ? 2.567 1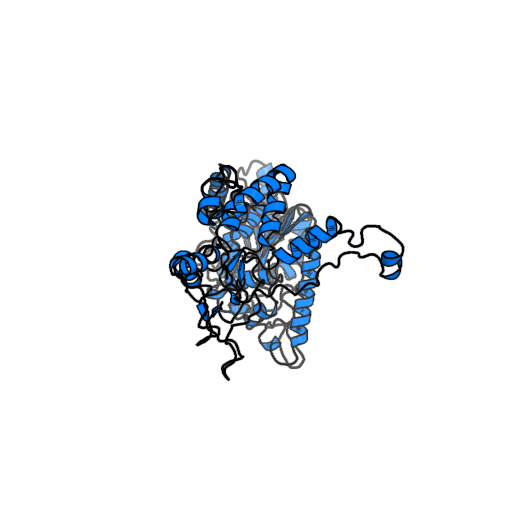3.165 19.216 1.00 94.44 323 TRP A C 1
ATOM 2415 O O . TRP A 1 323 ? 2.958 13.725 20.237 1.00 94.44 323 TRP A O 1
ATOM 2425 N N . LYS A 1 324 ? 1.345 13.351 18.708 1.00 91.19 324 LYS A N 1
ATOM 2426 C CA . LYS A 1 324 ? 0.293 14.123 19.389 1.00 91.19 324 LYS A CA 1
ATOM 2427 C C . LYS A 1 324 ? -0.522 13.263 20.356 1.00 91.19 324 LYS A C 1
ATOM 2429 O O . LYS A 1 324 ? -1.161 13.799 21.252 1.00 91.19 324 LYS A O 1
ATOM 2434 N N . ASN A 1 325 ? -0.490 11.950 20.148 1.00 89.38 325 ASN A N 1
ATOM 2435 C CA . ASN A 1 325 ? -1.183 10.956 20.957 1.00 89.38 325 ASN A CA 1
ATOM 2436 C C . ASN A 1 325 ? -0.235 10.381 22.020 1.00 89.38 325 ASN A C 1
ATOM 2438 O O . ASN A 1 325 ? 0.977 10.608 21.964 1.00 89.38 325 ASN A O 1
ATOM 2442 N N . SER A 1 326 ? -0.767 9.596 22.961 1.00 93.12 326 SER A N 1
ATOM 2443 C CA . SER A 1 326 ? 0.061 8.850 23.911 1.00 93.12 326 SER A CA 1
ATOM 2444 C C . SER A 1 326 ? 1.042 7.952 23.160 1.00 93.12 326 SER A C 1
ATOM 2446 O O . SER A 1 326 ? 0.646 7.178 22.287 1.00 93.12 326 SER A O 1
ATOM 2448 N N . TYR A 1 327 ? 2.324 8.063 23.496 1.00 94.75 327 TYR A N 1
ATOM 2449 C CA . TYR A 1 327 ? 3.400 7.329 22.841 1.00 94.75 327 TYR A CA 1
ATOM 2450 C C . TYR A 1 327 ? 4.264 6.604 23.870 1.00 94.75 327 TYR A C 1
ATOM 2452 O O . TYR A 1 327 ? 4.638 7.189 24.888 1.00 94.75 327 TYR A O 1
ATOM 2460 N N . ILE A 1 328 ? 4.606 5.350 23.585 1.00 95.31 328 ILE A N 1
ATOM 2461 C CA . ILE A 1 328 ? 5.540 4.550 24.374 1.00 95.31 328 ILE A CA 1
ATOM 2462 C C . ILE A 1 328 ? 6.578 3.887 23.469 1.00 95.31 328 ILE A C 1
ATOM 2464 O O . ILE A 1 328 ? 6.272 3.337 22.416 1.00 95.31 328 ILE A O 1
ATOM 2468 N N . HIS A 1 329 ? 7.827 3.901 23.909 1.00 95.12 329 HIS A N 1
ATOM 2469 C CA . HIS A 1 329 ? 8.909 3.131 23.308 1.00 95.12 329 HIS A CA 1
ATOM 2470 C C . HIS A 1 329 ? 9.580 2.295 24.397 1.00 95.12 329 HIS A C 1
ATOM 2472 O O . HIS A 1 329 ? 9.584 2.674 25.569 1.00 95.12 329 HIS A O 1
ATOM 2478 N N . THR A 1 330 ? 10.093 1.124 24.026 1.00 94.31 330 THR A N 1
ATOM 2479 C CA . THR A 1 330 ? 10.824 0.248 24.949 1.00 94.31 330 THR A CA 1
ATOM 2480 C C . THR A 1 330 ? 12.115 -0.234 24.307 1.00 94.31 330 THR A C 1
ATOM 2482 O O . THR A 1 330 ? 13.192 0.199 24.705 1.00 94.31 330 THR A O 1
ATOM 2485 N N . ALA A 1 331 ? 12.023 -1.121 23.316 1.00 95.62 331 ALA A N 1
ATOM 2486 C CA . ALA A 1 331 ? 13.180 -1.660 22.615 1.00 95.62 331 ALA A CA 1
ATOM 2487 C C . ALA A 1 331 ? 12.834 -2.002 21.157 1.00 95.62 331 ALA A C 1
ATOM 2489 O O . ALA A 1 331 ? 11.753 -1.683 20.651 1.00 95.62 331 ALA A O 1
ATOM 2490 N N . PHE A 1 332 ? 13.782 -2.617 20.454 1.00 97.50 332 PHE A N 1
ATOM 2491 C CA . PHE A 1 332 ? 13.643 -2.922 19.033 1.00 97.50 332 PHE A CA 1
ATOM 2492 C C . PHE A 1 332 ? 12.727 -4.131 18.802 1.00 97.50 332 PHE A C 1
ATOM 2494 O O . PHE A 1 332 ? 11.879 -4.138 17.915 1.00 97.50 332 PHE A O 1
ATOM 2501 N N . GLU A 1 333 ? 12.880 -5.147 19.637 1.00 96.31 333 GLU A N 1
ATOM 2502 C CA . GLU A 1 333 ? 12.344 -6.491 19.468 1.00 96.31 333 GLU A CA 1
ATOM 2503 C C . GLU A 1 333 ? 10.953 -6.703 20.072 1.00 96.31 333 GLU A C 1
ATOM 2505 O O . GLU A 1 333 ? 10.343 -7.752 19.866 1.00 96.31 333 GLU A O 1
ATOM 2510 N N . ASN A 1 334 ? 10.431 -5.745 20.842 1.00 95.75 334 ASN A N 1
ATOM 2511 C CA . ASN A 1 334 ? 9.337 -6.018 21.776 1.00 95.75 334 ASN A CA 1
ATOM 2512 C C . ASN A 1 334 ? 8.128 -5.082 21.682 1.00 95.75 334 ASN A C 1
ATOM 2514 O O . ASN A 1 334 ? 7.267 -5.168 22.550 1.00 95.75 334 ASN A O 1
ATOM 2518 N N . VAL A 1 335 ? 7.987 -4.252 20.642 1.00 97.94 335 VAL A N 1
ATOM 2519 C CA . VAL A 1 335 ? 6.862 -3.294 20.548 1.00 97.94 335 VAL A CA 1
ATOM 2520 C C . VAL A 1 335 ? 5.480 -3.958 20.699 1.00 97.94 335 VAL A C 1
ATOM 2522 O O . VAL A 1 335 ? 4.606 -3.423 21.381 1.00 97.94 335 VAL A O 1
ATOM 2525 N N . ALA A 1 336 ? 5.294 -5.160 20.140 1.00 97.56 336 ALA A N 1
ATOM 2526 C CA . ALA A 1 336 ? 4.054 -5.923 20.285 1.00 97.56 336 ALA A CA 1
ATOM 2527 C C . ALA A 1 336 ? 3.826 -6.393 21.732 1.00 97.56 336 ALA A C 1
ATOM 2529 O O . ALA A 1 336 ? 2.705 -6.334 22.237 1.00 97.56 336 ALA A O 1
ATOM 2530 N N . ALA A 1 337 ? 4.888 -6.818 22.422 1.00 97.56 337 ALA A N 1
ATOM 2531 C CA . ALA A 1 337 ? 4.827 -7.211 23.827 1.00 97.56 337 ALA A CA 1
ATOM 2532 C C . ALA A 1 337 ? 4.598 -6.002 24.750 1.00 97.56 337 ALA A C 1
ATOM 2534 O O . ALA A 1 337 ? 3.794 -6.098 25.676 1.00 97.56 337 ALA A O 1
ATOM 2535 N N . THR A 1 338 ? 5.229 -4.857 24.465 1.00 97.94 338 THR A N 1
ATOM 2536 C CA . THR A 1 338 ? 4.987 -3.593 25.172 1.00 97.94 338 THR A CA 1
ATOM 2537 C C . THR A 1 338 ? 3.505 -3.244 25.124 1.00 97.94 338 THR A C 1
ATOM 2539 O O . THR A 1 338 ? 2.886 -3.081 26.175 1.00 97.94 338 THR A O 1
ATOM 2542 N N . LEU A 1 339 ? 2.897 -3.206 23.933 1.00 97.81 339 LEU A N 1
ATOM 2543 C CA . LEU A 1 339 ? 1.473 -2.877 23.823 1.00 97.81 339 LEU A CA 1
ATOM 2544 C C . LEU A 1 339 ? 0.543 -3.971 24.345 1.00 97.81 339 LEU A C 1
ATOM 2546 O O . LEU A 1 339 ? -0.497 -3.629 24.893 1.00 97.81 339 LEU A O 1
ATOM 2550 N N . SER A 1 340 ? 0.927 -5.248 24.286 1.00 97.81 340 SER A N 1
ATOM 2551 C CA . SER A 1 340 ? 0.180 -6.327 24.956 1.00 97.81 340 SER A CA 1
ATOM 2552 C C . SER A 1 340 ? 0.058 -6.077 26.467 1.00 97.81 340 SER A C 1
ATOM 2554 O O . SER A 1 340 ? -1.007 -6.261 27.059 1.00 97.81 340 SER A O 1
ATOM 2556 N N . GLY A 1 341 ? 1.146 -5.623 27.102 1.00 97.69 341 GLY A N 1
ATOM 2557 C CA . GLY A 1 341 ? 1.155 -5.263 28.520 1.00 97.69 341 GLY A CA 1
ATOM 2558 C C . GLY A 1 341 ? 0.294 -4.036 28.823 1.00 97.69 341 GLY A C 1
ATOM 2559 O O . GLY A 1 341 ? -0.468 -4.045 29.792 1.00 97.69 341 GLY A O 1
ATOM 2560 N N . VAL A 1 342 ? 0.370 -3.005 27.974 1.00 97.38 342 VAL A N 1
ATOM 2561 C CA . VAL A 1 342 ? -0.448 -1.788 28.113 1.00 97.38 342 VAL A CA 1
ATOM 2562 C C . VAL A 1 342 ? -1.940 -2.098 27.931 1.00 97.38 342 VAL A C 1
ATOM 2564 O O . VAL A 1 342 ? -2.740 -1.677 28.764 1.00 97.38 342 VAL A O 1
ATOM 2567 N N . GLU A 1 343 ? -2.317 -2.877 26.914 1.00 97.38 343 GLU A N 1
ATOM 2568 C CA . GLU A 1 343 ? -3.701 -3.318 26.675 1.00 97.38 343 GLU A CA 1
ATOM 2569 C C . GLU A 1 343 ? -4.240 -4.120 27.864 1.00 97.38 343 GLU A C 1
ATOM 2571 O O . GLU A 1 343 ? -5.332 -3.848 28.365 1.00 97.38 343 GLU A O 1
ATOM 2576 N N . THR A 1 344 ? -3.438 -5.041 28.403 1.00 97.69 344 THR A N 1
ATOM 2577 C CA . THR A 1 344 ? -3.839 -5.842 29.567 1.00 97.69 344 THR A CA 1
ATOM 2578 C C . THR A 1 344 ? -4.063 -4.966 30.802 1.00 97.69 344 THR A C 1
ATOM 2580 O O . THR A 1 344 ? -5.043 -5.158 31.531 1.00 97.69 344 THR A O 1
ATOM 2583 N N . ALA A 1 345 ? -3.185 -3.987 31.040 1.00 97.12 345 ALA A N 1
ATOM 2584 C CA . ALA A 1 345 ? -3.336 -3.032 32.135 1.00 97.12 345 ALA A CA 1
ATOM 2585 C C . ALA A 1 345 ? -4.590 -2.161 31.954 1.00 97.12 345 ALA A C 1
ATOM 2587 O O . ALA A 1 345 ? -5.367 -2.000 32.898 1.00 97.12 345 ALA A O 1
ATOM 2588 N N . TYR A 1 346 ? -4.830 -1.665 30.738 1.00 96.94 346 TYR A N 1
ATOM 2589 C CA . TYR A 1 346 ? -6.033 -0.916 30.382 1.00 96.94 346 TYR A CA 1
ATOM 2590 C C . TYR A 1 346 ? -7.307 -1.718 30.667 1.00 96.94 346 TYR A C 1
ATOM 2592 O O . TYR A 1 346 ? -8.182 -1.246 31.395 1.00 96.94 346 TYR A O 1
ATOM 2600 N N . ARG A 1 347 ? -7.381 -2.967 30.195 1.00 96.00 347 ARG A N 1
ATOM 2601 C CA . ARG A 1 347 ? -8.532 -3.853 30.418 1.00 96.00 347 ARG A CA 1
ATOM 2602 C C . ARG A 1 347 ? -8.787 -4.103 31.904 1.00 96.00 347 ARG A C 1
ATOM 2604 O O . ARG A 1 347 ? -9.936 -4.109 32.349 1.00 96.00 347 ARG A O 1
ATOM 2611 N N . ALA A 1 348 ? -7.726 -4.282 32.694 1.00 97.38 348 ALA A N 1
ATOM 2612 C CA . ALA A 1 348 ? -7.836 -4.441 34.142 1.00 97.38 348 ALA A CA 1
ATOM 2613 C C . ALA A 1 348 ? -8.387 -3.176 34.826 1.00 97.38 348 ALA A C 1
ATOM 2615 O O . ALA A 1 348 ? -9.229 -3.285 35.720 1.00 97.38 348 ALA A O 1
ATOM 2616 N N . LEU A 1 349 ? -7.951 -1.989 34.398 1.00 97.00 349 LEU A N 1
ATOM 2617 C CA . LEU A 1 349 ? -8.423 -0.704 34.922 1.00 97.00 349 LEU A CA 1
ATOM 2618 C C . LEU A 1 349 ? -9.872 -0.397 34.508 1.00 97.00 349 LEU A C 1
ATOM 2620 O O . LEU A 1 349 ? -10.653 0.035 35.359 1.00 97.00 349 LEU A O 1
ATOM 2624 N N . LYS A 1 350 ? -10.261 -0.695 33.261 1.00 95.94 350 LYS A N 1
ATOM 2625 C CA . LYS A 1 350 ? -11.655 -0.635 32.778 1.00 95.94 350 LYS A CA 1
ATOM 2626 C C . LYS A 1 350 ? -12.573 -1.542 33.595 1.00 95.94 350 LYS A C 1
ATOM 2628 O O . LYS A 1 350 ? -13.593 -1.086 34.100 1.00 95.94 350 LYS A O 1
ATOM 2633 N N . LYS A 1 351 ? -12.174 -2.799 33.840 1.00 95.94 351 LYS A N 1
ATOM 2634 C CA . LYS A 1 351 ? -12.945 -3.745 34.674 1.00 95.94 351 LYS A CA 1
ATOM 2635 C C . LYS A 1 351 ? -13.120 -3.268 36.123 1.00 95.94 351 LYS A C 1
ATOM 2637 O O . LYS A 1 351 ? -14.114 -3.601 36.760 1.00 95.94 351 LYS A O 1
ATOM 2642 N N . GLN A 1 352 ? -12.161 -2.508 36.651 1.00 97.31 352 GLN A N 1
ATOM 2643 C CA . GLN A 1 352 ? -12.240 -1.898 37.985 1.00 97.31 352 GLN A CA 1
ATOM 2644 C C . GLN A 1 352 ? -13.069 -0.602 38.017 1.00 97.31 352 GLN A C 1
ATOM 2646 O O . GLN A 1 352 ? -13.209 -0.021 39.090 1.00 97.31 352 GLN A O 1
ATOM 2651 N N . GLY A 1 353 ? -13.564 -0.114 36.874 1.00 96.19 353 GLY A N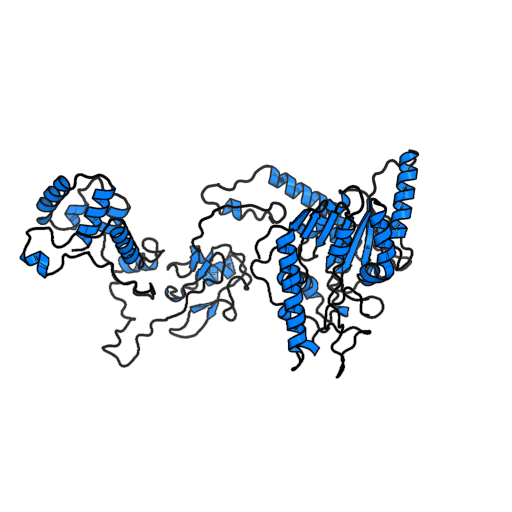 1
ATOM 2652 C CA . GLY A 1 353 ? -14.256 1.174 36.776 1.00 96.19 353 GLY A CA 1
ATOM 2653 C C . GLY A 1 353 ? -13.344 2.388 36.983 1.00 96.19 353 GLY A C 1
ATOM 2654 O O . GLY A 1 353 ? -13.827 3.465 37.314 1.00 96.19 353 GLY A O 1
ATOM 2655 N N . LYS A 1 354 ? -12.019 2.228 36.834 1.00 96.19 354 LYS A N 1
ATOM 2656 C CA . LYS A 1 354 ? -11.033 3.315 36.999 1.00 96.19 354 LYS A CA 1
ATOM 2657 C C . LYS A 1 354 ? -10.754 4.089 35.711 1.00 96.19 354 LYS A C 1
ATOM 2659 O O . LYS A 1 354 ? -10.118 5.136 35.764 1.00 96.19 354 LYS A O 1
ATOM 2664 N N . LEU A 1 355 ? -11.184 3.555 34.572 1.00 93.69 355 LEU A N 1
ATOM 2665 C CA . LEU A 1 355 ? -11.086 4.176 33.255 1.00 93.69 355 LEU A CA 1
ATOM 2666 C C . LEU A 1 355 ? -12.425 4.016 32.542 1.00 93.69 355 LEU A C 1
ATOM 2668 O O . LEU A 1 355 ? -12.940 2.902 32.473 1.00 93.69 355 LEU A O 1
ATOM 2672 N N . ASP A 1 356 ? -12.939 5.114 31.993 1.00 90.50 356 ASP A N 1
ATOM 2673 C CA . ASP A 1 356 ? -14.210 5.152 31.256 1.00 90.50 356 ASP A CA 1
ATOM 2674 C C . ASP A 1 356 ? -14.012 5.394 29.747 1.00 90.50 356 ASP A C 1
ATOM 2676 O O . ASP A 1 356 ? -14.863 5.062 28.934 1.00 90.50 356 ASP A O 1
ATOM 2680 N N . GLU A 1 357 ? -12.832 5.852 29.325 1.00 90.56 357 GLU A N 1
ATOM 2681 C CA . GLU A 1 357 ? -12.528 6.135 27.917 1.00 90.56 357 GLU A CA 1
ATOM 2682 C C . GLU A 1 357 ? -12.185 4.867 27.114 1.00 90.56 357 GLU A C 1
ATOM 2684 O O . GLU A 1 357 ? -11.426 4.002 27.569 1.00 90.56 357 GLU A O 1
ATOM 2689 N N . ASP A 1 358 ? -12.747 4.747 25.912 1.00 91.56 358 ASP A N 1
ATOM 2690 C CA . ASP A 1 358 ? -12.388 3.700 24.955 1.00 91.56 358 ASP A CA 1
ATOM 2691 C C . ASP A 1 358 ? -11.142 4.111 24.170 1.00 91.56 358 ASP A C 1
ATOM 2693 O O . ASP A 1 358 ? -11.095 5.191 23.583 1.00 91.56 358 ASP A O 1
ATOM 2697 N N . VAL A 1 359 ? -10.116 3.257 24.175 1.00 93.50 359 VAL A N 1
ATOM 2698 C CA . VAL A 1 359 ? -8.828 3.534 23.523 1.00 93.50 359 VAL A CA 1
ATOM 2699 C C . VAL A 1 359 ? -8.412 2.358 22.650 1.00 93.50 359 VAL A C 1
ATOM 2701 O O . VAL A 1 359 ? -8.696 1.207 22.982 1.00 93.50 359 VAL A O 1
ATOM 2704 N N . LYS A 1 360 ? -7.689 2.630 21.560 1.00 95.12 360 LYS A N 1
ATOM 2705 C CA . LYS A 1 360 ? -7.068 1.584 20.729 1.00 95.12 360 LYS A CA 1
ATOM 2706 C C . LYS A 1 360 ? -5.545 1.612 20.842 1.00 95.12 360 LYS A C 1
ATOM 2708 O O . LYS A 1 360 ? -4.935 2.672 20.967 1.00 95.12 360 LYS A O 1
ATOM 2713 N N . PHE A 1 361 ? -4.916 0.446 20.750 1.00 97.75 361 PHE A N 1
ATOM 2714 C CA . PHE A 1 361 ? -3.462 0.287 20.793 1.00 97.75 361 PHE A CA 1
ATOM 2715 C C . PHE A 1 361 ? -2.910 0.048 19.388 1.00 97.75 361 PHE A C 1
ATOM 2717 O O . PHE A 1 361 ? -3.387 -0.844 18.685 1.00 97.75 361 PHE A O 1
ATOM 2724 N N . ILE A 1 362 ? -1.908 0.830 18.972 1.00 97.94 362 ILE A N 1
ATOM 2725 C CA . ILE A 1 362 ? -1.300 0.713 17.638 1.00 97.94 362 ILE A CA 1
ATOM 2726 C C . ILE A 1 362 ? 0.223 0.603 17.747 1.00 97.94 362 ILE A C 1
ATOM 2728 O O . ILE A 1 362 ? 0.901 1.550 18.156 1.00 97.94 362 ILE A O 1
ATOM 2732 N N . ALA A 1 363 ? 0.764 -0.549 17.351 1.00 98.25 363 ALA A N 1
ATOM 2733 C CA . ALA A 1 363 ? 2.197 -0.790 17.223 1.00 98.25 363 ALA A CA 1
ATOM 2734 C C . ALA A 1 363 ? 2.668 -0.422 15.813 1.00 98.25 363 ALA A C 1
ATOM 2736 O O . ALA A 1 363 ? 2.054 -0.834 14.834 1.00 98.25 363 ALA A O 1
ATOM 2737 N N . PHE A 1 364 ? 3.802 0.260 15.698 1.00 98.31 364 PHE A N 1
ATOM 2738 C CA . PHE A 1 364 ? 4.498 0.486 14.436 1.00 98.31 364 PHE A CA 1
ATOM 2739 C C . PHE A 1 364 ? 5.865 -0.200 14.451 1.00 98.31 364 PHE A C 1
ATOM 2741 O O . PHE A 1 364 ? 6.627 -0.079 15.408 1.00 98.31 364 PHE A O 1
ATOM 2748 N N . GLY A 1 365 ? 6.213 -0.880 13.366 1.00 98.06 365 GLY A N 1
ATOM 2749 C CA . GLY A 1 365 ? 7.529 -1.476 13.165 1.00 98.06 365 GLY A CA 1
ATOM 2750 C C . GLY A 1 365 ? 7.993 -1.300 11.728 1.00 98.06 365 GLY A C 1
ATOM 2751 O O . GLY A 1 365 ? 7.192 -1.361 10.801 1.00 98.06 365 GLY A O 1
ATOM 2752 N N . GLY A 1 366 ? 9.288 -1.049 11.542 1.00 98.06 366 GLY A N 1
ATOM 2753 C CA . GLY A 1 366 ? 9.907 -1.261 10.235 1.00 98.06 366 GLY A CA 1
ATOM 2754 C C . GLY A 1 366 ? 10.067 -2.756 9.985 1.00 98.06 366 GLY A C 1
ATOM 2755 O O . GLY A 1 366 ? 10.055 -3.545 10.930 1.00 98.06 366 GLY A O 1
ATOM 2756 N N . ASP A 1 367 ? 10.310 -3.144 8.741 1.00 97.69 367 ASP A N 1
ATOM 2757 C CA . ASP A 1 367 ? 10.463 -4.546 8.360 1.00 97.69 367 ASP A CA 1
ATOM 2758 C C . ASP A 1 367 ? 11.491 -5.301 9.213 1.00 97.69 367 ASP A C 1
ATOM 2760 O O . ASP A 1 367 ? 11.204 -6.404 9.658 1.00 97.69 367 ASP A O 1
ATOM 2764 N N . GLY A 1 368 ? 12.633 -4.705 9.559 1.00 97.06 368 GLY A N 1
ATOM 2765 C CA . GLY A 1 368 ? 13.596 -5.366 10.446 1.00 97.06 368 GLY A CA 1
ATOM 2766 C C . GLY A 1 368 ? 13.094 -5.632 11.868 1.00 97.06 368 GLY A C 1
ATOM 2767 O O . GLY A 1 368 ? 13.398 -6.665 12.464 1.00 97.06 368 GLY A O 1
ATOM 2768 N N . GLY A 1 369 ? 12.276 -4.724 12.401 1.00 96.44 369 GLY A N 1
ATOM 2769 C CA . GLY A 1 369 ? 11.629 -4.896 13.703 1.00 96.44 369 GLY A CA 1
ATOM 2770 C C . GLY A 1 369 ? 10.486 -5.906 13.663 1.00 96.44 369 GLY A C 1
ATOM 2771 O O . GLY A 1 369 ? 10.117 -6.442 14.700 1.00 96.44 369 GLY A O 1
ATOM 2772 N N . THR A 1 370 ? 9.937 -6.194 12.484 1.00 98.12 370 THR A N 1
ATOM 2773 C CA . THR A 1 370 ? 8.730 -7.014 12.340 1.00 98.12 370 THR A CA 1
ATOM 2774 C C . THR A 1 370 ? 9.002 -8.404 11.759 1.00 98.12 370 THR A C 1
ATOM 2776 O O . THR A 1 370 ? 8.527 -9.401 12.293 1.00 98.12 370 THR A O 1
ATOM 2779 N N . TYR A 1 371 ? 9.762 -8.496 10.670 1.00 98.19 371 TYR A N 1
ATOM 2780 C CA . TYR A 1 371 ? 10.038 -9.738 9.940 1.00 98.19 371 TYR A CA 1
ATOM 2781 C C . TYR A 1 371 ? 11.088 -10.620 10.623 1.00 98.19 371 TYR A C 1
ATOM 2783 O O . TYR A 1 371 ? 11.084 -11.844 10.421 1.00 98.19 371 TYR A O 1
ATOM 2791 N N . ASP A 1 372 ? 11.981 -9.979 11.381 1.00 98.00 372 ASP A N 1
ATOM 2792 C CA . ASP A 1 372 ? 13.182 -10.566 11.961 1.00 98.00 372 ASP A CA 1
ATOM 2793 C C . ASP A 1 372 ? 13.116 -10.531 13.496 1.00 98.00 372 ASP A C 1
ATOM 2795 O O . ASP A 1 372 ? 12.502 -11.410 14.101 1.00 98.00 372 ASP A O 1
ATOM 2799 N N . ILE A 1 373 ? 13.719 -9.525 14.143 1.00 98.19 373 ILE A N 1
ATOM 2800 C CA . ILE A 1 373 ? 13.986 -9.564 15.592 1.00 98.19 373 ILE A CA 1
ATOM 2801 C C . ILE A 1 373 ? 12.710 -9.533 16.446 1.00 98.19 373 ILE A C 1
ATOM 2803 O O . ILE A 1 373 ? 12.642 -10.208 17.469 1.00 98.19 373 ILE A O 1
ATOM 2807 N N . GLY A 1 374 ? 11.682 -8.791 16.023 1.00 97.69 374 GLY A N 1
ATOM 2808 C CA . GLY A 1 374 ? 10.417 -8.690 16.753 1.00 97.69 374 GLY A CA 1
ATOM 2809 C C . GLY A 1 374 ? 9.341 -9.670 16.302 1.00 97.69 374 GLY A C 1
ATOM 2810 O O . GLY A 1 374 ? 8.233 -9.625 16.833 1.00 97.69 374 GLY A O 1
ATOM 2811 N N . LEU A 1 375 ? 9.641 -10.593 15.380 1.00 98.19 375 LEU A N 1
ATOM 2812 C CA . LEU A 1 375 ? 8.648 -11.563 14.913 1.00 98.19 375 LEU A CA 1
ATOM 2813 C C . LEU A 1 375 ? 8.125 -12.441 16.053 1.00 98.19 375 LEU A C 1
ATOM 2815 O O . LEU A 1 375 ? 6.933 -12.720 16.109 1.00 98.19 375 LEU A O 1
ATOM 2819 N N . GLN A 1 376 ? 8.992 -12.859 16.979 1.00 97.19 376 GLN A N 1
ATOM 2820 C CA . GLN A 1 376 ? 8.581 -13.684 18.117 1.00 97.19 376 GLN A CA 1
ATOM 2821 C C . GLN A 1 376 ? 7.581 -12.946 19.020 1.00 97.19 376 GLN A C 1
ATOM 2823 O O . GLN A 1 376 ? 6.585 -13.532 19.449 1.00 97.19 376 GLN A O 1
ATOM 2828 N N . SER A 1 377 ? 7.827 -11.662 19.305 1.00 96.88 377 SER A N 1
ATOM 2829 C CA . SER A 1 377 ? 6.947 -10.870 20.170 1.00 96.88 377 SER A CA 1
ATOM 2830 C C . SER A 1 377 ? 5.626 -10.539 19.477 1.00 96.88 377 SER A C 1
ATOM 2832 O O . SER A 1 377 ? 4.574 -10.636 20.111 1.00 96.88 377 SER A O 1
ATOM 2834 N N . LEU A 1 378 ? 5.671 -10.236 18.175 1.00 98.25 378 LEU A N 1
ATOM 2835 C CA . LEU A 1 378 ? 4.496 -10.090 17.318 1.00 98.25 378 LEU A CA 1
ATOM 2836 C C . LEU A 1 378 ? 3.658 -11.371 17.319 1.00 98.25 378 LEU A C 1
ATOM 2838 O O . LEU A 1 378 ? 2.494 -11.337 17.703 1.00 98.25 378 LEU A O 1
ATOM 2842 N N . SER A 1 379 ? 4.272 -12.500 16.968 1.00 98.38 379 SER A N 1
ATOM 2843 C CA . SER A 1 379 ? 3.643 -13.822 16.931 1.00 98.38 379 SER A CA 1
ATOM 2844 C C . SER A 1 379 ? 2.945 -14.148 18.251 1.00 98.38 379 SER A C 1
ATOM 2846 O O . SER A 1 379 ? 1.787 -14.558 18.254 1.00 98.38 379 SER A O 1
ATOM 2848 N N . GLY A 1 380 ? 3.615 -13.926 19.386 1.00 97.94 380 GLY A N 1
ATOM 2849 C CA . GLY A 1 380 ? 3.015 -14.156 20.700 1.00 97.94 380 GLY A CA 1
ATOM 2850 C C . GLY A 1 380 ? 1.853 -13.208 21.019 1.00 97.94 380 GLY A C 1
ATOM 2851 O O . GLY A 1 380 ? 0.898 -13.618 21.668 1.00 97.94 380 GLY A O 1
ATOM 2852 N N . ALA A 1 381 ? 1.911 -11.943 20.594 1.00 97.94 381 ALA A N 1
ATOM 2853 C CA . ALA A 1 381 ? 0.811 -11.001 20.807 1.00 97.94 381 ALA A CA 1
ATOM 2854 C C . ALA A 1 381 ? -0.442 -11.380 19.998 1.00 97.94 381 ALA A C 1
ATOM 2856 O O . ALA A 1 381 ? -1.552 -11.325 20.528 1.00 97.94 381 ALA A O 1
ATOM 2857 N N . MET A 1 382 ? -0.240 -11.800 18.745 1.00 98.06 382 MET A N 1
ATOM 2858 C CA . MET A 1 382 ? -1.302 -12.248 17.841 1.00 98.06 382 MET A CA 1
ATOM 2859 C C . MET A 1 382 ? -1.952 -13.546 18.336 1.00 98.06 382 MET A C 1
ATOM 2861 O O . MET A 1 382 ? -3.173 -13.627 18.402 1.00 98.06 382 MET A O 1
ATOM 2865 N N . GLU A 1 383 ? -1.149 -14.531 18.755 1.00 97.62 383 GLU A N 1
ATOM 2866 C CA . GLU A 1 383 ? -1.634 -15.817 19.286 1.00 97.62 383 GLU A CA 1
ATOM 2867 C C . GLU A 1 383 ? -2.479 -15.664 20.559 1.00 97.62 383 GLU A C 1
ATOM 2869 O O . GLU A 1 383 ? -3.520 -16.303 20.684 1.00 97.62 383 GLU A O 1
ATOM 2874 N N . ARG A 1 384 ? -2.101 -14.757 21.468 1.00 97.50 384 ARG A N 1
ATOM 2875 C CA . ARG A 1 384 ? -2.876 -14.487 22.692 1.00 97.50 384 ARG A CA 1
ATOM 2876 C C . ARG A 1 384 ? -4.152 -13.674 22.469 1.00 97.50 384 ARG A C 1
ATOM 2878 O O . ARG A 1 384 ? -4.882 -13.437 23.432 1.00 97.50 384 ARG A O 1
ATOM 2885 N N . GLY A 1 385 ? -4.416 -13.211 21.247 1.00 97.19 385 GLY A N 1
ATOM 2886 C CA . GLY A 1 385 ? -5.627 -12.454 20.941 1.00 97.19 385 GLY A CA 1
ATOM 2887 C C . GLY A 1 385 ? -5.658 -11.047 21.545 1.00 97.19 385 GLY A C 1
ATOM 2888 O O . GLY A 1 385 ? -6.740 -10.561 21.870 1.00 97.19 385 GLY A O 1
ATOM 2889 N N . HIS A 1 386 ? -4.503 -10.396 21.741 1.00 98.06 386 HIS A N 1
ATOM 2890 C CA . HIS A 1 386 ? -4.483 -9.024 22.262 1.00 98.06 386 HIS A CA 1
ATOM 2891 C C . HIS A 1 386 ? -5.171 -8.054 21.294 1.00 98.06 386 HIS A C 1
ATOM 2893 O O . HIS A 1 386 ? -4.906 -8.077 20.093 1.00 98.06 386 HIS A O 1
ATOM 2899 N N . ASP A 1 387 ? -6.019 -7.175 21.831 1.00 97.38 387 ASP A N 1
ATOM 2900 C CA . ASP A 1 387 ? -6.770 -6.185 21.055 1.00 97.38 387 ASP A CA 1
ATOM 2901 C C . ASP A 1 387 ? -5.891 -4.985 20.668 1.00 97.38 387 ASP A C 1
ATOM 2903 O O . ASP A 1 387 ? -5.907 -3.923 21.294 1.00 97.38 387 ASP A O 1
ATOM 2907 N N . LEU A 1 388 ? -5.055 -5.182 19.650 1.00 97.50 388 LEU A N 1
ATOM 2908 C CA . LEU A 1 388 ? -4.134 -4.178 19.127 1.00 97.50 388 LEU A CA 1
ATOM 2909 C C . LEU A 1 388 ? -4.000 -4.283 17.610 1.00 97.50 388 LEU A C 1
ATOM 2911 O O . LEU A 1 388 ? -4.143 -5.356 17.024 1.00 97.50 388 LEU A O 1
ATOM 2915 N N . VAL A 1 389 ? -3.652 -3.164 16.981 1.00 98.56 389 VAL A N 1
ATOM 2916 C CA . VAL A 1 389 ? -3.271 -3.120 15.567 1.00 98.56 389 VAL A CA 1
ATOM 2917 C C . VAL A 1 389 ? -1.753 -3.081 15.477 1.00 98.56 389 VAL A C 1
ATOM 2919 O O . VAL A 1 389 ? -1.125 -2.180 16.031 1.00 98.56 389 VAL A O 1
ATOM 2922 N N . TYR A 1 390 ? -1.143 -4.021 14.764 1.00 98.75 390 TYR A N 1
ATOM 2923 C CA . TYR A 1 390 ? 0.277 -3.958 14.436 1.00 98.75 390 TYR A CA 1
ATOM 2924 C C . TYR A 1 390 ? 0.468 -3.537 12.983 1.00 98.75 390 TYR A C 1
ATOM 2926 O O . TYR A 1 390 ? -0.076 -4.142 12.063 1.00 98.75 390 TYR A O 1
ATOM 2934 N N . VAL A 1 391 ? 1.292 -2.518 12.772 1.00 98.75 391 VAL A N 1
ATOM 2935 C CA . VAL A 1 391 ? 1.583 -1.945 11.464 1.00 98.75 391 VAL A CA 1
ATOM 2936 C C . VAL A 1 391 ? 3.055 -2.115 11.133 1.00 98.75 391 VAL A C 1
ATOM 2938 O O . VAL A 1 391 ? 3.925 -1.515 11.766 1.00 98.75 391 VAL A O 1
ATOM 2941 N N . CYS A 1 392 ? 3.329 -2.888 10.089 1.00 98.75 392 CYS A N 1
ATOM 2942 C CA . CYS A 1 392 ? 4.636 -2.943 9.459 1.00 98.75 392 CYS A CA 1
ATOM 2943 C C . CYS A 1 392 ? 4.723 -1.896 8.343 1.00 98.75 392 CYS A C 1
ATOM 2945 O O . CYS A 1 392 ? 4.036 -2.022 7.328 1.00 98.75 392 CYS A O 1
ATOM 2947 N N . TYR A 1 393 ? 5.580 -0.884 8.499 1.00 98.25 393 TYR A N 1
ATOM 2948 C CA . TYR A 1 393 ? 5.995 -0.032 7.384 1.00 98.25 393 TYR A CA 1
ATOM 2949 C C . TYR A 1 393 ? 7.210 -0.681 6.701 1.00 98.25 393 TYR A C 1
ATOM 2951 O O . TYR A 1 393 ? 8.361 -0.533 7.113 1.00 98.25 393 TYR A O 1
ATOM 2959 N N . ASP A 1 394 ? 6.946 -1.460 5.661 1.00 98.44 394 ASP A N 1
ATOM 2960 C CA . ASP A 1 394 ? 7.943 -2.293 5.004 1.00 98.44 394 ASP A CA 1
ATOM 2961 C C . ASP A 1 394 ? 8.766 -1.481 4.005 1.00 98.44 394 ASP A C 1
ATOM 2963 O O . ASP A 1 394 ? 8.313 -1.147 2.910 1.00 98.44 394 ASP A O 1
ATOM 2967 N N . ASN A 1 395 ? 9.985 -1.133 4.400 1.00 96.44 395 ASN A N 1
ATOM 2968 C CA . ASN A 1 395 ? 10.947 -0.484 3.520 1.00 96.44 395 ASN A CA 1
ATOM 2969 C C . ASN A 1 395 ? 12.053 -1.450 3.054 1.00 96.44 395 ASN A C 1
ATOM 2971 O O . ASN A 1 395 ? 12.960 -1.032 2.334 1.00 96.44 395 ASN A O 1
ATOM 2975 N N . GLU A 1 396 ? 11.915 -2.742 3.363 1.00 97.94 396 GLU A N 1
ATOM 2976 C CA . GLU A 1 396 ? 12.686 -3.867 2.832 1.00 97.94 396 GLU A CA 1
ATOM 2977 C C . GLU A 1 396 ? 14.194 -3.864 3.128 1.00 97.94 396 GLU A C 1
ATOM 2979 O O . GLU A 1 396 ? 14.981 -4.441 2.369 1.00 97.94 396 GLU A O 1
ATOM 2984 N N . ALA A 1 397 ? 14.624 -3.197 4.195 1.00 97.44 397 ALA A N 1
ATOM 2985 C CA . ALA A 1 397 ? 15.960 -3.320 4.773 1.00 97.44 397 ALA A CA 1
ATOM 2986 C C . ALA A 1 397 ? 16.021 -2.601 6.127 1.00 97.44 397 ALA A C 1
ATOM 2988 O O . ALA A 1 397 ? 15.208 -1.743 6.455 1.00 97.44 397 ALA A O 1
ATOM 2989 N N . TYR A 1 398 ? 17.078 -2.831 6.900 1.00 97.75 398 TYR A N 1
ATOM 2990 C CA . TYR A 1 398 ? 17.302 -2.106 8.149 1.00 97.75 398 TYR A CA 1
ATOM 2991 C C . TYR A 1 398 ? 17.823 -0.700 7.833 1.00 97.75 398 TYR A C 1
ATOM 2993 O O . TYR A 1 398 ? 19.025 -0.433 7.831 1.00 97.75 398 TYR A O 1
ATOM 3001 N N . MET A 1 399 ? 16.912 0.222 7.529 1.00 96.50 399 MET A N 1
ATOM 3002 C CA . MET A 1 399 ? 17.265 1.551 7.018 1.00 96.50 399 MET A CA 1
ATOM 3003 C C . MET A 1 399 ? 18.065 2.391 8.009 1.00 96.50 399 MET A C 1
ATOM 3005 O O . MET A 1 399 ? 19.028 3.048 7.620 1.00 96.50 399 MET A O 1
ATOM 3009 N N . ASN A 1 400 ? 17.685 2.355 9.287 1.00 96.00 400 ASN A N 1
ATOM 3010 C CA . ASN A 1 400 ? 18.266 3.221 10.312 1.00 96.00 400 ASN A CA 1
ATOM 3011 C C . ASN A 1 400 ? 19.746 2.919 10.561 1.00 96.00 400 ASN A C 1
ATOM 3013 O O . ASN A 1 400 ? 20.555 3.823 10.723 1.00 96.00 400 ASN A O 1
ATOM 3017 N N . THR A 1 401 ? 20.096 1.636 10.583 1.00 94.25 401 THR A N 1
ATOM 3018 C CA . THR A 1 401 ? 21.421 1.158 10.986 1.00 94.25 401 THR A CA 1
ATOM 3019 C C . THR A 1 401 ? 22.416 1.089 9.831 1.00 94.25 401 THR A C 1
ATOM 3021 O O . THR A 1 401 ? 23.522 0.593 10.024 1.00 94.25 401 THR A O 1
ATOM 3024 N N . GLY A 1 402 ? 22.063 1.599 8.647 1.00 91.88 402 GLY A N 1
ATOM 3025 C CA . GLY A 1 402 ? 22.945 1.586 7.480 1.00 91.88 402 GLY A CA 1
ATOM 3026 C C . GLY A 1 402 ? 22.554 0.570 6.411 1.00 91.88 402 GLY A C 1
ATOM 3027 O O . GLY A 1 402 ? 23.432 0.025 5.749 1.00 91.88 402 GLY A O 1
ATOM 3028 N N . PHE A 1 403 ? 21.253 0.345 6.208 1.00 93.69 403 PHE A N 1
ATOM 3029 C CA . PHE A 1 403 ? 20.713 -0.417 5.081 1.00 93.69 403 PHE A CA 1
ATOM 3030 C C . PHE A 1 403 ? 21.229 -1.865 5.025 1.00 93.69 403 PHE A C 1
ATOM 3032 O O . PHE A 1 403 ? 21.753 -2.307 4.003 1.00 93.69 403 PHE A O 1
ATOM 3039 N N . GLN A 1 404 ? 21.114 -2.594 6.137 1.00 97.31 404 GLN A N 1
ATOM 3040 C CA . GLN A 1 404 ? 21.392 -4.033 6.198 1.00 97.31 404 GLN A CA 1
ATOM 3041 C C . GLN A 1 404 ? 20.219 -4.857 5.651 1.00 97.31 404 GLN A C 1
ATOM 3043 O O . GLN A 1 404 ? 19.065 -4.437 5.722 1.00 97.31 404 GLN A O 1
ATOM 3048 N N . ARG A 1 405 ? 20.504 -6.062 5.155 1.00 97.12 405 ARG A N 1
ATOM 3049 C CA . ARG A 1 405 ? 19.502 -7.049 4.739 1.00 97.12 405 ARG A CA 1
ATOM 3050 C C . ARG A 1 405 ? 18.546 -7.399 5.876 1.00 97.12 405 ARG A C 1
ATOM 3052 O O . ARG A 1 405 ? 18.987 -7.806 6.949 1.00 97.12 405 ARG A O 1
ATOM 3059 N N . SER A 1 406 ? 17.252 -7.358 5.576 1.00 97.81 406 SER A N 1
ATOM 3060 C CA . SER A 1 406 ? 16.181 -7.969 6.364 1.00 97.81 406 SER A CA 1
ATOM 3061 C C . SER A 1 406 ? 15.619 -9.203 5.662 1.00 97.81 406 SER A C 1
ATOM 3063 O O . SER A 1 406 ? 15.945 -9.496 4.504 1.00 97.81 406 SER A O 1
ATOM 3065 N N . SER A 1 407 ? 14.729 -9.934 6.326 1.00 97.88 407 SER A N 1
ATOM 3066 C CA . SER A 1 407 ? 13.939 -10.962 5.636 1.00 97.88 407 SER A CA 1
ATOM 3067 C C . SER A 1 407 ? 12.908 -10.383 4.653 1.00 97.88 407 SER A C 1
ATOM 3069 O O . SER A 1 407 ? 12.439 -11.126 3.787 1.00 97.88 407 SER A O 1
ATOM 3071 N N . ALA A 1 408 ? 12.599 -9.083 4.727 1.00 97.88 408 ALA A N 1
ATOM 3072 C CA . ALA A 1 408 ? 11.748 -8.395 3.756 1.00 97.88 408 ALA A CA 1
ATOM 3073 C C . ALA A 1 408 ? 12.498 -7.945 2.488 1.00 97.88 408 ALA A C 1
ATOM 3075 O O . ALA A 1 408 ? 11.879 -7.730 1.450 1.00 97.88 408 ALA A O 1
ATOM 3076 N N . THR A 1 409 ? 13.831 -7.835 2.545 1.00 98.31 409 THR A N 1
ATOM 3077 C CA . THR A 1 409 ? 14.661 -7.465 1.390 1.00 98.31 409 THR A CA 1
ATOM 3078 C C . THR A 1 409 ? 14.357 -8.360 0.172 1.00 98.31 409 THR A C 1
ATOM 3080 O O . THR A 1 409 ? 14.221 -9.570 0.352 1.00 98.31 409 THR A O 1
ATOM 3083 N N . PRO A 1 410 ? 14.257 -7.841 -1.064 1.00 96.94 410 PRO A N 1
ATOM 3084 C CA . PRO A 1 410 ? 13.920 -8.662 -2.233 1.00 96.94 410 PRO A CA 1
ATOM 3085 C C . PRO A 1 410 ? 15.121 -9.468 -2.753 1.00 96.94 410 PRO A C 1
ATOM 3087 O O . PRO A 1 410 ? 16.272 -9.125 -2.471 1.00 96.94 410 PRO A O 1
ATOM 3090 N N . LEU A 1 411 ? 14.857 -10.510 -3.550 1.00 97.25 411 LEU A N 1
ATOM 3091 C CA . LEU A 1 411 ? 15.891 -11.245 -4.291 1.00 97.25 411 LEU A CA 1
ATOM 3092 C C . LEU A 1 411 ? 16.721 -10.277 -5.154 1.00 97.25 411 LEU A C 1
ATOM 3094 O O . LEU A 1 411 ? 16.181 -9.371 -5.789 1.00 97.25 411 LEU A O 1
ATOM 3098 N N . GLY A 1 412 ? 18.040 -10.457 -5.163 1.00 96.25 412 GLY A N 1
ATOM 3099 C CA . GLY A 1 412 ? 18.979 -9.673 -5.964 1.00 96.25 412 GLY A CA 1
ATOM 3100 C C . GLY A 1 412 ? 19.207 -8.239 -5.475 1.00 96.25 412 GLY A C 1
ATOM 3101 O O . GLY A 1 412 ? 19.973 -7.501 -6.091 1.00 96.25 412 GLY A O 1
ATOM 3102 N N . ALA A 1 413 ? 18.576 -7.807 -4.378 1.00 97.50 413 ALA A N 1
ATOM 3103 C CA . ALA A 1 413 ? 18.796 -6.471 -3.836 1.00 97.50 413 ALA A CA 1
ATOM 3104 C C . ALA A 1 413 ? 20.176 -6.370 -3.176 1.00 97.50 413 ALA A C 1
ATOM 3106 O O . ALA A 1 413 ? 20.533 -7.189 -2.323 1.00 97.50 413 ALA A O 1
ATOM 3107 N N . TRP A 1 414 ? 20.931 -5.330 -3.534 1.00 97.12 414 TRP A N 1
ATOM 3108 C CA . TRP A 1 414 ? 22.146 -4.956 -2.818 1.00 97.12 414 TRP A CA 1
ATOM 3109 C C . TRP A 1 414 ? 21.778 -4.346 -1.466 1.00 97.12 414 TRP A C 1
ATOM 3111 O O . TRP A 1 414 ? 20.918 -3.468 -1.404 1.00 97.12 414 TRP A O 1
ATOM 3121 N N . THR A 1 415 ? 22.462 -4.762 -0.404 1.00 96.75 415 THR A N 1
ATOM 3122 C CA . THR A 1 415 ? 22.447 -4.111 0.917 1.00 96.75 415 THR A CA 1
ATOM 3123 C C . THR A 1 415 ? 23.864 -4.111 1.496 1.00 96.75 415 THR A C 1
ATOM 3125 O O . THR A 1 415 ? 24.760 -4.751 0.944 1.00 96.75 415 THR A O 1
ATOM 3128 N N . THR A 1 416 ? 24.108 -3.435 2.621 1.00 95.38 416 THR A N 1
ATOM 3129 C CA . THR A 1 416 ? 25.446 -3.455 3.251 1.00 95.38 416 THR A CA 1
ATOM 3130 C C . THR A 1 416 ? 25.859 -4.834 3.769 1.00 95.38 416 THR A C 1
ATOM 3132 O O . THR A 1 416 ? 27.052 -5.084 3.917 1.00 95.38 416 THR A O 1
ATOM 3135 N N . THR A 1 417 ? 24.905 -5.744 3.990 1.00 95.50 417 THR A N 1
ATOM 3136 C CA . THR A 1 417 ? 25.145 -7.133 4.427 1.00 95.50 417 THR A CA 1
ATOM 3137 C C . THR A 1 417 ? 24.728 -8.176 3.385 1.00 95.50 417 THR A C 1
ATOM 3139 O O . THR A 1 417 ? 24.707 -9.372 3.661 1.00 95.50 417 THR A O 1
ATOM 3142 N N . SER A 1 418 ? 24.394 -7.744 2.171 1.00 94.81 418 SER A N 1
ATOM 3143 C CA . SER A 1 418 ? 24.260 -8.599 0.986 1.00 94.81 418 SER A CA 1
ATOM 3144 C C . SER A 1 418 ? 24.886 -7.849 -0.187 1.00 94.81 418 SER A C 1
ATOM 3146 O O . SER A 1 418 ? 24.161 -7.211 -0.963 1.00 94.81 418 SER A O 1
ATOM 3148 N N . PRO A 1 419 ? 26.230 -7.800 -0.237 1.00 92.75 419 PRO A N 1
ATOM 3149 C CA . PRO A 1 419 ? 26.935 -7.007 -1.222 1.00 92.75 419 PRO A CA 1
ATOM 3150 C C . PRO A 1 419 ? 26.876 -7.657 -2.611 1.00 92.75 419 PRO A C 1
ATOM 3152 O O . PRO A 1 419 ? 26.261 -8.697 -2.832 1.00 92.75 419 PRO A O 1
ATOM 3155 N N . VAL A 1 420 ? 27.455 -6.955 -3.583 1.00 92.56 420 VAL A N 1
ATOM 3156 C CA . VAL A 1 420 ? 27.538 -7.396 -4.975 1.00 92.56 420 VAL A CA 1
ATOM 3157 C C . VAL A 1 420 ? 29.008 -7.436 -5.360 1.00 92.56 420 VAL A C 1
ATOM 3159 O O . VAL A 1 420 ? 29.720 -6.443 -5.186 1.00 92.56 420 VAL A O 1
ATOM 3162 N N . GLY A 1 421 ? 29.443 -8.572 -5.891 1.00 87.44 421 GLY A N 1
ATOM 3163 C CA . GLY A 1 421 ? 30.814 -8.870 -6.289 1.00 87.44 421 GLY A CA 1
ATOM 3164 C C . GLY A 1 421 ? 30.843 -9.871 -7.449 1.00 87.44 421 GLY A C 1
ATOM 3165 O O . GLY A 1 421 ? 29.799 -10.151 -8.031 1.00 87.44 421 GLY A O 1
ATOM 3166 N N . PRO A 1 422 ? 32.018 -10.412 -7.811 1.00 81.31 422 PRO A N 1
ATOM 3167 C CA . PRO A 1 422 ? 32.136 -11.378 -8.908 1.00 81.31 422 PRO A CA 1
ATOM 3168 C C . PRO A 1 422 ? 31.277 -12.640 -8.726 1.00 81.31 422 PRO A C 1
ATOM 3170 O O . PRO A 1 422 ? 30.729 -13.138 -9.698 1.00 81.31 422 PRO A O 1
ATOM 3173 N N . GLU A 1 423 ? 31.128 -13.099 -7.480 1.00 82.25 423 GLU A N 1
ATOM 3174 C CA . GLU A 1 423 ? 30.389 -14.317 -7.099 1.00 82.25 423 GLU A CA 1
ATOM 3175 C C . GLU A 1 423 ? 29.129 -14.006 -6.263 1.00 82.25 423 GLU A C 1
ATOM 3177 O O . GLU A 1 423 ? 28.427 -14.907 -5.814 1.00 82.25 423 GLU A O 1
ATOM 3182 N N . GLU A 1 424 ? 28.840 -12.723 -6.011 1.00 86.69 424 GLU A N 1
ATOM 3183 C CA . GLU A 1 424 ? 27.741 -12.283 -5.144 1.00 86.69 424 GLU A CA 1
ATOM 3184 C C . GLU A 1 424 ? 26.813 -11.331 -5.896 1.00 86.69 424 GLU A C 1
ATOM 3186 O O . GLU A 1 424 ? 27.248 -10.318 -6.447 1.00 86.69 424 GLU A O 1
ATOM 3191 N N . THR A 1 425 ? 25.515 -11.617 -5.893 1.00 91.06 425 THR A N 1
ATOM 3192 C CA . THR A 1 425 ? 24.515 -10.886 -6.690 1.00 91.06 425 THR A CA 1
ATOM 3193 C C . THR A 1 425 ? 23.468 -10.170 -5.834 1.00 91.06 425 THR A C 1
ATOM 3195 O O . THR A 1 425 ? 22.399 -9.794 -6.318 1.00 91.06 425 THR A O 1
ATOM 3198 N N . GLY A 1 426 ? 23.797 -9.901 -4.567 1.00 95.19 426 GLY A N 1
ATOM 3199 C CA . GLY A 1 426 ? 22.883 -9.353 -3.568 1.00 95.19 426 GLY A CA 1
ATOM 3200 C C . GLY A 1 426 ? 22.195 -10.452 -2.756 1.00 95.19 426 GLY A C 1
ATOM 3201 O O . GLY A 1 426 ? 22.726 -11.549 -2.585 1.00 95.19 426 GLY A O 1
ATOM 3202 N N . LYS A 1 427 ? 21.011 -10.165 -2.204 1.00 96.31 427 LYS A N 1
ATOM 3203 C CA . LYS A 1 427 ? 20.269 -11.157 -1.408 1.00 96.31 427 LYS A CA 1
ATOM 3204 C C . LYS A 1 427 ? 19.850 -12.354 -2.266 1.00 96.31 427 LYS A C 1
ATOM 3206 O O . LYS A 1 427 ? 19.251 -12.170 -3.316 1.00 96.31 427 LYS A O 1
ATOM 3211 N N . LEU A 1 428 ? 20.086 -13.567 -1.765 1.00 94.44 428 LEU A N 1
ATOM 3212 C CA . LEU A 1 428 ? 19.794 -14.820 -2.477 1.00 94.44 428 LEU A CA 1
ATOM 3213 C C . LEU A 1 428 ? 18.368 -15.349 -2.274 1.00 94.44 428 LEU A C 1
ATOM 3215 O O . LEU A 1 428 ? 17.893 -16.147 -3.069 1.00 94.44 428 LEU A O 1
ATOM 3219 N N . GLN A 1 429 ? 17.699 -14.963 -1.186 1.00 95.81 429 GLN A N 1
ATOM 3220 C CA . GLN A 1 429 ? 16.340 -15.422 -0.892 1.00 95.81 429 GLN A CA 1
ATOM 3221 C C . GLN A 1 429 ? 15.298 -14.413 -1.363 1.00 95.81 429 GLN A C 1
ATOM 3223 O O . GLN A 1 429 ? 15.499 -13.200 -1.255 1.00 95.81 429 GLN A O 1
ATOM 3228 N N . GLU A 1 430 ? 14.133 -14.917 -1.748 1.00 95.50 430 GLU A N 1
ATOM 3229 C CA . GLU A 1 430 ? 12.920 -14.128 -1.960 1.00 95.50 430 GLU A CA 1
ATOM 3230 C C . GLU A 1 430 ? 12.478 -13.400 -0.682 1.00 95.50 430 GLU A C 1
ATOM 3232 O O . GLU A 1 430 ? 12.946 -13.676 0.435 1.00 95.50 430 GLU A O 1
ATOM 3237 N N . ARG A 1 431 ? 11.589 -12.418 -0.844 1.00 96.25 431 ARG A N 1
ATOM 3238 C CA . ARG A 1 431 ? 10.981 -11.714 0.286 1.00 96.25 431 ARG A CA 1
ATOM 3239 C C . ARG A 1 431 ? 10.135 -12.704 1.089 1.00 96.25 431 ARG A C 1
ATOM 3241 O O . ARG A 1 431 ? 9.278 -13.387 0.540 1.00 96.25 431 ARG A O 1
ATOM 3248 N N . LYS A 1 432 ? 10.337 -12.749 2.407 1.00 97.38 432 LYS A N 1
ATOM 3249 C CA . LYS A 1 432 ? 9.495 -13.547 3.309 1.00 97.38 432 LYS A CA 1
ATOM 3250 C C . LYS A 1 432 ? 8.053 -13.041 3.244 1.00 97.38 432 LYS A C 1
ATOM 3252 O O . LYS A 1 432 ? 7.820 -11.849 3.395 1.00 97.38 432 LYS A O 1
ATOM 3257 N N . ASN A 1 433 ? 7.072 -13.919 3.065 1.00 96.00 433 ASN A N 1
ATOM 3258 C CA . ASN A 1 433 ? 5.671 -13.502 3.003 1.00 96.00 433 ASN A CA 1
ATOM 3259 C C . ASN A 1 433 ? 5.081 -13.335 4.419 1.00 96.00 433 ASN A C 1
ATOM 3261 O O . ASN A 1 433 ? 4.395 -14.214 4.935 1.00 96.00 433 ASN A O 1
ATOM 3265 N N . LEU A 1 434 ? 5.401 -12.219 5.089 1.00 97.62 434 LEU A N 1
ATOM 3266 C CA . LEU A 1 434 ? 4.947 -11.965 6.463 1.00 97.62 434 LEU A CA 1
ATOM 3267 C C . LEU A 1 434 ? 3.423 -11.847 6.571 1.00 97.62 434 LEU A C 1
ATOM 3269 O O . LEU A 1 434 ? 2.858 -12.294 7.564 1.00 97.62 434 LEU A O 1
ATOM 3273 N N . THR A 1 435 ? 2.761 -11.276 5.562 1.00 98.00 435 THR A N 1
ATOM 3274 C CA . THR A 1 435 ? 1.300 -11.131 5.560 1.00 98.00 435 THR A CA 1
ATOM 3275 C C . THR A 1 435 ? 0.627 -12.499 5.677 1.00 98.00 435 THR A C 1
ATOM 3277 O O . THR A 1 435 ? -0.239 -12.676 6.524 1.00 98.00 435 THR A O 1
ATOM 3280 N N . GLU A 1 436 ? 1.089 -13.494 4.917 1.00 97.44 436 GLU A N 1
ATOM 3281 C CA . GLU A 1 436 ? 0.592 -14.876 4.999 1.00 97.44 436 GLU A CA 1
ATOM 3282 C C . GLU A 1 436 ? 0.898 -15.554 6.339 1.00 97.44 436 GLU A C 1
ATOM 3284 O O . GLU A 1 436 ? 0.060 -16.285 6.860 1.00 97.44 436 GLU A O 1
ATOM 3289 N N . ILE A 1 437 ? 2.057 -15.272 6.948 1.00 98.06 437 ILE A N 1
ATOM 3290 C CA . ILE A 1 437 ? 2.351 -15.749 8.309 1.00 98.06 437 ILE A CA 1
ATOM 3291 C C . ILE A 1 437 ? 1.307 -15.196 9.284 1.00 98.06 437 ILE A C 1
ATOM 3293 O O . ILE A 1 437 ? 0.788 -15.950 10.096 1.00 98.06 437 ILE A O 1
ATOM 3297 N N . MET A 1 438 ? 0.956 -13.910 9.183 1.00 98.56 438 MET A N 1
ATOM 3298 C CA . MET A 1 438 ? -0.070 -13.299 10.037 1.00 98.56 438 MET A CA 1
ATOM 3299 C C . MET A 1 438 ? -1.473 -13.847 9.755 1.00 98.56 438 MET A C 1
ATOM 3301 O O . MET A 1 438 ? -2.226 -14.056 10.701 1.00 98.56 438 MET A O 1
ATOM 3305 N N . VAL A 1 439 ? -1.813 -14.169 8.503 1.00 98.19 439 VAL A N 1
ATOM 3306 C CA . VAL A 1 439 ? -3.066 -14.887 8.196 1.00 98.19 439 VAL A CA 1
ATOM 3307 C C . VAL A 1 439 ? -3.084 -16.262 8.867 1.00 98.19 439 VAL A C 1
ATOM 3309 O O . VAL A 1 439 ? -4.097 -16.650 9.444 1.00 98.19 439 VAL A O 1
ATOM 3312 N N . ALA A 1 440 ? -1.959 -16.981 8.872 1.00 98.00 440 ALA A N 1
ATOM 3313 C CA . ALA A 1 440 ? -1.855 -18.299 9.497 1.00 98.00 440 ALA A CA 1
ATOM 3314 C C . ALA A 1 440 ? -2.028 -18.284 11.029 1.00 98.00 440 ALA A C 1
ATOM 3316 O O . ALA A 1 440 ? -2.335 -19.326 11.606 1.00 98.00 440 ALA A O 1
ATOM 3317 N N . HIS A 1 441 ? -1.893 -17.127 11.692 1.00 98.19 441 HIS A N 1
ATOM 3318 C CA . HIS A 1 441 ? -2.277 -16.979 13.102 1.00 98.19 441 HIS A CA 1
ATOM 3319 C C . HIS A 1 441 ? -3.796 -17.056 13.330 1.00 98.19 441 HIS A C 1
ATOM 3321 O O . HIS A 1 441 ? -4.221 -17.167 14.477 1.00 98.19 441 HIS A O 1
ATOM 3327 N N . GLY A 1 442 ? -4.615 -16.977 12.274 1.00 97.50 442 GLY A N 1
ATOM 3328 C CA . GLY A 1 442 ? -6.074 -16.973 12.381 1.00 97.50 442 GLY A CA 1
ATOM 3329 C C . GLY A 1 442 ? -6.628 -15.707 13.036 1.00 97.50 442 GLY A C 1
ATOM 3330 O O . GLY A 1 442 ? -7.675 -15.765 13.678 1.00 97.50 442 GLY A O 1
ATOM 3331 N N . ILE A 1 443 ? -5.916 -14.578 12.926 1.00 98.19 443 ILE A N 1
ATOM 3332 C CA . ILE A 1 443 ? -6.367 -13.314 13.516 1.00 98.19 443 ILE A CA 1
ATOM 3333 C C . ILE A 1 443 ? -7.544 -12.711 12.732 1.00 98.19 443 ILE A C 1
ATOM 3335 O O . ILE A 1 443 ? -7.623 -12.911 11.518 1.00 98.19 443 ILE A O 1
ATOM 3339 N N . PRO A 1 444 ? -8.439 -11.951 13.396 1.00 98.31 444 PRO A N 1
ATOM 3340 C CA . PRO A 1 444 ? -9.645 -11.404 12.773 1.00 98.31 444 PRO A CA 1
ATOM 3341 C C . PRO A 1 444 ? -9.407 -10.587 11.501 1.00 98.31 444 PRO A C 1
ATOM 3343 O O . PRO A 1 444 ? -10.219 -10.651 10.579 1.00 98.31 444 PRO A O 1
ATOM 3346 N N . TYR A 1 445 ? -8.309 -9.822 11.445 1.00 98.81 445 TYR A N 1
ATOM 3347 C CA . TYR A 1 445 ? -8.046 -8.925 10.326 1.00 98.81 445 TYR A CA 1
ATOM 3348 C C . TYR A 1 445 ? -6.566 -8.835 9.947 1.00 98.81 445 TYR A C 1
ATOM 3350 O O . TYR A 1 445 ? -5.707 -8.493 10.764 1.00 98.81 445 TYR A O 1
ATOM 3358 N N . VAL A 1 446 ? -6.273 -9.067 8.669 1.00 98.88 446 VAL A N 1
ATOM 3359 C CA . VAL A 1 446 ? -4.946 -8.881 8.070 1.00 98.88 446 VAL A CA 1
ATOM 3360 C C . VAL A 1 446 ? -5.100 -8.105 6.775 1.00 98.88 446 VAL A C 1
ATOM 3362 O O . VAL A 1 446 ? -5.958 -8.437 5.970 1.00 98.88 446 VAL A O 1
ATOM 3365 N N . ALA A 1 447 ? -4.255 -7.114 6.505 1.00 98.62 447 ALA A N 1
ATOM 3366 C CA . ALA A 1 447 ? -4.260 -6.466 5.198 1.00 98.62 447 ALA A CA 1
ATOM 3367 C C . ALA A 1 447 ? -2.865 -6.102 4.696 1.00 98.62 447 ALA A C 1
ATOM 3369 O O . ALA A 1 447 ? -1.962 -5.773 5.469 1.00 98.62 447 ALA A O 1
ATOM 3370 N N . GLN A 1 448 ? -2.716 -6.114 3.373 1.00 98.56 448 GLN A N 1
ATOM 3371 C CA . GLN A 1 448 ? -1.583 -5.539 2.663 1.00 98.56 448 GLN A CA 1
ATOM 3372 C C . GLN A 1 448 ? -2.038 -4.274 1.924 1.00 98.56 448 GLN A C 1
ATOM 3374 O O . GLN A 1 448 ? -3.033 -4.281 1.192 1.00 98.56 448 GLN A O 1
ATOM 3379 N N . ALA A 1 449 ? -1.336 -3.166 2.153 1.00 98.06 449 ALA A N 1
ATOM 3380 C CA . ALA A 1 449 ? -1.722 -1.839 1.677 1.00 98.06 449 ALA A CA 1
ATOM 3381 C C . ALA A 1 449 ? -0.520 -1.056 1.121 1.00 98.06 449 ALA A C 1
ATOM 3383 O O . ALA A 1 449 ? 0.635 -1.482 1.230 1.00 98.06 449 ALA A O 1
ATOM 3384 N N . SER A 1 450 ? -0.780 0.102 0.512 1.00 97.31 450 SER A N 1
ATOM 3385 C CA . SER A 1 450 ? 0.254 0.968 -0.059 1.00 97.31 450 SER A CA 1
ATOM 3386 C C . SER A 1 450 ? -0.124 2.446 0.079 1.00 97.31 450 SER A C 1
ATOM 3388 O O . SER A 1 450 ? -1.278 2.796 -0.160 1.00 97.31 450 SER A O 1
ATOM 3390 N N . PRO A 1 451 ? 0.827 3.343 0.404 1.00 93.31 451 PRO A N 1
ATOM 3391 C CA . PRO A 1 451 ? 0.541 4.758 0.636 1.00 93.31 451 PRO A CA 1
ATOM 3392 C C . PRO A 1 451 ? 0.121 5.522 -0.626 1.00 93.31 451 PRO A C 1
ATOM 3394 O O . PRO A 1 451 ? -0.334 6.663 -0.518 1.00 93.31 451 PRO A O 1
ATOM 3397 N N . HIS A 1 452 ? 0.284 4.924 -1.814 1.00 91.19 452 HIS A N 1
ATOM 3398 C CA . HIS A 1 452 ? -0.152 5.528 -3.073 1.00 91.19 452 HIS A CA 1
ATOM 3399 C C . HIS A 1 452 ? -1.674 5.567 -3.231 1.00 91.19 452 HIS A C 1
ATOM 3401 O O . HIS A 1 452 ? -2.171 6.445 -3.936 1.00 91.19 452 HIS A O 1
ATOM 3407 N N . ASP A 1 453 ? -2.386 4.644 -2.578 1.00 81.69 453 ASP A N 1
ATOM 3408 C CA . ASP A 1 453 ? -3.841 4.632 -2.500 1.00 81.69 453 ASP A CA 1
ATOM 3409 C C . ASP A 1 453 ? -4.259 4.980 -1.060 1.00 81.69 453 ASP A C 1
ATOM 3411 O O . ASP A 1 453 ? -4.462 4.097 -0.221 1.00 81.69 453 ASP A O 1
ATOM 3415 N N . PRO A 1 454 ? -4.359 6.282 -0.726 1.00 79.50 454 PRO A N 1
ATOM 3416 C CA . PRO A 1 454 ? -4.738 6.712 0.616 1.00 79.50 454 PRO A CA 1
ATOM 3417 C C . PRO A 1 454 ? -6.139 6.241 1.011 1.00 79.50 454 PRO A C 1
ATOM 3419 O O . PRO A 1 454 ? -6.415 6.121 2.199 1.00 79.50 454 PRO A O 1
ATOM 3422 N N . ARG A 1 455 ? -7.037 5.995 0.053 1.00 76.00 455 ARG A N 1
ATOM 3423 C CA . ARG A 1 455 ? -8.420 5.598 0.342 1.00 76.00 455 ARG A CA 1
ATOM 3424 C C . ARG A 1 455 ? -8.485 4.139 0.750 1.00 76.00 455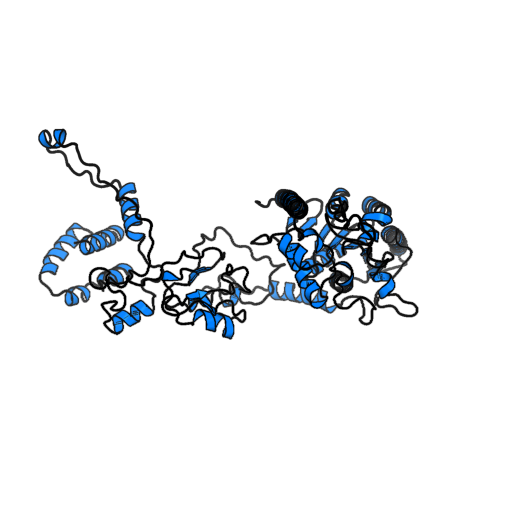 ARG A C 1
ATOM 3426 O O . ARG A 1 455 ? -9.156 3.825 1.731 1.00 76.00 455 ARG A O 1
ATOM 3433 N N . ASP A 1 456 ? -7.786 3.277 0.021 1.00 84.25 456 ASP A N 1
ATOM 3434 C CA . ASP A 1 456 ? -7.605 1.874 0.392 1.00 84.25 456 ASP A CA 1
ATOM 3435 C C . ASP A 1 456 ? -6.933 1.765 1.767 1.00 84.25 456 ASP A C 1
ATOM 3437 O O . ASP A 1 456 ? -7.484 1.171 2.695 1.00 84.25 456 ASP A O 1
ATOM 3441 N N . LEU A 1 457 ? -5.790 2.434 1.946 1.00 89.38 457 LEU A N 1
ATOM 3442 C CA . LEU A 1 457 ? -5.015 2.321 3.177 1.00 89.38 457 LEU A CA 1
ATOM 3443 C C . LEU A 1 457 ? -5.746 2.874 4.411 1.00 89.38 457 LEU A C 1
ATOM 3445 O O . LEU A 1 457 ? -5.778 2.206 5.444 1.00 89.38 457 LEU A O 1
ATOM 3449 N N . VAL A 1 458 ? -6.341 4.069 4.333 1.00 86.69 458 VAL A N 1
ATOM 3450 C CA . VAL A 1 458 ? -7.059 4.663 5.477 1.00 86.69 458 VAL A CA 1
ATOM 3451 C C . VAL A 1 458 ? -8.276 3.814 5.849 1.00 86.69 458 VAL A C 1
ATOM 3453 O O . VAL A 1 458 ? -8.535 3.630 7.036 1.00 86.69 458 VAL A O 1
ATOM 3456 N N . ARG A 1 459 ? -9.003 3.241 4.876 1.00 84.44 459 ARG A N 1
ATOM 3457 C CA . ARG A 1 459 ? -10.133 2.347 5.182 1.00 84.44 459 ARG A CA 1
ATOM 3458 C C . ARG A 1 459 ? -9.682 1.050 5.831 1.00 84.44 459 ARG A C 1
ATOM 3460 O O . ARG A 1 459 ? -10.264 0.667 6.842 1.00 84.44 459 ARG A O 1
ATOM 3467 N N . LYS A 1 460 ? -8.622 0.422 5.321 1.00 94.69 460 LYS A N 1
ATOM 3468 C CA . LYS A 1 460 ? -8.025 -0.761 5.954 1.00 94.69 460 LYS A CA 1
ATOM 3469 C C . LYS A 1 460 ? -7.557 -0.469 7.372 1.00 94.69 460 LYS A C 1
ATOM 3471 O O . LYS A 1 460 ? -7.747 -1.297 8.255 1.00 94.69 460 LYS A O 1
ATOM 3476 N N . ALA A 1 461 ? -6.982 0.710 7.604 1.00 95.50 461 ALA A N 1
ATOM 3477 C CA . ALA A 1 461 ? -6.590 1.145 8.936 1.00 95.50 461 ALA A CA 1
ATOM 3478 C C . ALA A 1 461 ? -7.800 1.356 9.853 1.00 95.50 461 ALA A C 1
ATOM 3480 O O . ALA A 1 461 ? -7.812 0.823 10.959 1.00 95.50 461 ALA A O 1
ATOM 3481 N N . ALA A 1 462 ? -8.839 2.056 9.389 1.00 91.12 462 ALA A N 1
ATOM 3482 C CA . ALA A 1 462 ? -10.072 2.256 10.149 1.00 91.12 462 ALA A CA 1
ATOM 3483 C C . ALA A 1 462 ? -10.743 0.923 10.508 1.00 91.12 462 ALA A C 1
ATOM 3485 O O . ALA A 1 462 ? -11.168 0.723 11.643 1.00 91.12 462 ALA A O 1
ATOM 3486 N N . LYS A 1 463 ? -10.769 -0.017 9.562 1.00 93.94 463 LYS A N 1
ATOM 3487 C CA . LYS A 1 463 ? -11.297 -1.368 9.748 1.00 93.94 463 LYS A CA 1
ATOM 3488 C C . LYS A 1 463 ? -10.469 -2.185 10.737 1.00 93.94 463 LYS A C 1
ATOM 3490 O O . LYS A 1 463 ? -11.036 -2.749 11.667 1.00 93.94 463 LYS A O 1
ATOM 3495 N N . ALA A 1 464 ? -9.140 -2.176 10.616 1.00 97.44 464 ALA A N 1
ATOM 3496 C CA . ALA A 1 464 ? -8.240 -2.813 11.580 1.00 97.44 464 ALA A CA 1
ATOM 3497 C C . ALA A 1 464 ? -8.430 -2.255 13.000 1.00 97.44 464 ALA A C 1
ATOM 3499 O O . ALA A 1 464 ? -8.467 -3.006 13.969 1.00 97.44 464 ALA A O 1
ATOM 3500 N N . ILE A 1 465 ? -8.582 -0.934 13.124 1.00 95.62 465 ILE A N 1
ATOM 3501 C CA . ILE A 1 465 ? -8.805 -0.246 14.401 1.00 95.62 465 ILE A CA 1
ATOM 3502 C C . ILE A 1 465 ? -10.167 -0.615 15.000 1.00 95.62 465 ILE A C 1
ATOM 3504 O O . ILE A 1 465 ? -10.253 -0.864 16.201 1.00 95.62 465 ILE A O 1
ATOM 3508 N N . ALA A 1 466 ? -11.215 -0.682 14.178 1.00 93.88 466 ALA A N 1
ATOM 3509 C CA . ALA A 1 466 ? -12.564 -1.034 14.615 1.00 93.88 466 ALA A CA 1
ATOM 3510 C C . ALA A 1 466 ? -12.739 -2.532 14.920 1.00 93.88 466 ALA A C 1
ATOM 3512 O O . ALA A 1 466 ? -13.650 -2.897 15.659 1.00 93.88 466 ALA A O 1
ATOM 3513 N N . THR A 1 467 ? -11.883 -3.396 14.369 1.00 95.38 467 THR A N 1
ATOM 3514 C CA . THR A 1 467 ? -11.960 -4.847 14.574 1.00 95.38 467 THR A CA 1
ATOM 3515 C C . THR A 1 467 ? -11.598 -5.200 16.020 1.00 95.38 467 THR A C 1
ATOM 3517 O O . THR A 1 467 ? -10.498 -4.852 16.461 1.00 95.38 467 THR A O 1
ATOM 3520 N N . PRO A 1 468 ? -12.479 -5.889 16.771 1.00 94.56 468 PRO A N 1
ATOM 3521 C CA . PRO A 1 468 ? -12.137 -6.407 18.091 1.00 94.56 468 PRO A CA 1
ATOM 3522 C C . PRO A 1 468 ? -11.088 -7.518 17.988 1.00 94.56 468 PRO A C 1
ATOM 3524 O O . PRO A 1 468 ? -11.284 -8.495 17.263 1.00 94.56 468 PRO A O 1
ATOM 3527 N N . GLY A 1 469 ? -10.003 -7.395 18.748 1.00 96.62 469 GLY A N 1
ATOM 3528 C CA . GLY A 1 469 ? -8.915 -8.368 18.760 1.00 96.62 469 GLY A CA 1
ATOM 3529 C C . GLY A 1 469 ? -7.730 -7.957 17.877 1.00 96.62 469 GLY A C 1
ATOM 3530 O O . GLY A 1 469 ? -7.625 -6.802 17.457 1.00 96.62 469 GLY A O 1
ATOM 3531 N N . PRO A 1 470 ? -6.787 -8.881 17.634 1.00 98.19 470 PRO A N 1
ATOM 3532 C CA . PRO A 1 470 ? -5.554 -8.561 16.932 1.00 98.19 470 PRO A CA 1
ATOM 3533 C C . PRO A 1 470 ? -5.807 -8.254 15.456 1.00 98.19 470 PRO A C 1
ATOM 3535 O O . PRO A 1 470 ? -6.497 -8.997 14.758 1.00 98.19 470 PRO A O 1
ATOM 3538 N N . ALA A 1 471 ? -5.178 -7.193 14.961 1.00 98.75 471 ALA A N 1
ATOM 3539 C CA . ALA A 1 471 ? -5.179 -6.850 13.546 1.00 98.75 471 ALA A CA 1
ATOM 3540 C C . ALA A 1 471 ? -3.764 -6.541 13.048 1.00 98.75 471 ALA A C 1
ATOM 3542 O O . ALA A 1 471 ? -2.938 -5.989 13.782 1.00 98.75 471 ALA A O 1
ATOM 3543 N N . PHE A 1 472 ? -3.481 -6.856 11.784 1.00 98.81 472 PHE A N 1
ATOM 3544 C CA . PHE A 1 472 ? -2.168 -6.625 11.178 1.00 98.81 472 PHE A CA 1
ATOM 3545 C C . PHE A 1 472 ? -2.257 -5.886 9.841 1.00 98.81 472 PHE A C 1
ATOM 3547 O O . PHE A 1 472 ? -3.042 -6.251 8.969 1.00 98.81 472 PHE A O 1
ATOM 3554 N N . LEU A 1 473 ? -1.402 -4.880 9.652 1.00 98.88 473 LEU A N 1
ATOM 3555 C CA . LEU A 1 473 ? -1.255 -4.143 8.399 1.00 98.88 473 LEU A CA 1
ATOM 3556 C C . LEU A 1 473 ? 0.189 -4.227 7.904 1.00 98.88 473 LEU A C 1
ATOM 3558 O O . LEU A 1 473 ? 1.109 -3.773 8.585 1.00 98.88 473 LEU A O 1
ATOM 3562 N N . ASN A 1 474 ? 0.387 -4.741 6.692 1.00 98.81 474 ASN A N 1
ATOM 3563 C CA . ASN A 1 474 ? 1.670 -4.713 5.999 1.00 98.81 474 ASN A CA 1
ATOM 3564 C C . ASN A 1 474 ? 1.649 -3.654 4.899 1.00 98.81 474 ASN A C 1
ATOM 3566 O O . ASN A 1 474 ? 0.879 -3.762 3.942 1.00 98.81 474 ASN A O 1
ATOM 3570 N N . ILE A 1 475 ? 2.475 -2.621 5.012 1.00 98.81 475 ILE A N 1
ATOM 3571 C CA . ILE A 1 475 ? 2.368 -1.436 4.160 1.00 98.81 475 ILE A CA 1
ATOM 3572 C C . ILE A 1 475 ? 3.721 -1.127 3.540 1.00 98.81 475 ILE A C 1
ATOM 3574 O O . ILE A 1 475 ? 4.660 -0.798 4.260 1.00 98.81 475 ILE A O 1
ATOM 3578 N N . ILE A 1 476 ? 3.821 -1.171 2.209 1.00 98.56 476 ILE A N 1
ATOM 3579 C CA . ILE A 1 476 ? 5.071 -0.813 1.532 1.00 98.56 476 ILE A CA 1
ATOM 3580 C C . ILE A 1 476 ? 5.416 0.654 1.790 1.00 98.56 476 ILE A C 1
ATOM 3582 O O . ILE A 1 476 ? 4.588 1.552 1.649 1.00 98.56 476 ILE A O 1
ATOM 3586 N N . SER A 1 477 ? 6.661 0.911 2.157 1.00 98.00 477 SER A N 1
ATOM 3587 C CA . SER A 1 477 ? 7.166 2.223 2.530 1.00 98.00 477 SER A CA 1
ATOM 3588 C C . SER A 1 477 ? 8.454 2.513 1.757 1.00 98.00 477 SER A C 1
ATOM 3590 O O . SER A 1 477 ? 9.545 2.205 2.240 1.00 98.00 477 SER A O 1
ATOM 3592 N N . PRO A 1 478 ? 8.371 3.179 0.596 1.00 97.44 478 PRO A N 1
ATOM 3593 C CA . PRO A 1 478 ? 9.548 3.600 -0.153 1.00 97.44 478 PRO A CA 1
ATOM 3594 C C . PRO A 1 478 ? 10.546 4.377 0.710 1.00 97.44 478 PRO A C 1
ATOM 3596 O O . PRO A 1 478 ? 10.188 5.304 1.447 1.00 97.44 478 PRO A O 1
ATOM 3599 N N . CYS A 1 479 ? 11.819 3.999 0.613 1.00 97.31 479 CYS A N 1
ATOM 3600 C CA . CYS A 1 479 ? 12.914 4.669 1.301 1.00 97.31 479 CYS A CA 1
ATOM 3601 C C . CYS A 1 479 ? 13.903 5.230 0.275 1.00 97.31 479 CYS A C 1
ATOM 3603 O O . CYS A 1 479 ? 14.755 4.482 -0.203 1.00 97.31 479 CYS A O 1
ATOM 3605 N N . PRO A 1 480 ? 13.868 6.539 -0.032 1.00 95.50 480 PRO A N 1
ATOM 3606 C CA . PRO A 1 480 ? 14.715 7.124 -1.077 1.00 95.50 480 PRO A CA 1
ATOM 3607 C C . PRO A 1 480 ? 16.210 6.864 -0.867 1.00 95.50 480 PRO A C 1
ATOM 3609 O O . PRO A 1 480 ? 16.947 6.553 -1.801 1.00 95.50 480 PRO A O 1
ATOM 3612 N N . ARG A 1 481 ? 16.661 6.931 0.393 1.00 94.56 481 ARG A N 1
ATOM 3613 C CA . ARG A 1 481 ? 18.062 6.697 0.765 1.00 94.56 481 ARG A CA 1
ATOM 3614 C C . ARG A 1 481 ? 18.477 5.236 0.596 1.00 94.56 481 ARG A C 1
ATOM 3616 O O . ARG A 1 481 ? 19.525 4.989 0.008 1.00 94.56 481 ARG A O 1
ATOM 3623 N N . GLY A 1 482 ? 17.677 4.290 1.088 1.00 94.31 482 GLY A N 1
ATOM 3624 C CA . GLY A 1 482 ? 17.994 2.860 1.004 1.00 94.31 482 GLY A CA 1
ATOM 3625 C C . GLY A 1 482 ? 17.785 2.288 -0.393 1.00 94.31 482 GLY A C 1
ATOM 3626 O O . GLY A 1 482 ? 18.649 1.606 -0.933 1.00 94.31 482 GLY A O 1
ATOM 3627 N N . TRP A 1 483 ? 16.671 2.634 -1.033 1.00 96.88 483 TRP A N 1
ATOM 3628 C CA . TRP A 1 483 ? 16.352 2.182 -2.388 1.00 96.88 483 TRP A CA 1
ATOM 3629 C C . TRP A 1 483 ? 17.198 2.888 -3.450 1.00 96.88 483 TRP A C 1
ATOM 3631 O O . TRP A 1 483 ? 17.234 2.444 -4.599 1.00 96.88 483 TRP A O 1
ATOM 3641 N N . ARG A 1 484 ? 17.924 3.947 -3.055 1.00 95.44 484 ARG A N 1
ATOM 3642 C CA . ARG A 1 484 ? 18.739 4.799 -3.927 1.00 95.44 484 ARG A CA 1
ATOM 3643 C C . ARG A 1 484 ? 17.897 5.325 -5.087 1.00 95.44 484 ARG A C 1
ATOM 3645 O O . ARG A 1 484 ? 18.221 5.107 -6.253 1.00 95.44 484 ARG A O 1
ATOM 3652 N N . SER A 1 485 ? 16.788 5.962 -4.735 1.00 95.62 485 SER A N 1
ATOM 3653 C CA . SER A 1 485 ? 15.813 6.535 -5.657 1.00 95.62 485 SER A CA 1
ATOM 3654 C C . SER A 1 485 ? 15.556 8.003 -5.318 1.00 95.62 485 SER A C 1
ATOM 3656 O O . SER A 1 485 ? 15.867 8.466 -4.219 1.00 95.62 485 SER A O 1
ATOM 3658 N N . ASP A 1 486 ? 14.973 8.744 -6.257 1.00 93.38 486 ASP A N 1
ATOM 3659 C CA . ASP A 1 486 ? 14.542 10.122 -6.011 1.00 93.38 486 ASP A CA 1
ATOM 3660 C C . ASP A 1 486 ? 13.347 10.150 -5.042 1.00 93.38 486 ASP A C 1
ATOM 3662 O O . ASP A 1 486 ? 12.367 9.422 -5.221 1.00 93.38 486 ASP A O 1
ATOM 3666 N N . GLY A 1 487 ? 13.426 11.003 -4.018 1.00 89.88 487 GLY A N 1
ATOM 3667 C CA . GLY A 1 487 ? 12.380 11.171 -3.014 1.00 89.88 487 GLY A CA 1
ATOM 3668 C C . GLY A 1 487 ? 11.062 11.695 -3.577 1.00 89.88 487 GLY A C 1
ATOM 3669 O O . GLY A 1 487 ? 10.010 11.326 -3.049 1.00 89.88 487 GLY A O 1
ATOM 3670 N N . ALA A 1 488 ? 11.096 12.470 -4.667 1.00 91.62 488 ALA A N 1
ATOM 3671 C CA . ALA A 1 488 ? 9.893 12.949 -5.354 1.00 91.62 488 ALA A CA 1
ATOM 3672 C C . ALA A 1 488 ? 9.054 11.800 -5.940 1.00 91.62 488 ALA A C 1
ATOM 3674 O O . ALA A 1 488 ? 7.832 11.883 -6.003 1.00 91.62 488 ALA A O 1
ATOM 3675 N N . ASN A 1 489 ? 9.707 10.689 -6.288 1.00 91.88 489 ASN A N 1
ATOM 3676 C CA . ASN A 1 489 ? 9.093 9.536 -6.942 1.00 91.88 489 ASN A CA 1
ATOM 3677 C C . ASN A 1 489 ? 8.551 8.483 -5.966 1.00 91.88 489 ASN A C 1
ATOM 3679 O O . ASN A 1 489 ? 8.126 7.414 -6.398 1.00 91.88 489 ASN A O 1
ATOM 3683 N N . SER A 1 490 ? 8.583 8.732 -4.656 1.00 92.56 490 SER A N 1
ATOM 3684 C CA . SER A 1 490 ? 8.286 7.706 -3.647 1.00 92.56 490 SER A CA 1
ATOM 3685 C C . SER A 1 490 ? 6.881 7.125 -3.795 1.00 92.56 490 SER A C 1
ATOM 3687 O O . SER A 1 490 ? 6.720 5.909 -3.849 1.00 92.56 490 SER A O 1
ATOM 3689 N N . ILE A 1 491 ? 5.861 7.970 -3.954 1.00 93.94 491 ILE A N 1
ATOM 3690 C CA . ILE A 1 491 ? 4.482 7.504 -4.150 1.00 93.94 491 ILE A CA 1
ATOM 3691 C C . ILE A 1 491 ? 4.313 6.757 -5.480 1.00 93.94 491 ILE A C 1
ATOM 3693 O O . ILE A 1 491 ? 3.639 5.729 -5.521 1.00 93.94 491 ILE A O 1
ATOM 3697 N N . ASP A 1 492 ? 4.977 7.198 -6.547 1.00 90.69 492 ASP A N 1
ATOM 3698 C CA . ASP A 1 492 ? 4.929 6.499 -7.833 1.00 90.69 492 ASP A CA 1
ATOM 3699 C C . ASP A 1 492 ? 5.658 5.149 -7.790 1.00 90.69 492 ASP A C 1
ATOM 3701 O O . ASP A 1 492 ? 5.233 4.199 -8.443 1.00 90.69 492 ASP A O 1
ATOM 3705 N N . LEU A 1 493 ? 6.734 5.026 -7.007 1.00 95.81 493 LEU A N 1
ATOM 3706 C CA . LEU A 1 493 ? 7.406 3.747 -6.756 1.00 95.81 493 LEU A CA 1
ATOM 3707 C C . LEU A 1 493 ? 6.511 2.789 -5.970 1.00 95.81 493 LEU A C 1
ATOM 3709 O O . LEU A 1 493 ? 6.500 1.596 -6.266 1.00 95.81 493 LEU A O 1
ATOM 3713 N N . ALA A 1 494 ? 5.745 3.297 -5.001 1.00 96.50 494 ALA A N 1
ATOM 3714 C CA . ALA A 1 494 ? 4.746 2.504 -4.289 1.00 96.50 494 ALA A CA 1
ATOM 3715 C C . ALA A 1 494 ? 3.601 2.056 -5.216 1.00 96.50 494 ALA A C 1
ATOM 3717 O O . ALA A 1 494 ? 3.166 0.911 -5.114 1.00 96.50 494 ALA A O 1
ATOM 3718 N N . ARG A 1 495 ? 3.153 2.913 -6.148 1.00 92.56 495 ARG A N 1
ATOM 3719 C CA . ARG A 1 495 ? 2.159 2.562 -7.181 1.00 92.56 495 ARG A CA 1
ATOM 3720 C C . ARG A 1 495 ? 2.685 1.482 -8.127 1.00 92.56 495 ARG A C 1
ATOM 3722 O O . ARG A 1 495 ? 2.008 0.492 -8.366 1.00 92.56 495 ARG A O 1
ATOM 3729 N N . GLN A 1 496 ? 3.912 1.621 -8.623 1.00 93.75 496 GLN A N 1
ATOM 3730 C CA . GLN A 1 496 ? 4.508 0.633 -9.530 1.00 93.75 496 GLN A CA 1
ATOM 3731 C C . GLN A 1 496 ? 4.784 -0.719 -8.858 1.00 93.75 496 GLN A C 1
ATOM 3733 O O . GLN A 1 496 ? 4.619 -1.761 -9.490 1.00 93.75 496 GLN A O 1
ATOM 3738 N N . ALA A 1 497 ? 5.142 -0.736 -7.571 1.00 97.56 497 ALA A N 1
ATOM 3739 C CA . ALA A 1 497 ? 5.236 -1.989 -6.815 1.00 97.56 497 ALA A CA 1
ATOM 3740 C C . ALA A 1 497 ? 3.892 -2.744 -6.796 1.00 97.56 497 ALA A C 1
ATOM 3742 O O . ALA A 1 497 ? 3.863 -3.971 -6.859 1.00 97.56 497 ALA A O 1
ATOM 3743 N N . VAL A 1 498 ? 2.780 -2.004 -6.761 1.00 94.69 498 VAL A N 1
ATOM 3744 C CA . VAL A 1 498 ? 1.422 -2.558 -6.804 1.00 94.69 498 VAL A CA 1
ATOM 3745 C C . VAL A 1 498 ? 1.044 -2.997 -8.223 1.00 94.69 498 VAL A C 1
ATOM 3747 O O . VAL A 1 498 ? 0.577 -4.118 -8.403 1.00 94.69 498 VAL A O 1
ATOM 3750 N N . ASN A 1 499 ? 1.312 -2.177 -9.245 1.00 90.56 499 ASN A N 1
ATOM 3751 C CA . ASN A 1 499 ? 1.004 -2.500 -10.649 1.00 90.56 499 ASN A CA 1
ATOM 3752 C C . ASN A 1 499 ? 1.794 -3.698 -11.200 1.00 90.56 499 ASN A C 1
ATOM 3754 O O . ASN A 1 499 ? 1.337 -4.368 -12.124 1.00 90.56 499 ASN A O 1
ATOM 3758 N N . THR A 1 500 ? 2.976 -3.971 -10.644 1.00 96.94 500 THR A N 1
ATOM 3759 C CA . THR A 1 500 ? 3.775 -5.165 -10.973 1.00 96.94 500 THR A CA 1
ATOM 3760 C C . THR A 1 500 ? 3.310 -6.419 -10.225 1.00 96.94 500 THR A C 1
ATOM 3762 O O . THR A 1 500 ? 3.852 -7.500 -10.443 1.00 96.94 500 THR A O 1
ATOM 3765 N N . CYS A 1 501 ? 2.321 -6.292 -9.329 1.00 96.81 501 CYS A N 1
ATOM 3766 C CA . CYS A 1 501 ? 1.878 -7.312 -8.370 1.00 96.81 501 CYS A CA 1
ATOM 3767 C C . CYS A 1 501 ? 2.978 -7.814 -7.422 1.00 96.81 501 CYS A C 1
ATOM 3769 O O . CYS A 1 501 ? 2.756 -8.781 -6.701 1.00 96.81 501 CYS A O 1
ATOM 3771 N N . TYR A 1 502 ? 4.139 -7.155 -7.376 1.00 98.06 502 TYR A N 1
ATOM 3772 C CA . TYR A 1 502 ? 5.173 -7.434 -6.382 1.00 98.06 502 TYR A CA 1
ATOM 3773 C C . TYR A 1 502 ? 4.664 -7.163 -4.956 1.00 98.06 502 TYR A C 1
ATOM 3775 O O . TYR A 1 502 ? 4.982 -7.882 -4.004 1.00 98.06 502 TYR A O 1
ATOM 3783 N N . TRP A 1 503 ? 3.834 -6.126 -4.828 1.00 98.38 503 TRP A N 1
ATOM 3784 C CA . TRP A 1 503 ? 3.141 -5.762 -3.602 1.00 98.38 503 TRP A CA 1
ATOM 3785 C C . TRP A 1 503 ? 1.625 -5.698 -3.839 1.00 98.38 503 TRP A C 1
ATOM 3787 O O . TRP A 1 503 ? 1.085 -4.613 -4.057 1.00 98.38 503 TRP A O 1
ATOM 3797 N N . PRO A 1 504 ? 0.916 -6.839 -3.859 1.00 97.12 504 PRO A N 1
ATOM 3798 C CA . PRO A 1 504 ? -0.520 -6.847 -4.112 1.00 97.12 504 PRO A CA 1
ATOM 3799 C C . PRO A 1 504 ? -1.290 -6.185 -2.961 1.00 97.12 504 PRO A C 1
ATOM 3801 O O . PRO A 1 504 ? -0.870 -6.238 -1.805 1.00 97.12 504 PRO A O 1
ATOM 3804 N N . LEU A 1 505 ? -2.436 -5.567 -3.268 1.00 95.00 505 LEU A N 1
ATOM 3805 C CA . LEU A 1 505 ? -3.313 -4.990 -2.246 1.00 95.00 505 LEU A CA 1
ATOM 3806 C C . LEU A 1 505 ? -4.500 -5.908 -1.999 1.00 95.00 505 LEU A C 1
ATOM 3808 O O . LEU A 1 505 ? -5.353 -6.098 -2.874 1.00 95.00 505 LEU A O 1
ATOM 3812 N N . PHE A 1 506 ? -4.601 -6.415 -0.780 1.00 97.62 506 PHE A N 1
ATOM 3813 C CA . PHE A 1 506 ? -5.698 -7.271 -0.350 1.00 97.62 506 PHE A CA 1
ATOM 3814 C C . PHE A 1 506 ? -5.938 -7.128 1.150 1.00 97.62 506 PHE A C 1
ATOM 3816 O O . PHE A 1 506 ? -5.114 -6.568 1.879 1.00 97.62 506 PHE A O 1
ATOM 3823 N N . GLU A 1 507 ? -7.068 -7.645 1.596 1.00 97.94 507 GLU A N 1
ATOM 3824 C CA . GLU A 1 507 ? -7.391 -7.837 3.003 1.00 97.94 507 GLU A CA 1
ATOM 3825 C C . GLU A 1 507 ? -7.934 -9.246 3.225 1.00 97.94 507 GLU A C 1
ATOM 3827 O O . GLU A 1 507 ? -8.374 -9.911 2.287 1.00 97.94 507 GLU A O 1
ATOM 3832 N N . VAL A 1 508 ? -7.820 -9.718 4.459 1.00 98.56 508 VAL A N 1
ATOM 3833 C CA . VAL A 1 508 ? -8.305 -11.011 4.915 1.00 98.56 508 VAL A CA 1
ATOM 3834 C C . VAL A 1 508 ? -9.106 -10.778 6.180 1.00 98.56 508 VAL A C 1
ATOM 3836 O O . VAL A 1 508 ? -8.572 -10.281 7.175 1.00 98.56 508 VAL A O 1
ATOM 3839 N N . GLU A 1 509 ? -10.379 -11.141 6.132 1.00 97.69 509 GLU A N 1
ATOM 3840 C CA . GLU A 1 509 ? -11.322 -11.014 7.237 1.00 97.69 509 GLU A CA 1
ATOM 3841 C C . GLU A 1 509 ? -11.736 -12.397 7.696 1.00 97.69 509 GLU A C 1
ATOM 3843 O O . GLU A 1 509 ? -12.359 -13.139 6.945 1.00 97.69 509 GLU A O 1
ATOM 3848 N N . ASN A 1 510 ? -11.383 -12.770 8.925 1.00 96.50 510 ASN A N 1
ATOM 3849 C CA . ASN A 1 510 ? -11.730 -14.081 9.485 1.00 96.50 510 ASN A CA 1
ATOM 3850 C C . ASN A 1 510 ? -11.372 -15.264 8.552 1.00 96.50 510 ASN A C 1
ATOM 3852 O O . ASN A 1 510 ? -12.085 -16.262 8.488 1.00 96.50 510 ASN A O 1
ATOM 3856 N N . GLY A 1 511 ? -10.259 -15.144 7.819 1.00 95.69 511 GLY A N 1
ATOM 3857 C CA . GLY A 1 511 ? -9.786 -16.143 6.855 1.00 95.69 511 GLY A CA 1
ATOM 3858 C C . GLY A 1 511 ? -10.324 -15.994 5.425 1.00 95.69 511 GLY A C 1
ATOM 3859 O O . GLY A 1 511 ? -9.832 -16.686 4.533 1.00 95.69 511 GLY A O 1
ATOM 3860 N N . GLU A 1 512 ? -11.272 -15.090 5.171 1.00 97.31 512 GLU A N 1
ATOM 3861 C CA . GLU A 1 512 ? -11.801 -14.805 3.833 1.00 97.31 512 GLU A CA 1
ATOM 3862 C C . GLU A 1 512 ? -10.953 -13.746 3.125 1.00 97.31 512 GLU A C 1
ATOM 3864 O O . GLU A 1 512 ? -10.761 -12.647 3.639 1.00 97.31 512 GLU A O 1
ATOM 3869 N N . TYR A 1 513 ? -10.418 -14.079 1.948 1.00 97.69 513 TYR A N 1
ATOM 3870 C CA . TYR A 1 513 ? -9.539 -13.195 1.183 1.00 97.69 513 TYR A CA 1
ATOM 3871 C C . TYR A 1 513 ? -10.337 -12.280 0.252 1.00 97.69 513 TYR A C 1
ATOM 3873 O O . TYR A 1 513 ? -11.166 -12.736 -0.539 1.00 97.69 513 TYR A O 1
ATOM 3881 N N . HIS A 1 514 ? -10.004 -10.992 0.267 1.00 91.31 514 HIS A N 1
ATOM 3882 C CA . HIS A 1 514 ? -10.602 -9.979 -0.590 1.00 91.31 514 HIS A CA 1
ATOM 3883 C C . HIS A 1 514 ? -9.529 -9.176 -1.319 1.00 91.31 514 HIS A C 1
ATOM 3885 O O . HIS A 1 514 ? -8.710 -8.473 -0.718 1.00 91.31 514 HIS A O 1
ATOM 3891 N N . LEU A 1 515 ? -9.548 -9.245 -2.651 1.00 88.88 515 LEU A N 1
ATOM 3892 C CA . LEU A 1 515 ? -8.652 -8.453 -3.479 1.00 88.88 515 LEU A CA 1
ATOM 3893 C C . LEU A 1 515 ? -9.151 -7.005 -3.576 1.00 88.88 515 LEU A C 1
ATOM 3895 O O . LEU A 1 515 ? -10.206 -6.715 -4.139 1.00 88.88 515 LEU A O 1
ATOM 3899 N N . THR A 1 516 ? -8.343 -6.073 -3.084 1.00 82.50 516 THR A N 1
ATOM 3900 C CA . THR A 1 516 ? -8.684 -4.635 -3.056 1.00 82.50 516 THR A CA 1
ATOM 3901 C C . THR A 1 516 ? -8.102 -3.854 -4.228 1.00 82.50 516 THR A C 1
ATOM 3903 O O . THR A 1 516 ? -8.495 -2.722 -4.479 1.00 82.50 516 THR A O 1
ATOM 3906 N N . TYR A 1 517 ? -7.196 -4.457 -4.997 1.00 83.50 517 TYR A N 1
ATOM 3907 C CA . TYR A 1 517 ? -6.724 -3.896 -6.255 1.00 83.50 517 TYR A CA 1
ATOM 3908 C C . TYR A 1 517 ? -6.277 -5.008 -7.202 1.00 83.50 517 TYR A C 1
ATOM 3910 O O . TYR A 1 517 ? -5.474 -5.863 -6.835 1.00 83.50 517 TYR A O 1
ATOM 3918 N N . LYS A 1 518 ? -6.772 -4.960 -8.441 1.00 83.56 518 LYS A N 1
ATOM 3919 C CA . LYS A 1 518 ? -6.334 -5.819 -9.543 1.00 83.56 518 LYS A CA 1
ATOM 3920 C C . LYS A 1 518 ? -5.864 -4.908 -10.678 1.00 83.56 518 LYS A C 1
ATOM 3922 O O . LYS A 1 518 ? -6.704 -4.172 -11.210 1.00 83.56 518 LYS A O 1
ATOM 3927 N N . PRO A 1 519 ? -4.570 -4.897 -11.046 1.00 78.88 519 PRO A N 1
ATOM 3928 C CA . PRO A 1 519 ? -4.131 -4.112 -12.190 1.00 78.88 519 PRO A CA 1
ATOM 3929 C C . PRO A 1 519 ? -4.785 -4.665 -13.457 1.00 78.88 519 PRO A C 1
ATOM 3931 O O . PRO A 1 519 ? -4.836 -5.875 -13.662 1.00 78.88 519 PRO A O 1
ATOM 3934 N N . ARG A 1 520 ? -5.287 -3.779 -14.326 1.00 73.50 520 ARG A N 1
ATOM 3935 C CA . ARG A 1 520 ? -5.846 -4.192 -15.629 1.00 73.50 520 ARG A CA 1
ATOM 3936 C C . ARG A 1 520 ? -4.784 -4.821 -16.523 1.00 73.50 520 ARG A C 1
ATOM 3938 O O . ARG A 1 520 ? -5.073 -5.752 -17.261 1.00 73.50 520 ARG A O 1
ATOM 3945 N N . VAL A 1 521 ? -3.573 -4.276 -16.450 1.00 79.56 521 VAL A N 1
ATOM 3946 C CA . VAL A 1 521 ? -2.381 -4.806 -17.097 1.00 79.56 521 VAL A CA 1
ATOM 3947 C C . VAL A 1 521 ? -1.295 -4.862 -16.049 1.00 79.56 521 VAL A C 1
ATOM 3949 O O . VAL A 1 521 ? -0.937 -3.840 -15.466 1.00 79.56 521 VAL A O 1
ATOM 3952 N N . LYS A 1 522 ? -0.795 -6.068 -15.808 1.00 87.94 522 LYS A N 1
ATOM 3953 C CA . LYS A 1 522 ? 0.334 -6.290 -14.920 1.00 87.94 522 LYS A CA 1
ATOM 3954 C C . LYS A 1 522 ? 1.608 -5.766 -15.580 1.00 87.94 522 LYS A C 1
ATOM 3956 O O . LYS A 1 522 ? 1.958 -6.184 -16.683 1.00 87.94 522 LYS A O 1
ATOM 3961 N N . GLU A 1 523 ? 2.292 -4.844 -14.913 1.00 91.38 523 GLU A N 1
ATOM 3962 C CA . GLU A 1 523 ? 3.582 -4.335 -15.380 1.00 91.38 523 GLU A CA 1
ATOM 3963 C C . GLU A 1 523 ? 4.703 -5.357 -15.108 1.00 91.38 523 GLU A C 1
ATOM 3965 O O . GLU A 1 523 ? 4.684 -6.034 -14.077 1.00 91.38 523 GLU A O 1
ATOM 3970 N N . PRO A 1 524 ? 5.725 -5.463 -15.976 1.00 96.62 524 PRO A N 1
ATOM 3971 C CA . PRO A 1 524 ? 6.881 -6.307 -15.697 1.00 96.62 524 PRO A CA 1
ATOM 3972 C C . PRO A 1 524 ? 7.722 -5.719 -14.556 1.00 96.62 524 PRO A C 1
ATOM 3974 O O . PRO A 1 524 ? 8.022 -4.518 -14.545 1.00 96.62 524 PRO A O 1
ATOM 3977 N N . ILE A 1 525 ? 8.205 -6.571 -13.644 1.00 97.75 525 ILE A N 1
ATOM 3978 C CA . ILE A 1 525 ? 8.985 -6.161 -12.461 1.00 97.75 525 ILE A CA 1
ATOM 3979 C C . ILE A 1 525 ? 10.222 -5.343 -12.834 1.00 97.75 525 ILE A C 1
ATOM 3981 O O . ILE A 1 525 ? 10.629 -4.418 -12.127 1.00 97.75 525 ILE A O 1
ATOM 3985 N N . ARG A 1 526 ? 10.785 -5.627 -14.012 1.00 97.50 526 ARG A N 1
ATOM 3986 C CA . ARG A 1 526 ? 11.943 -4.942 -14.582 1.00 97.50 526 ARG A CA 1
ATOM 3987 C C . ARG A 1 526 ? 11.792 -3.415 -14.579 1.00 97.50 526 ARG A C 1
ATOM 3989 O O . ARG A 1 526 ? 12.778 -2.725 -14.322 1.00 97.50 526 ARG A O 1
ATOM 3996 N N . ASN A 1 527 ? 10.598 -2.881 -14.843 1.00 94.19 527 ASN A N 1
ATOM 3997 C CA . ASN A 1 527 ? 10.365 -1.432 -14.884 1.00 94.19 527 ASN A CA 1
ATOM 3998 C C . ASN A 1 527 ? 10.519 -0.788 -13.501 1.00 94.19 527 ASN A C 1
ATOM 4000 O O . ASN A 1 527 ? 11.127 0.276 -13.377 1.00 94.19 527 ASN A O 1
ATOM 4004 N N . TRP A 1 528 ? 10.047 -1.470 -12.458 1.00 96.88 528 TRP A N 1
ATOM 4005 C CA . TRP A 1 528 ? 10.167 -1.013 -11.077 1.00 96.88 528 TRP A CA 1
ATOM 4006 C C . TRP A 1 528 ? 11.604 -1.131 -10.544 1.00 96.88 528 TRP A C 1
ATOM 4008 O O . TRP A 1 528 ? 12.092 -0.219 -9.870 1.00 96.88 528 TRP A O 1
ATOM 4018 N N . LEU A 1 529 ? 12.322 -2.206 -10.894 1.00 97.75 529 LEU A N 1
ATOM 4019 C CA . LEU A 1 529 ? 13.721 -2.414 -10.485 1.00 97.75 529 LEU A CA 1
ATOM 4020 C C . LEU A 1 529 ? 14.667 -1.359 -11.080 1.00 97.75 529 LEU A C 1
ATOM 4022 O O . LEU A 1 529 ? 15.552 -0.868 -10.380 1.00 97.75 529 LEU A O 1
ATOM 4026 N N . LYS A 1 530 ? 14.468 -0.958 -12.347 1.00 96.50 530 LYS A N 1
ATOM 4027 C CA . LYS A 1 530 ? 15.311 0.049 -13.032 1.00 96.50 530 LYS A CA 1
ATOM 4028 C C . LYS A 1 530 ? 15.369 1.392 -12.308 1.00 96.50 530 LYS A C 1
ATOM 4030 O O . LYS A 1 530 ? 16.357 2.110 -12.427 1.00 96.50 530 LYS A O 1
ATOM 4035 N N . ARG A 1 531 ? 14.314 1.748 -11.575 1.00 95.81 531 ARG A N 1
ATOM 4036 C CA . ARG A 1 531 ? 14.195 3.044 -10.888 1.00 95.81 531 ARG A CA 1
ATOM 4037 C C . ARG A 1 531 ? 14.924 3.093 -9.541 1.00 95.81 531 ARG A C 1
ATOM 4039 O O . ARG A 1 531 ? 14.847 4.104 -8.847 1.00 95.81 531 ARG A O 1
ATOM 4046 N N . GLN A 1 532 ? 15.601 2.014 -9.151 1.00 97.50 532 GLN A N 1
ATOM 4047 C CA . GLN A 1 532 ? 16.184 1.848 -7.824 1.00 97.50 532 GLN A CA 1
ATOM 4048 C C . GLN A 1 532 ? 17.656 1.447 -7.926 1.00 97.50 532 GLN A C 1
ATOM 4050 O O . GLN A 1 532 ? 18.002 0.379 -8.435 1.00 97.50 532 GLN A O 1
ATOM 4055 N N . GLY A 1 533 ? 18.549 2.272 -7.378 1.00 97.06 533 GLY A N 1
ATOM 4056 C CA . GLY A 1 533 ? 19.988 2.011 -7.444 1.00 97.06 533 GLY A CA 1
ATOM 4057 C C . GLY A 1 533 ? 20.434 0.731 -6.724 1.00 97.06 533 GLY A C 1
ATOM 4058 O O . GLY A 1 533 ? 21.502 0.214 -7.044 1.00 97.06 533 GLY A O 1
ATOM 4059 N N . ARG A 1 534 ? 19.633 0.182 -5.795 1.00 96.50 534 ARG A N 1
ATOM 4060 C CA . ARG A 1 534 ? 19.920 -1.109 -5.129 1.00 96.50 534 ARG A CA 1
ATOM 4061 C C . ARG A 1 534 ? 19.815 -2.341 -6.046 1.00 96.50 534 ARG A C 1
ATOM 4063 O O . ARG A 1 534 ? 20.221 -3.419 -5.630 1.00 96.50 534 ARG A O 1
ATOM 4070 N N . PHE A 1 535 ? 19.304 -2.180 -7.269 1.00 97.69 535 PHE A N 1
ATOM 4071 C CA . PHE A 1 535 ? 19.205 -3.238 -8.286 1.00 97.69 535 PHE A CA 1
ATOM 4072 C C . PHE A 1 535 ? 20.026 -2.946 -9.548 1.00 97.69 535 PHE A C 1
ATOM 4074 O O . PHE A 1 535 ? 19.961 -3.701 -10.514 1.00 97.69 535 PHE A O 1
ATOM 4081 N N . ALA A 1 536 ? 20.801 -1.855 -9.577 1.00 96.50 536 ALA A N 1
ATOM 4082 C CA . ALA A 1 536 ? 21.493 -1.403 -10.787 1.00 96.50 536 ALA A CA 1
ATOM 4083 C C . ALA A 1 536 ? 22.437 -2.466 -11.386 1.00 96.50 536 ALA A C 1
ATOM 4085 O O . ALA A 1 536 ? 22.622 -2.520 -12.600 1.00 96.50 536 ALA A O 1
ATOM 4086 N N . HIS A 1 537 ? 23.022 -3.334 -10.556 1.00 95.19 537 HIS A N 1
ATOM 4087 C CA . HIS A 1 537 ? 23.895 -4.425 -10.996 1.00 95.19 537 HIS A CA 1
ATOM 4088 C C . HIS A 1 537 ? 23.161 -5.539 -11.746 1.00 95.19 537 HIS A C 1
ATOM 4090 O O . HIS A 1 537 ? 23.780 -6.173 -12.598 1.00 95.19 537 HIS A O 1
ATOM 4096 N N . LEU A 1 538 ? 21.865 -5.746 -11.493 1.00 95.62 538 LEU A N 1
ATOM 4097 C CA . LEU A 1 538 ? 21.062 -6.764 -12.183 1.00 95.62 538 LEU A CA 1
ATOM 4098 C C . LEU A 1 538 ? 20.864 -6.450 -13.673 1.00 95.62 538 LEU A C 1
ATOM 4100 O O . LEU A 1 538 ? 20.528 -7.330 -14.452 1.00 95.62 538 LEU A O 1
ATOM 4104 N N . PHE A 1 539 ? 21.099 -5.200 -14.078 1.00 95.81 539 PHE A N 1
ATOM 4105 C CA . PHE A 1 539 ? 20.999 -4.751 -15.469 1.00 95.81 539 PHE A CA 1
ATOM 4106 C C . PHE A 1 539 ? 22.316 -4.849 -16.247 1.00 95.81 539 PHE A C 1
ATOM 4108 O O . PHE A 1 539 ? 22.383 -4.408 -17.395 1.00 95.81 539 PHE A O 1
ATOM 4115 N N . LYS A 1 540 ? 23.371 -5.396 -15.635 1.00 93.12 540 LYS A N 1
ATOM 4116 C CA . LYS A 1 540 ? 24.609 -5.739 -16.340 1.00 93.12 540 LYS A CA 1
ATOM 4117 C C . LYS A 1 540 ? 24.444 -7.092 -17.053 1.00 93.12 540 LYS A C 1
ATOM 4119 O O . LYS A 1 540 ? 23.747 -7.950 -16.511 1.00 93.12 540 LYS A O 1
ATOM 4124 N N . PRO A 1 541 ? 25.106 -7.302 -18.208 1.00 91.31 541 PRO A N 1
ATOM 4125 C CA . PRO A 1 541 ? 25.041 -8.573 -18.928 1.00 91.31 541 PRO A CA 1
ATOM 4126 C C . PRO A 1 541 ? 25.395 -9.769 -18.034 1.00 91.31 541 PRO A C 1
ATOM 4128 O O . PRO A 1 541 ? 26.393 -9.710 -17.312 1.00 91.31 541 PRO A O 1
ATOM 4131 N N . GLY A 1 542 ? 24.600 -10.838 -18.098 1.00 89.06 542 GLY A N 1
ATOM 4132 C CA . GLY A 1 542 ? 24.784 -12.083 -17.342 1.00 89.06 542 GLY A CA 1
ATOM 4133 C C . GLY A 1 542 ? 23.864 -12.238 -16.123 1.00 89.06 542 GLY A C 1
ATOM 4134 O O . GLY A 1 542 ? 23.702 -13.352 -15.625 1.00 89.06 542 GLY A O 1
ATOM 4135 N N . ASN A 1 543 ? 23.216 -11.162 -15.664 1.00 92.06 543 ASN A N 1
ATOM 4136 C CA . ASN A 1 543 ? 22.334 -11.170 -14.488 1.00 92.06 543 ASN A CA 1
ATOM 4137 C C . ASN A 1 543 ? 20.836 -11.260 -14.830 1.00 92.06 543 ASN A C 1
ATOM 4139 O O . ASN A 1 543 ? 19.996 -11.209 -13.929 1.00 92.06 543 ASN A O 1
ATOM 4143 N N . GLU A 1 544 ? 20.480 -11.402 -16.110 1.00 93.88 544 GLU A N 1
ATOM 4144 C CA . GLU A 1 544 ? 19.091 -11.412 -16.584 1.00 93.88 544 GLU A CA 1
ATOM 4145 C C . GLU A 1 544 ? 18.254 -12.495 -15.891 1.00 93.88 544 GLU A C 1
ATOM 4147 O O . GLU A 1 544 ? 17.125 -12.229 -15.480 1.00 93.88 544 GLU A O 1
ATOM 4152 N N . HIS A 1 545 ? 18.862 -13.660 -15.652 1.00 94.62 545 HIS A N 1
ATOM 4153 C CA . HIS A 1 545 ? 18.236 -14.804 -14.991 1.00 94.62 545 HIS A CA 1
ATOM 4154 C C . HIS A 1 545 ? 17.682 -14.485 -13.589 1.00 94.62 545 HIS A C 1
ATOM 4156 O O . HIS A 1 545 ? 16.694 -15.085 -13.180 1.00 94.62 545 HIS A O 1
ATOM 4162 N N . ILE A 1 546 ? 18.265 -13.524 -12.860 1.00 95.56 546 ILE A N 1
ATOM 4163 C CA . ILE A 1 546 ? 17.802 -13.124 -11.518 1.00 95.56 546 ILE A CA 1
ATOM 4164 C C . ILE A 1 546 ? 16.507 -12.314 -11.614 1.00 95.56 546 ILE A C 1
ATOM 4166 O O . ILE A 1 546 ? 15.597 -12.480 -10.803 1.00 95.56 546 ILE A O 1
ATOM 4170 N N . ILE A 1 547 ? 16.414 -11.432 -12.616 1.00 97.00 547 ILE A N 1
ATOM 4171 C CA . ILE A 1 547 ? 15.196 -10.655 -12.872 1.00 97.00 547 ILE A CA 1
ATOM 4172 C C . ILE A 1 547 ? 14.073 -11.601 -13.301 1.00 97.00 547 ILE A C 1
ATOM 4174 O O . ILE A 1 547 ? 12.947 -11.452 -12.830 1.00 97.00 547 ILE A O 1
ATOM 4178 N N . ASP A 1 548 ? 14.391 -12.579 -14.149 1.00 97.25 548 ASP A N 1
ATOM 4179 C CA . ASP A 1 548 ? 13.428 -13.571 -14.628 1.00 97.25 548 ASP A CA 1
ATOM 4180 C C . ASP A 1 548 ? 12.958 -14.489 -13.487 1.00 97.25 548 ASP A C 1
ATOM 4182 O O . ASP A 1 548 ? 11.761 -14.740 -13.360 1.00 97.25 548 ASP A O 1
ATOM 4186 N N . GLN A 1 549 ? 13.864 -14.909 -12.593 1.00 96.94 549 GLN A N 1
ATOM 4187 C CA . GLN A 1 549 ? 13.515 -15.652 -11.377 1.00 96.94 549 GLN A CA 1
ATOM 4188 C C . GLN A 1 549 ? 12.567 -14.846 -10.478 1.00 96.94 549 GLN A C 1
ATOM 4190 O O . GLN A 1 549 ? 11.550 -15.369 -10.026 1.00 96.94 549 GLN A O 1
ATOM 4195 N N . LEU A 1 550 ? 12.874 -13.568 -10.233 1.00 97.44 550 LEU A N 1
ATOM 4196 C CA . LEU A 1 550 ? 12.018 -12.708 -9.418 1.00 97.44 550 LEU A CA 1
ATOM 4197 C C . LEU A 1 550 ? 10.640 -12.503 -10.066 1.00 97.44 550 LEU A C 1
ATOM 4199 O O . LEU A 1 550 ? 9.634 -12.525 -9.363 1.00 97.44 550 LEU A O 1
ATOM 4203 N N . GLN A 1 551 ? 10.581 -12.320 -11.388 1.00 98.06 551 GLN A N 1
ATOM 4204 C CA . GLN A 1 551 ? 9.317 -12.208 -12.119 1.00 98.06 551 GLN A CA 1
ATOM 4205 C C . GLN A 1 551 ? 8.479 -13.484 -11.973 1.00 98.06 551 GLN A C 1
ATOM 4207 O O . GLN A 1 551 ? 7.308 -13.385 -11.617 1.00 98.06 551 GLN A O 1
ATOM 4212 N N . ALA A 1 552 ? 9.085 -14.659 -12.168 1.00 98.00 552 ALA A N 1
ATOM 4213 C CA . ALA A 1 552 ? 8.401 -15.944 -12.041 1.00 98.00 552 ALA A CA 1
ATOM 4214 C C . ALA A 1 552 ? 7.825 -16.154 -10.631 1.00 98.00 552 ALA A C 1
ATOM 4216 O O . ALA A 1 552 ? 6.673 -16.555 -10.493 1.00 98.00 552 ALA A O 1
ATOM 4217 N N . TRP A 1 553 ? 8.585 -15.805 -9.588 1.00 97.69 553 TRP A N 1
ATOM 4218 C CA . TRP A 1 553 ? 8.094 -15.854 -8.209 1.00 97.69 553 TRP A CA 1
ATOM 4219 C C . TRP A 1 553 ? 6.897 -14.915 -7.975 1.00 97.69 553 TRP A C 1
ATOM 4221 O O . TRP A 1 553 ? 5.909 -15.306 -7.357 1.00 97.69 553 TRP A O 1
ATOM 4231 N N . ILE A 1 554 ? 6.946 -13.684 -8.502 1.00 98.06 554 ILE A N 1
ATOM 4232 C CA . ILE A 1 554 ? 5.828 -12.727 -8.403 1.00 98.06 554 ILE A CA 1
ATOM 4233 C C . ILE A 1 554 ? 4.594 -13.240 -9.149 1.00 98.06 554 ILE A C 1
ATOM 4235 O O . ILE A 1 554 ? 3.470 -13.033 -8.695 1.00 98.06 554 ILE A O 1
ATOM 4239 N N . ASP A 1 555 ? 4.778 -13.858 -10.314 1.00 97.69 555 ASP A N 1
ATOM 4240 C CA . ASP A 1 555 ? 3.694 -14.464 -11.090 1.00 97.69 555 ASP A CA 1
ATOM 4241 C C . ASP A 1 555 ? 3.038 -15.609 -10.303 1.00 97.69 555 ASP A C 1
ATOM 4243 O O . ASP A 1 555 ? 1.818 -15.608 -10.141 1.00 97.69 555 ASP A O 1
ATOM 4247 N N . GLU A 1 556 ? 3.839 -16.494 -9.708 1.00 97.56 556 GLU A N 1
ATOM 4248 C CA . GLU A 1 556 ? 3.355 -17.610 -8.890 1.00 97.56 556 GLU A CA 1
ATOM 4249 C C . GLU A 1 556 ? 2.588 -17.140 -7.639 1.00 97.56 556 GLU A C 1
ATOM 4251 O O . GLU A 1 556 ? 1.483 -17.615 -7.358 1.00 97.56 556 GLU A O 1
ATOM 4256 N N . GLU A 1 557 ? 3.136 -16.188 -6.876 1.00 97.44 557 GLU A N 1
ATOM 4257 C CA . GLU A 1 557 ? 2.468 -15.656 -5.679 1.00 97.44 557 GLU A CA 1
ATOM 4258 C C . GLU A 1 557 ? 1.180 -14.902 -6.031 1.00 97.44 557 GLU A C 1
ATOM 4260 O O . GLU A 1 557 ? 0.188 -14.973 -5.297 1.00 97.44 557 GLU A O 1
ATOM 4265 N N . TRP A 1 558 ? 1.162 -14.213 -7.174 1.00 97.25 558 TRP A N 1
ATOM 4266 C CA . TRP A 1 558 ? -0.028 -13.533 -7.670 1.00 97.25 558 TRP A CA 1
ATOM 4267 C C . TRP A 1 558 ? -1.142 -14.519 -8.033 1.00 97.25 558 TRP A C 1
ATOM 4269 O O . TRP A 1 558 ? -2.280 -14.333 -7.604 1.00 97.25 558 TRP A O 1
ATOM 4279 N N . GLU A 1 559 ? -0.825 -15.602 -8.744 1.00 97.06 559 GLU A N 1
ATOM 4280 C CA . GLU A 1 559 ? -1.792 -16.657 -9.071 1.00 97.06 559 GLU A CA 1
ATOM 4281 C C . GLU A 1 559 ? -2.362 -17.328 -7.813 1.00 97.06 559 GLU A C 1
ATOM 4283 O O . GLU A 1 559 ? -3.576 -17.546 -7.713 1.00 97.06 559 GLU A O 1
ATOM 4288 N N . LYS A 1 560 ? -1.511 -17.609 -6.815 1.00 97.12 560 LYS A N 1
ATOM 4289 C CA . LYS A 1 560 ? -1.955 -18.137 -5.513 1.00 97.12 560 LYS A CA 1
ATOM 4290 C C . LYS A 1 560 ? -2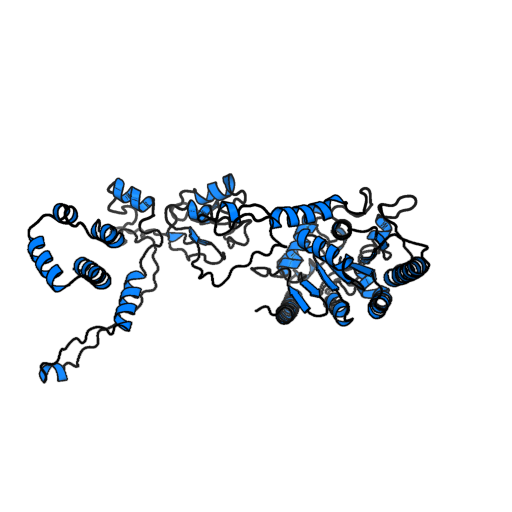.945 -17.191 -4.841 1.00 97.12 560 LYS A C 1
ATOM 4292 O O . LYS A 1 560 ? -3.971 -17.654 -4.339 1.00 97.12 560 LYS A O 1
ATOM 4297 N N . LEU A 1 561 ? -2.656 -15.890 -4.829 1.00 97.31 561 LEU A N 1
ATOM 4298 C CA . LEU A 1 561 ? -3.542 -14.892 -4.233 1.00 97.31 561 LEU A CA 1
ATOM 4299 C C . LEU A 1 561 ? -4.873 -14.797 -4.985 1.00 97.31 561 LEU A C 1
ATOM 4301 O O . LEU A 1 561 ? -5.921 -14.831 -4.346 1.00 97.31 561 LEU A O 1
ATOM 4305 N N . LEU A 1 562 ? -4.857 -14.740 -6.321 1.00 95.25 562 LEU A N 1
ATOM 4306 C CA . LEU A 1 562 ? -6.085 -14.703 -7.122 1.00 95.25 562 LEU A CA 1
ATOM 4307 C C . LEU A 1 562 ? -6.983 -15.903 -6.821 1.00 95.25 562 LEU A C 1
ATOM 4309 O O . LEU A 1 562 ? -8.172 -15.730 -6.557 1.00 95.25 562 LEU A O 1
ATOM 4313 N N . LYS A 1 563 ? -6.399 -17.102 -6.736 1.00 96.56 563 LYS A N 1
ATOM 4314 C CA . LYS A 1 563 ? -7.135 -18.315 -6.371 1.00 96.56 563 LYS A CA 1
ATOM 4315 C C . LYS A 1 563 ? -7.772 -18.219 -4.983 1.00 96.56 563 LYS A C 1
ATOM 4317 O O . LYS A 1 563 ? -8.912 -18.645 -4.819 1.00 96.56 563 LYS A O 1
ATOM 4322 N N . LYS A 1 564 ? -7.064 -17.665 -3.994 1.00 96.50 564 LYS A N 1
ATOM 4323 C CA . LYS A 1 564 ? -7.605 -17.452 -2.639 1.00 96.50 564 LYS A CA 1
ATOM 4324 C C . LYS A 1 564 ? -8.746 -16.435 -2.622 1.00 96.50 564 LYS A C 1
ATOM 4326 O O . LYS A 1 564 ? -9.710 -16.635 -1.895 1.00 96.50 564 LYS A O 1
ATOM 4331 N N . CYS A 1 565 ? -8.661 -15.395 -3.448 1.00 91.69 565 CYS A N 1
ATOM 4332 C CA . CYS A 1 565 ? -9.698 -14.372 -3.594 1.00 91.69 565 CYS A CA 1
ATOM 4333 C C . CYS A 1 565 ? -10.888 -14.808 -4.471 1.00 91.69 565 CYS A C 1
ATOM 4335 O O . CYS A 1 565 ? -11.818 -14.027 -4.648 1.00 91.69 565 CYS A O 1
ATOM 4337 N N . GLY A 1 566 ? -10.864 -16.011 -5.060 1.00 89.94 566 GLY A N 1
ATOM 4338 C CA . GLY A 1 566 ? -11.892 -16.457 -6.010 1.00 89.94 566 GLY A CA 1
ATOM 4339 C C . GLY A 1 566 ? -11.858 -15.721 -7.357 1.00 89.94 566 GLY A C 1
ATOM 4340 O O . GLY A 1 566 ? -12.848 -15.709 -8.084 1.00 89.94 566 GLY A O 1
ATOM 4341 N N . GLU A 1 567 ? -10.729 -15.105 -7.694 1.00 80.00 567 GLU A N 1
ATOM 4342 C CA . GLU A 1 567 ? -10.513 -14.353 -8.925 1.00 80.00 567 GLU A CA 1
ATOM 4343 C C . GLU A 1 567 ? -9.922 -15.250 -10.022 1.00 80.00 567 GLU A C 1
ATOM 4345 O O . GLU A 1 567 ? -9.102 -16.132 -9.755 1.00 80.00 567 GLU A O 1
ATOM 4350 N N . THR A 1 568 ? -10.287 -15.002 -11.282 1.00 74.19 568 THR A N 1
ATOM 4351 C CA . THR A 1 568 ? -9.630 -15.664 -12.418 1.00 74.19 568 THR A CA 1
ATOM 4352 C C . THR A 1 568 ? -8.250 -15.044 -12.688 1.00 74.19 568 THR A C 1
ATOM 4354 O O . THR A 1 568 ? -8.153 -13.810 -12.612 1.00 74.19 568 THR A O 1
ATOM 4357 N N . PRO A 1 569 ? -7.223 -15.864 -13.004 1.00 62.19 569 PRO A N 1
ATOM 4358 C CA . PRO A 1 569 ? -5.883 -15.420 -13.403 1.00 62.19 569 PRO A CA 1
ATOM 4359 C C . PRO A 1 569 ? -5.870 -14.290 -14.432 1.00 62.19 569 PRO A C 1
ATOM 4361 O O . PR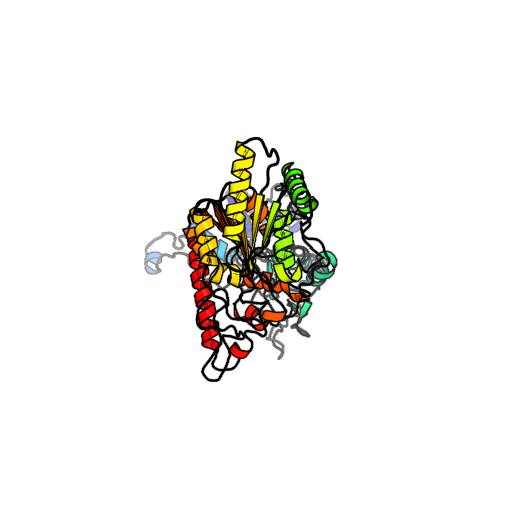O A 1 569 ? -6.684 -14.356 -15.385 1.00 62.19 569 PRO A O 1
#

Mean predicted aligned error: 17.65 Å